Protein AF-0000000082293685 (afdb_homodimer)

Foldseek 3Di:
DPDPPPPDPPPPPPPPPPPPPPPPPPPPPPVLPQLALAAEEEECCLPDLNLLLLQLSVVSHHQYEYEDQDVCCCVDPNNCVRRVNSNVNYHYDHDDLLDLVRLLVVLQVVCVVSVAHLEYEYPWQFPQLDQVRLLSILARSVVSSVVSCLSSQYAEYEYAAAPLLVPPPGNNSVNNVVRLVVLLPDDSYWYAYEHEQAELLVLCVCLVVVLVPDAAEAEDPQAQEWAAADYSNFVSNVRSSCSPDPVRISDYAYAGEDDDTDTRVNSQVLLCVLLVHDHDYDYHYLCVLVVQLVVLVVCCVVVVDPVSVSVSSVSVVVSSNNRYYSYDDDPVRYTDDQGSSNVSNVCSPVNSPDDVVCVVPDDDPPPD/DPDPPPPDPPPPPPPPPPPPPPPPPPPPPPVLPQLALAAEEEECCLPPLNLLLLQLSVVSHHQYEYEDQDPCCCPDPNNCVRRVNSNVNYHYDHDDLLDLVRLLVVLQVVCVVSVAHLEYEYPWQFPQLAQVRLLSILARSVVSSVVSCLSSQYAEYEYAAAPLLVPPPGNNSVNNVVRVVVLLPDDSYWYAYEHEQAELLVLCVCLVVVLVPDAAEAEDPQAQEWAAAAYSNFVSNVRSSCSPDPVRISDYAYAGEDDDTDTRVNSQVLLCVLLVHDHDYDYHYLCVLVVQLVVLVVCCVVVVDPVSVSVSSVSVVVSSNNRYYSYDDDPVRYTDDQGSSNVSNVCSPVNSPDDVVCVVPDDDPDDD

Structure (mmCIF, N/CA/C/O backbone):
data_AF-0000000082293685-model_v1
#
loop_
_entity.id
_entity.type
_entity.pdbx_description
1 polymer 'NmrA family protein'
#
loop_
_atom_site.group_PDB
_atom_site.id
_atom_site.type_symbol
_atom_site.label_atom_id
_atom_site.label_alt_id
_atom_site.label_comp_id
_atom_site.label_asym_id
_atom_site.label_entity_id
_atom_site.label_seq_id
_atom_site.pdbx_PDB_ins_code
_atom_site.Cartn_x
_atom_site.Cartn_y
_atom_site.Cartn_z
_atom_site.occupancy
_atom_site.B_iso_or_equiv
_atom_site.auth_seq_id
_atom_site.auth_comp_id
_atom_site.auth_asym_id
_atom_site.auth_atom_id
_atom_site.pdbx_PDB_model_num
ATOM 1 N N . MET A 1 1 ? 53.031 -22.609 38.688 1 22.14 1 MET A N 1
ATOM 2 C CA . MET A 1 1 ? 53.281 -23.531 37.562 1 22.14 1 MET A CA 1
ATOM 3 C C . MET A 1 1 ? 51.969 -24.203 37.156 1 22.14 1 MET A C 1
ATOM 5 O O . MET A 1 1 ? 52 -25.219 36.469 1 22.14 1 MET A O 1
ATOM 9 N N . THR A 1 2 ? 50.844 -23.75 37.656 1 25.75 2 THR A N 1
ATOM 10 C CA . THR A 1 2 ? 49.625 -24.562 37.656 1 25.75 2 THR A CA 1
ATOM 11 C C . THR A 1 2 ? 49.188 -24.875 36.219 1 25.75 2 THR A C 1
ATOM 13 O O . THR A 1 2 ? 49.094 -23.969 35.406 1 25.75 2 THR A O 1
ATOM 16 N N . ARG A 1 3 ? 49.344 -26.141 35.812 1 22.55 3 ARG A N 1
ATOM 17 C CA . ARG A 1 3 ? 49.188 -26.922 34.562 1 22.55 3 ARG A CA 1
ATOM 18 C C . ARG A 1 3 ? 47.781 -26.734 33.969 1 22.55 3 ARG A C 1
ATOM 20 O O . ARG A 1 3 ? 46.781 -26.969 34.656 1 22.55 3 ARG A O 1
ATOM 27 N N . THR A 1 4 ? 47.594 -25.906 32.938 1 23.92 4 THR A N 1
ATOM 28 C CA . THR A 1 4 ? 46.562 -25.406 32.031 1 23.92 4 THR A CA 1
ATOM 29 C C . THR A 1 4 ? 46 -26.531 31.203 1 23.92 4 THR A C 1
ATOM 31 O O . THR A 1 4 ? 46.625 -27 30.25 1 23.92 4 THR A O 1
ATOM 34 N N . ARG A 1 5 ? 45.406 -27.641 31.953 1 24.16 5 ARG A N 1
ATOM 35 C CA . ARG A 1 5 ? 45 -28.828 31.219 1 24.16 5 ARG A CA 1
ATOM 36 C C . ARG A 1 5 ? 44.156 -28.469 30.016 1 24.16 5 ARG A C 1
ATOM 38 O O . ARG A 1 5 ? 43.219 -27.672 30.125 1 24.16 5 ARG A O 1
ATOM 45 N N . GLN A 1 6 ? 44.594 -28.703 28.75 1 21.8 6 GLN A N 1
ATOM 46 C CA . GLN A 1 6 ? 44.281 -28.594 27.328 1 21.8 6 GLN A CA 1
ATOM 47 C C . GLN A 1 6 ? 43.062 -29.438 26.953 1 21.8 6 GLN A C 1
ATOM 49 O O . GLN A 1 6 ? 43.094 -30.656 27.094 1 21.8 6 GLN A O 1
ATOM 54 N N . PHE A 1 7 ? 41.812 -29.156 27.438 1 23.03 7 PHE A N 1
ATOM 55 C CA . PHE A 1 7 ? 40.75 -30.109 27.172 1 23.03 7 PHE A CA 1
ATOM 56 C C . PHE A 1 7 ? 40.625 -30.406 25.672 1 23.03 7 PHE A C 1
ATOM 58 O O . PHE A 1 7 ? 40.656 -29.484 24.859 1 23.03 7 PHE A O 1
ATOM 65 N N . PRO A 1 8 ? 41.031 -31.594 25.172 1 23.06 8 PRO A N 1
ATOM 66 C CA . PRO A 1 8 ? 41.125 -32.062 23.781 1 23.06 8 PRO A CA 1
ATOM 67 C C . PRO A 1 8 ? 39.781 -31.922 23.031 1 23.06 8 PRO A C 1
ATOM 69 O O . PRO A 1 8 ? 38.719 -31.875 23.656 1 23.06 8 PRO A O 1
ATOM 72 N N . ALA A 1 9 ? 39.812 -31.453 21.703 1 22.97 9 ALA A N 1
ATOM 73 C CA . ALA A 1 9 ? 39 -31.078 20.547 1 22.97 9 ALA A CA 1
ATOM 74 C C . ALA A 1 9 ? 38.25 -32.281 20 1 22.97 9 ALA A C 1
ATOM 76 O O . ALA A 1 9 ? 38.844 -33.156 19.375 1 22.97 9 ALA A O 1
ATOM 77 N N . PHE A 1 10 ? 37.438 -33.125 20.844 1 20.89 10 PHE A N 1
ATOM 78 C CA . PHE A 1 10 ? 36.844 -34.344 20.297 1 20.89 10 PHE A CA 1
ATOM 79 C C . PHE A 1 10 ? 36.125 -34.031 19 1 20.89 10 PHE A C 1
ATOM 81 O O . PHE A 1 10 ? 35.281 -33.125 18.938 1 20.89 10 PHE A O 1
ATOM 88 N N . ILE A 1 11 ? 36.656 -34.344 17.75 1 21.88 11 ILE A N 1
ATOM 89 C CA . ILE A 1 11 ? 36.344 -34.344 16.328 1 21.88 11 ILE A CA 1
ATOM 90 C C . ILE A 1 11 ? 35.125 -35.25 16.078 1 21.88 11 ILE A C 1
ATOM 92 O O . ILE A 1 11 ? 35.219 -36.469 16.172 1 21.88 11 ILE A O 1
ATOM 96 N N . VAL A 1 12 ? 33.969 -35.125 16.766 1 21.97 12 VAL A N 1
ATOM 97 C CA . VAL A 1 12 ? 32.906 -36.062 16.5 1 21.97 12 VAL A CA 1
ATOM 98 C C . VAL A 1 12 ? 32.562 -36.062 15.008 1 21.97 12 VAL A C 1
ATOM 100 O O . VAL A 1 12 ? 32.188 -35.062 14.438 1 21.97 12 VAL A O 1
ATOM 103 N N . ALA A 1 13 ? 33.219 -36.906 14.195 1 21.41 13 ALA A N 1
ATOM 104 C CA . ALA A 1 13 ? 33.031 -37.25 12.789 1 21.41 13 ALA A CA 1
ATOM 105 C C . ALA A 1 13 ? 31.609 -37.719 12.508 1 21.41 13 ALA A C 1
ATOM 107 O O . ALA A 1 13 ? 31.188 -38.781 12.984 1 21.41 13 ALA A O 1
ATOM 108 N N . ALA A 1 14 ? 30.609 -36.875 12.648 1 21.31 14 ALA A N 1
ATOM 109 C CA . ALA A 1 14 ? 29.25 -37.281 12.336 1 21.31 14 ALA A CA 1
ATOM 110 C C . ALA A 1 14 ? 29.172 -37.906 10.953 1 21.31 14 ALA A C 1
ATOM 112 O O . ALA A 1 14 ? 29.516 -37.281 9.953 1 21.31 14 ALA A O 1
ATOM 113 N N . ALA A 1 15 ? 29.375 -39.219 10.828 1 21.89 15 ALA A N 1
ATOM 114 C CA . ALA A 1 15 ? 29.156 -40.062 9.664 1 21.89 15 ALA A CA 1
ATOM 115 C C . ALA A 1 15 ? 27.766 -39.844 9.078 1 21.89 15 ALA A C 1
ATOM 117 O O . ALA A 1 15 ? 26.766 -40.156 9.719 1 21.89 15 ALA A O 1
ATOM 118 N N . VAL A 1 16 ? 27.547 -38.812 8.391 1 22.14 16 VAL A N 1
ATOM 119 C CA . VAL A 1 16 ? 26.359 -38.531 7.59 1 22.14 16 VAL A CA 1
ATOM 120 C C . VAL A 1 16 ? 26.047 -39.719 6.695 1 22.14 16 VAL A C 1
ATOM 122 O O . VAL A 1 16 ? 26.844 -40.062 5.809 1 22.14 16 VAL A O 1
ATOM 125 N N . ALA A 1 17 ? 25.422 -40.844 7.25 1 21.34 17 ALA A N 1
ATOM 126 C CA . ALA A 1 17 ? 24.922 -42 6.504 1 21.34 17 ALA A CA 1
ATOM 127 C C . ALA A 1 17 ? 24.234 -41.562 5.211 1 21.34 17 ALA A C 1
ATOM 129 O O . ALA A 1 17 ? 23.375 -40.688 5.23 1 21.34 17 ALA A O 1
ATOM 130 N N . MET A 1 18 ? 24.844 -41.812 4.133 1 23.11 18 MET A N 1
ATOM 131 C CA . MET A 1 18 ? 24.453 -41.75 2.729 1 23.11 18 MET A CA 1
ATOM 132 C C . MET A 1 18 ? 23.188 -42.562 2.479 1 23.11 18 MET A C 1
ATOM 134 O O . MET A 1 18 ? 23.219 -43.781 2.49 1 23.11 18 MET A O 1
ATOM 138 N N . VAL A 1 19 ? 22.094 -42.344 3.242 1 22.75 19 VAL A N 1
ATOM 139 C CA . VAL A 1 19 ? 20.922 -43.062 2.803 1 22.75 19 VAL A CA 1
ATOM 140 C C . VAL A 1 19 ? 20.781 -42.969 1.286 1 22.75 19 VAL A C 1
ATOM 142 O O . VAL A 1 19 ? 20.688 -41.844 0.744 1 22.75 19 VAL A O 1
ATOM 145 N N . LEU A 1 20 ? 21.219 -43.906 0.606 1 22.69 20 LEU A N 1
ATOM 146 C CA . LEU A 1 20 ? 21 -44.25 -0.796 1 22.69 20 LEU A CA 1
ATOM 147 C C . LEU A 1 20 ? 19.516 -44.25 -1.125 1 22.69 20 LEU A C 1
ATOM 149 O O . LEU A 1 20 ? 18.781 -45.156 -0.754 1 22.69 20 LEU A O 1
ATOM 153 N N . ALA A 1 21 ? 18.812 -43.156 -0.866 1 24.03 21 ALA A N 1
ATOM 154 C CA . ALA A 1 21 ? 17.469 -43.219 -1.447 1 24.03 21 ALA A CA 1
ATOM 155 C C . ALA A 1 21 ? 17.531 -43.594 -2.924 1 24.03 21 ALA A C 1
ATOM 157 O O . ALA A 1 21 ? 18.203 -42.938 -3.715 1 24.03 21 ALA A O 1
ATOM 158 N N . THR A 1 22 ? 17.438 -44.875 -3.096 1 25.45 22 THR A N 1
ATOM 159 C CA . THR A 1 22 ? 17.109 -45.406 -4.422 1 25.45 22 THR A CA 1
ATOM 160 C C . THR A 1 22 ? 15.984 -44.594 -5.051 1 25.45 22 THR A C 1
ATOM 162 O O . THR A 1 22 ? 14.859 -44.594 -4.547 1 25.45 22 THR A O 1
ATOM 165 N N . THR A 1 23 ? 16.312 -43.469 -5.406 1 26.95 23 THR A N 1
ATOM 166 C CA . THR A 1 23 ? 15.383 -42.719 -6.219 1 26.95 23 THR A CA 1
ATOM 167 C C . THR A 1 23 ? 14.883 -43.531 -7.398 1 26.95 23 THR A C 1
ATOM 169 O O . THR A 1 23 ? 15.664 -43.938 -8.266 1 26.95 23 THR A O 1
ATOM 172 N N . THR A 1 24 ? 14.008 -44.562 -7.09 1 26.05 24 THR A N 1
ATOM 173 C CA . THR A 1 24 ? 13.234 -45.062 -8.219 1 26.05 24 THR A CA 1
ATOM 174 C C . THR A 1 24 ? 12.727 -43.906 -9.094 1 26.05 24 THR A C 1
ATOM 176 O O . THR A 1 24 ? 12.039 -43 -8.602 1 26.05 24 THR A O 1
ATOM 179 N N . THR A 1 25 ? 13.508 -43.5 -9.953 1 27.72 25 THR A N 1
ATOM 180 C CA . THR A 1 25 ? 13.047 -42.688 -11.07 1 27.72 25 THR A CA 1
ATOM 181 C C . THR A 1 25 ? 11.688 -43.156 -11.562 1 27.72 25 THR A C 1
ATOM 183 O O . THR A 1 25 ? 11.562 -44.281 -12.062 1 27.72 25 THR A O 1
ATOM 186 N N . VAL A 1 26 ? 10.688 -43 -10.82 1 28.11 26 VAL A N 1
ATOM 187 C CA . VAL A 1 26 ? 9.445 -43.219 -11.547 1 28.11 26 VAL A CA 1
ATOM 188 C C . VAL A 1 26 ? 9.492 -42.469 -12.875 1 28.11 26 VAL A C 1
ATOM 190 O O . VAL A 1 26 ? 9.562 -41.219 -12.898 1 28.11 26 VAL A O 1
ATOM 193 N N . GLU A 1 27 ? 10.227 -43.062 -13.773 1 29.73 27 GLU A N 1
ATOM 194 C CA . GLU A 1 27 ? 10.016 -42.625 -15.156 1 29.73 27 GLU A CA 1
ATOM 195 C C . GLU A 1 27 ? 8.539 -42.406 -15.438 1 29.73 27 GLU A C 1
ATOM 197 O O . GLU A 1 27 ? 7.746 -43.344 -15.469 1 29.73 27 GLU A O 1
ATOM 202 N N . CYS A 1 28 ? 7.945 -41.562 -14.734 1 31.05 28 CYS A N 1
ATOM 203 C CA . CYS A 1 28 ? 6.637 -41.219 -15.281 1 31.05 28 CYS A CA 1
ATOM 204 C C . CYS A 1 28 ? 6.727 -40.938 -16.781 1 31.05 28 CYS A C 1
ATOM 206 O O . CYS A 1 28 ? 7.246 -39.906 -17.188 1 31.05 28 CYS A O 1
ATOM 208 N N . PHE A 1 29 ? 6.992 -41.969 -17.562 1 31.56 29 PHE A N 1
ATOM 209 C CA . PHE A 1 29 ? 6.754 -41.969 -19 1 31.56 29 PHE A CA 1
ATOM 210 C C . PHE A 1 29 ? 5.395 -41.344 -19.328 1 31.56 29 PHE A C 1
ATOM 212 O O . PHE A 1 29 ? 4.375 -42.031 -19.297 1 31.56 29 PHE A O 1
ATOM 219 N N . SER A 1 30 ? 4.957 -40.344 -18.688 1 36.59 30 SER A N 1
ATOM 220 C CA . SER A 1 30 ? 3.822 -39.75 -19.391 1 36.59 30 SER A CA 1
ATOM 221 C C . SER A 1 30 ? 4.102 -39.656 -20.891 1 36.59 30 SER A C 1
ATOM 223 O O . SER A 1 30 ? 5.219 -39.344 -21.297 1 36.59 30 SER A O 1
ATOM 225 N N . MET A 1 31 ? 3.564 -40.438 -21.719 1 36.06 31 MET A N 1
ATOM 226 C CA . MET A 1 31 ? 3.518 -40.344 -23.172 1 36.06 31 MET A CA 1
ATOM 227 C C . MET A 1 31 ? 3.6 -38.875 -23.609 1 36.06 31 MET A C 1
ATOM 229 O O . MET A 1 31 ? 2.578 -38.188 -23.703 1 36.06 31 MET A O 1
ATOM 233 N N . HIS A 1 32 ? 4.555 -38.062 -23.125 1 45.66 32 HIS A N 1
ATOM 234 C CA . HIS A 1 32 ? 4.836 -36.75 -23.641 1 45.66 32 HIS A CA 1
ATOM 235 C C . HIS A 1 32 ? 4.859 -36.719 -25.172 1 45.66 32 HIS A C 1
ATOM 237 O O . HIS A 1 32 ? 5.711 -37.375 -25.781 1 45.66 32 HIS A O 1
ATOM 243 N N . MET A 1 33 ? 3.775 -36.844 -25.859 1 49.09 33 MET A N 1
ATOM 244 C CA . MET A 1 33 ? 3.822 -36.562 -27.297 1 49.09 33 MET A CA 1
ATOM 245 C C . MET A 1 33 ? 4.879 -35.531 -27.609 1 49.09 33 MET A C 1
ATOM 247 O O . MET A 1 33 ? 5.035 -34.562 -26.875 1 49.09 33 MET A O 1
ATOM 251 N N . SER A 1 34 ? 5.879 -35.875 -28.359 1 61.97 34 SER A N 1
ATOM 252 C CA . SER A 1 34 ? 7.07 -35.125 -28.734 1 61.97 34 SER A CA 1
ATOM 253 C C . SER A 1 34 ? 6.715 -33.688 -29.109 1 61.97 34 SER A C 1
ATOM 255 O O . SER A 1 34 ? 5.863 -33.469 -29.969 1 61.97 34 SER A O 1
ATOM 257 N N . ALA A 1 35 ? 6.848 -32.594 -28.234 1 75.81 35 ALA A N 1
ATOM 258 C CA . ALA A 1 35 ? 6.676 -31.172 -28.469 1 75.81 35 ALA A CA 1
ATOM 259 C C . ALA A 1 35 ? 7.57 -30.688 -29.594 1 75.81 35 ALA A C 1
ATOM 261 O O . ALA A 1 35 ? 7.473 -29.531 -30.016 1 75.81 35 ALA A O 1
ATOM 262 N N . ALA A 1 36 ? 8.25 -31.719 -30.156 1 78.31 36 ALA A N 1
ATOM 263 C CA . ALA A 1 36 ? 9.164 -31.281 -31.203 1 78.31 36 ALA A CA 1
ATOM 264 C C . ALA A 1 36 ? 8.391 -30.734 -32.406 1 78.31 36 ALA A C 1
ATOM 266 O O . ALA A 1 36 ? 7.434 -31.359 -32.875 1 78.31 36 ALA A O 1
ATOM 267 N N . GLY A 1 37 ? 8.688 -29.609 -32.781 1 87.25 37 GLY A N 1
ATOM 268 C CA . GLY A 1 37 ? 8.07 -28.969 -33.938 1 87.25 37 GLY A CA 1
ATOM 269 C C . GLY A 1 37 ? 6.875 -28.109 -33.562 1 87.25 37 GLY A C 1
ATOM 270 O O . GLY A 1 37 ? 6.34 -27.391 -34.406 1 87.25 37 GLY A O 1
ATOM 271 N N . LYS A 1 38 ? 6.445 -28.172 -32.312 1 95.56 38 LYS A N 1
ATOM 272 C CA . LYS A 1 38 ? 5.316 -27.359 -31.875 1 95.56 38 LYS A CA 1
ATOM 273 C C . LYS A 1 38 ? 5.793 -26.031 -31.281 1 95.56 38 LYS A C 1
ATOM 275 O O . LYS A 1 38 ? 6.891 -25.953 -30.734 1 95.56 38 LYS A O 1
ATOM 280 N N . THR A 1 39 ? 4.926 -25.031 -31.453 1 98.19 39 THR A N 1
ATOM 281 C CA . THR A 1 39 ? 5.285 -23.688 -30.984 1 98.19 39 THR A CA 1
ATOM 282 C C . THR A 1 39 ? 4.426 -23.297 -29.797 1 98.19 39 THR A C 1
ATOM 284 O O . THR A 1 39 ? 3.201 -23.422 -29.828 1 98.19 39 THR A O 1
ATOM 287 N N . ALA A 1 40 ? 5.074 -22.844 -28.75 1 98.69 40 ALA A N 1
ATOM 288 C CA . ALA A 1 40 ? 4.395 -22.328 -27.562 1 98.69 40 ALA A CA 1
ATOM 289 C C . ALA A 1 40 ? 4.758 -20.859 -27.328 1 98.69 40 ALA A C 1
ATOM 291 O O . ALA A 1 40 ? 5.938 -20.5 -27.312 1 98.69 40 ALA A O 1
ATOM 292 N N . VAL A 1 41 ? 3.729 -20 -27.203 1 98.88 41 VAL A N 1
ATOM 293 C CA . VAL A 1 41 ? 3.93 -18.578 -26.922 1 98.88 41 VAL A CA 1
ATOM 294 C C . VAL A 1 41 ? 3.494 -18.266 -25.484 1 98.88 41 VAL A C 1
ATOM 296 O O . VAL A 1 41 ? 2.367 -18.578 -25.094 1 98.88 41 VAL A O 1
ATOM 299 N N . VAL A 1 42 ? 4.391 -17.625 -24.719 1 98.81 42 VAL A N 1
ATOM 300 C CA . VAL A 1 42 ? 4.137 -17.359 -23.312 1 98.81 42 VAL A CA 1
ATOM 301 C C . VAL A 1 42 ? 4.02 -15.859 -23.078 1 98.81 42 VAL A C 1
ATOM 303 O O . VAL A 1 42 ? 4.961 -15.109 -23.344 1 98.81 42 VAL A O 1
ATOM 306 N N . ALA A 1 43 ? 2.832 -15.406 -22.625 1 98.62 43 ALA A N 1
ATOM 307 C CA . ALA A 1 43 ? 2.648 -14.047 -22.125 1 98.62 43 ALA A CA 1
ATOM 308 C C . ALA A 1 43 ? 2.809 -14 -20.609 1 98.62 43 ALA A C 1
ATOM 310 O O . ALA A 1 43 ? 2.365 -14.906 -19.891 1 98.62 43 ALA A O 1
ATOM 311 N N . GLY A 1 44 ? 3.393 -12.938 -20.125 1 96.5 44 GLY A N 1
ATOM 312 C CA . GLY A 1 44 ? 3.787 -12.906 -18.719 1 96.5 44 GLY A CA 1
ATOM 313 C C . GLY A 1 44 ? 5.039 -13.719 -18.438 1 96.5 44 GLY A C 1
ATOM 314 O O . GLY A 1 44 ? 5.176 -14.305 -17.359 1 96.5 44 GLY A O 1
ATOM 315 N N . ALA A 1 45 ? 5.922 -13.711 -19.359 1 96.88 45 ALA A N 1
ATOM 316 C CA . ALA A 1 45 ? 7.082 -14.602 -19.328 1 96.88 45 ALA A CA 1
ATOM 317 C C . ALA A 1 45 ? 8.055 -14.203 -18.219 1 96.88 45 ALA A C 1
ATOM 319 O O . ALA A 1 45 ? 8.742 -15.055 -17.656 1 96.88 45 ALA A O 1
ATOM 320 N N . THR A 1 46 ? 8.117 -12.961 -17.922 1 92.5 46 THR A N 1
ATOM 321 C CA . THR A 1 46 ? 9.078 -12.492 -16.938 1 92.5 46 THR A CA 1
ATOM 322 C C . THR A 1 46 ? 8.484 -12.555 -15.523 1 92.5 46 THR A C 1
ATOM 324 O O . THR A 1 46 ? 9.141 -12.195 -14.547 1 92.5 46 THR A O 1
ATOM 327 N N . GLY A 1 47 ? 7.258 -13.016 -15.453 1 90.38 47 GLY A N 1
ATOM 328 C CA . GLY A 1 47 ? 6.613 -13.117 -14.156 1 90.38 47 GLY A CA 1
ATOM 329 C C . GLY A 1 47 ? 7.102 -14.297 -13.336 1 90.38 47 GLY A C 1
ATOM 330 O O . GLY A 1 47 ? 7.949 -15.07 -13.797 1 90.38 47 GLY A O 1
ATOM 331 N N . TYR A 1 48 ? 6.5 -14.438 -12.109 1 88.44 48 TYR A N 1
ATOM 332 C CA . TYR A 1 48 ? 6.926 -15.43 -11.133 1 88.44 48 TYR A CA 1
ATOM 333 C C . TYR A 1 48 ? 6.742 -16.844 -11.68 1 88.44 48 TYR A C 1
ATOM 335 O O . TYR A 1 48 ? 7.652 -17.672 -11.602 1 88.44 48 TYR A O 1
ATOM 343 N N . ILE A 1 49 ? 5.594 -17.094 -12.164 1 94 49 ILE A N 1
ATOM 344 C CA . ILE A 1 49 ? 5.34 -18.422 -12.711 1 94 49 ILE A CA 1
ATOM 345 C C . ILE A 1 49 ? 5.773 -18.469 -14.172 1 94 49 ILE A C 1
ATOM 347 O O . ILE A 1 49 ? 6.238 -19.5 -14.656 1 94 49 ILE A O 1
ATOM 351 N N . GLY A 1 50 ? 5.664 -17.328 -14.852 1 96.38 50 GLY A N 1
ATOM 352 C CA . GLY A 1 50 ? 5.941 -17.25 -16.281 1 96.38 50 GLY A CA 1
ATOM 353 C C . GLY A 1 50 ? 7.32 -17.766 -16.641 1 96.38 50 GLY A C 1
ATOM 354 O O . GLY A 1 50 ? 7.473 -18.5 -17.625 1 96.38 50 GLY A O 1
ATOM 355 N N . LYS A 1 51 ? 8.312 -17.406 -15.906 1 94.94 51 LYS A N 1
ATOM 356 C CA . LYS A 1 51 ? 9.68 -17.828 -16.234 1 94.94 51 LYS A CA 1
ATOM 357 C C . LYS A 1 51 ? 9.828 -19.344 -16.141 1 94.94 51 LYS A C 1
ATOM 359 O O . LYS A 1 51 ? 10.539 -19.953 -16.938 1 94.94 51 LYS A O 1
ATOM 364 N N . TRP A 1 52 ? 9.086 -19.969 -15.211 1 95.44 52 TRP A N 1
ATOM 365 C CA . TRP A 1 52 ? 9.109 -21.422 -15.078 1 95.44 52 TRP A CA 1
ATOM 366 C C . TRP A 1 52 ? 8.406 -22.078 -16.266 1 95.44 52 TRP A C 1
ATOM 368 O O . TRP A 1 52 ? 8.797 -23.172 -16.703 1 95.44 52 TRP A O 1
ATOM 378 N N . VAL A 1 53 ? 7.414 -21.438 -16.719 1 98 53 VAL A N 1
ATOM 379 C CA . VAL A 1 53 ? 6.676 -21.953 -17.859 1 98 53 VAL A CA 1
ATOM 380 C C . VAL A 1 53 ? 7.559 -21.922 -19.109 1 98 53 VAL A C 1
ATOM 382 O O . VAL A 1 53 ? 7.598 -22.875 -19.875 1 98 53 VAL A O 1
ATOM 385 N N . VAL A 1 54 ? 8.297 -20.828 -19.281 1 98 54 VAL A N 1
ATOM 386 C CA . VAL A 1 54 ? 9.219 -20.719 -20.422 1 98 54 VAL A CA 1
ATOM 387 C C . VAL A 1 54 ? 10.25 -21.828 -20.359 1 98 54 VAL A C 1
ATOM 389 O O . VAL A 1 54 ? 10.492 -22.531 -21.344 1 98 54 VAL A O 1
ATOM 392 N N . GLN A 1 55 ? 10.766 -22.031 -19.219 1 97 55 GLN A N 1
ATOM 393 C CA . GLN A 1 55 ? 11.781 -23.062 -19.031 1 97 55 GLN A CA 1
ATOM 394 C C . GLN A 1 55 ? 11.219 -24.453 -19.328 1 97 55 GLN A C 1
ATOM 396 O O . GLN A 1 55 ? 11.859 -25.266 -20 1 97 55 GLN A O 1
ATOM 401 N N . GLU A 1 56 ? 10.062 -24.719 -18.781 1 96.75 56 GLU A N 1
ATOM 402 C CA . GLU A 1 56 ? 9.43 -26.031 -18.953 1 96.75 56 GLU A CA 1
ATOM 403 C C . GLU A 1 56 ? 9.07 -26.281 -20.406 1 96.75 56 GLU A C 1
ATOM 405 O O . GLU A 1 56 ? 9.25 -27.406 -20.906 1 96.75 56 GLU A O 1
ATOM 410 N N . ALA A 1 57 ? 8.547 -25.266 -21.078 1 97.81 57 ALA A N 1
ATOM 411 C CA . ALA A 1 57 ? 8.203 -25.422 -22.5 1 97.81 57 ALA A CA 1
ATOM 412 C C . ALA A 1 57 ? 9.445 -25.766 -23.328 1 97.81 57 ALA A C 1
ATOM 414 O O . ALA A 1 57 ? 9.398 -26.656 -24.172 1 97.81 57 ALA A O 1
ATOM 415 N N . ASN A 1 58 ? 10.492 -25.109 -23.031 1 95.94 58 ASN A N 1
ATOM 416 C CA . ASN A 1 58 ? 11.742 -25.391 -23.719 1 95.94 58 ASN A CA 1
ATOM 417 C C . ASN A 1 58 ? 12.227 -26.812 -23.422 1 95.94 58 ASN A C 1
ATOM 419 O O . ASN A 1 58 ? 12.688 -27.516 -24.328 1 95.94 58 ASN A O 1
ATOM 423 N N . ARG A 1 59 ? 12.195 -27.125 -22.219 1 94.62 59 ARG A N 1
ATOM 424 C CA . ARG A 1 59 ? 12.633 -28.453 -21.781 1 94.62 59 ARG A CA 1
ATOM 425 C C . ARG A 1 59 ? 11.875 -29.547 -22.516 1 94.62 59 ARG A C 1
ATOM 427 O O . ARG A 1 59 ? 12.445 -30.594 -22.859 1 94.62 59 ARG A O 1
ATOM 434 N N . GLN A 1 60 ? 10.641 -29.328 -22.766 1 95.56 60 GLN A N 1
ATOM 435 C CA . GLN A 1 60 ? 9.805 -30.328 -23.422 1 95.56 60 GLN A CA 1
ATOM 436 C C . GLN A 1 60 ? 10 -30.312 -24.938 1 95.56 60 GLN A C 1
ATOM 438 O O . GLN A 1 60 ? 9.453 -31.156 -25.641 1 95.56 60 GLN A O 1
ATOM 443 N N . GLY A 1 61 ? 10.688 -29.328 -25.438 1 95.12 61 GLY A N 1
ATOM 444 C CA . GLY A 1 61 ? 11.086 -29.359 -26.844 1 95.12 61 GLY A CA 1
ATOM 445 C C . GLY A 1 61 ? 10.273 -28.406 -27.703 1 95.12 61 GLY A C 1
ATOM 446 O O . GLY A 1 61 ? 10.398 -28.422 -28.938 1 95.12 61 GLY A O 1
ATOM 447 N N . TYR A 1 62 ? 9.477 -27.547 -27.172 1 97.25 62 TYR A N 1
ATOM 448 C CA . TYR A 1 62 ? 8.727 -26.578 -27.953 1 97.25 62 TYR A CA 1
ATOM 449 C C . TYR A 1 62 ? 9.656 -25.5 -28.531 1 97.25 62 TYR A C 1
ATOM 451 O O . TYR A 1 62 ? 10.688 -25.188 -27.938 1 97.25 62 TYR A O 1
ATOM 459 N N . ASN A 1 63 ? 9.258 -25.047 -29.734 1 97.75 63 ASN A N 1
ATOM 460 C CA . ASN A 1 63 ? 9.727 -23.703 -30.062 1 97.75 63 ASN A CA 1
ATOM 461 C C . ASN A 1 63 ? 9.094 -22.641 -29.172 1 97.75 63 ASN A C 1
ATOM 463 O O . ASN A 1 63 ? 7.977 -22.188 -29.438 1 97.75 63 ASN A O 1
ATOM 467 N N . THR A 1 64 ? 9.836 -22.266 -28.156 1 98.25 64 THR A N 1
ATOM 468 C CA . THR A 1 64 ? 9.273 -21.453 -27.109 1 98.25 64 THR A CA 1
ATOM 469 C C . THR A 1 64 ? 9.523 -19.969 -27.375 1 98.25 64 THR A C 1
ATOM 471 O O . THR A 1 64 ? 10.664 -19.547 -27.562 1 98.25 64 THR A O 1
ATOM 474 N N . ILE A 1 65 ? 8.438 -19.188 -27.438 1 98.62 65 ILE A N 1
ATOM 475 C CA . ILE A 1 65 ? 8.516 -17.734 -27.625 1 98.62 65 ILE A CA 1
ATOM 476 C C . ILE A 1 65 ? 8.055 -17.031 -26.359 1 98.62 65 ILE A C 1
ATOM 478 O O . ILE A 1 65 ? 6.918 -17.219 -25.906 1 98.62 65 ILE A O 1
ATOM 482 N N . ALA A 1 66 ? 8.914 -16.266 -25.766 1 98.38 66 ALA A N 1
ATOM 483 C CA . ALA A 1 66 ? 8.602 -15.469 -24.578 1 98.38 66 ALA A CA 1
ATOM 484 C C . ALA A 1 66 ? 8.312 -14.023 -24.953 1 98.38 66 ALA A C 1
ATOM 486 O O . ALA A 1 66 ? 9.203 -13.305 -25.422 1 98.38 66 ALA A O 1
ATOM 487 N N . LEU A 1 67 ? 7.047 -13.602 -24.797 1 98.25 67 LEU A N 1
ATOM 488 C CA . LEU A 1 67 ? 6.711 -12.203 -25.016 1 98.25 67 LEU A CA 1
ATOM 489 C C . LEU A 1 67 ? 7.098 -11.359 -23.812 1 98.25 67 LEU A C 1
ATOM 491 O O . LEU A 1 67 ? 6.719 -11.672 -22.688 1 98.25 67 LEU A O 1
ATOM 495 N N . VAL A 1 68 ? 7.883 -10.305 -24.078 1 96.94 68 VAL A N 1
ATOM 496 C CA . VAL A 1 68 ? 8.305 -9.422 -23 1 96.94 68 VAL A CA 1
ATOM 497 C C . VAL A 1 68 ? 8.039 -7.969 -23.375 1 96.94 68 VAL A C 1
ATOM 499 O O . VAL A 1 68 ? 8.086 -7.621 -24.562 1 96.94 68 VAL A O 1
ATOM 502 N N . ARG A 1 69 ? 7.707 -7.086 -22.406 1 92.56 69 ARG A N 1
ATOM 503 C CA . ARG A 1 69 ? 7.426 -5.676 -22.672 1 92.56 69 ARG A CA 1
ATOM 504 C C . ARG A 1 69 ? 8.695 -4.93 -23.047 1 92.56 69 ARG A C 1
ATOM 506 O O . ARG A 1 69 ? 8.664 -4.047 -23.906 1 92.56 69 ARG A O 1
ATOM 513 N N . ASP A 1 70 ? 9.789 -5.336 -22.328 1 91.44 70 ASP A N 1
ATOM 514 C CA . ASP A 1 70 ? 11.078 -4.688 -22.531 1 91.44 70 ASP A CA 1
ATOM 515 C C . ASP A 1 70 ? 12.195 -5.719 -22.672 1 91.44 70 ASP A C 1
ATOM 517 O O . ASP A 1 70 ? 12.742 -6.195 -21.672 1 91.44 70 ASP A O 1
ATOM 521 N N . LYS A 1 71 ? 12.625 -5.914 -23.859 1 93 71 LYS A N 1
ATOM 522 C CA . LYS A 1 71 ? 13.641 -6.918 -24.172 1 93 71 LYS A CA 1
ATOM 523 C C . LYS A 1 71 ? 14.992 -6.52 -23.578 1 93 71 LYS A C 1
ATOM 525 O O . LYS A 1 71 ? 15.766 -7.379 -23.141 1 93 71 LYS A O 1
ATOM 530 N N . SER A 1 72 ? 15.219 -5.27 -23.5 1 91.19 72 SER A N 1
ATOM 531 C CA . SER A 1 72 ? 16.5 -4.785 -23 1 91.19 72 SER A CA 1
ATOM 532 C C . SER A 1 72 ? 16.672 -5.125 -21.516 1 91.19 72 SER A C 1
ATOM 534 O O . SER A 1 72 ? 17.781 -5.402 -21.078 1 91.19 72 SER A O 1
ATOM 536 N N . LYS A 1 73 ? 15.602 -5.195 -20.828 1 87 73 LYS A N 1
ATOM 537 C CA . LYS A 1 73 ? 15.656 -5.543 -19.406 1 87 73 LYS A CA 1
ATOM 538 C C . LYS A 1 73 ? 16 -7.016 -19.219 1 87 73 LYS A C 1
ATOM 540 O O . LYS A 1 73 ? 16.719 -7.375 -18.281 1 87 73 LYS A O 1
ATOM 545 N N . VAL A 1 74 ? 15.562 -7.848 -20.094 1 89.81 74 VAL A N 1
ATOM 546 C CA . VAL A 1 74 ? 15.805 -9.281 -20.016 1 89.81 74 VAL A CA 1
ATOM 547 C C . VAL A 1 74 ? 17.234 -9.594 -20.469 1 89.81 74 VAL A C 1
ATOM 549 O O . VAL A 1 74 ? 17.875 -10.484 -19.922 1 89.81 74 VAL A O 1
ATOM 552 N N . GLU A 1 75 ? 17.703 -8.75 -21.328 1 90.44 75 GLU A N 1
ATOM 553 C CA . GLU A 1 75 ? 19 -9.023 -21.922 1 90.44 75 GLU A CA 1
ATOM 554 C C . GLU A 1 75 ? 20.109 -8.281 -21.172 1 90.44 75 GLU A C 1
ATOM 556 O O . GLU A 1 75 ? 21.297 -8.523 -21.422 1 90.44 75 GLU A O 1
ATOM 561 N N . SER A 1 76 ? 19.719 -7.414 -20.328 1 88.94 76 SER A N 1
ATOM 562 C CA . SER A 1 76 ? 20.719 -6.738 -19.5 1 88.94 76 SER A CA 1
ATOM 563 C C . SER A 1 76 ? 21.469 -7.723 -18.609 1 88.94 76 SER A C 1
ATOM 565 O O . SER A 1 76 ? 21.078 -8.891 -18.5 1 88.94 76 SER A O 1
ATOM 567 N N . LYS A 1 77 ? 22.562 -7.191 -18.062 1 86.94 77 LYS A N 1
ATOM 568 C CA . LYS A 1 77 ? 23.312 -8.031 -17.156 1 86.94 77 LYS A CA 1
ATOM 569 C C . LYS A 1 77 ? 22.453 -8.5 -15.984 1 86.94 77 LYS A C 1
ATOM 571 O O . LYS A 1 77 ? 22.469 -9.68 -15.625 1 86.94 77 LYS A O 1
ATOM 576 N N . GLN A 1 78 ? 21.641 -7.621 -15.531 1 84.75 78 GLN A N 1
ATOM 577 C CA . GLN A 1 78 ? 20.734 -7.945 -14.43 1 84.75 78 GLN A CA 1
ATOM 578 C C . GLN A 1 78 ? 19.641 -8.906 -14.891 1 84.75 78 GLN A C 1
ATOM 580 O O . GLN A 1 78 ? 19.266 -9.82 -14.148 1 84.75 78 GLN A O 1
ATOM 585 N N . GLY A 1 79 ? 19.188 -8.617 -16.031 1 87.94 79 GLY A N 1
ATOM 586 C CA . GLY A 1 79 ? 18.172 -9.5 -16.578 1 87.94 79 GLY A CA 1
ATOM 587 C C . GLY A 1 79 ? 18.672 -10.914 -16.812 1 87.94 79 GLY A C 1
ATOM 588 O O . GLY A 1 79 ? 17.953 -11.883 -16.547 1 87.94 79 GLY A O 1
ATOM 589 N N . GLN A 1 80 ? 19.891 -10.992 -17.297 1 88.38 80 GLN A N 1
ATOM 590 C CA . GLN A 1 80 ? 20.484 -12.305 -17.531 1 88.38 80 GLN A CA 1
ATOM 591 C C . GLN A 1 80 ? 20.656 -13.086 -16.234 1 88.38 80 GLN A C 1
ATOM 593 O O . GLN A 1 80 ? 20.5 -14.305 -16.203 1 88.38 80 GLN A O 1
ATOM 598 N N . ALA A 1 81 ? 20.969 -12.367 -15.25 1 84.75 81 ALA A N 1
ATOM 599 C CA . ALA A 1 81 ? 21.109 -13 -13.938 1 84.75 81 ALA A CA 1
ATOM 600 C C . ALA A 1 81 ? 19.75 -13.5 -13.438 1 84.75 81 ALA A C 1
ATOM 602 O O . ALA A 1 81 ? 19.672 -14.539 -12.781 1 84.75 81 ALA A O 1
ATOM 603 N N . GLN A 1 82 ? 18.719 -12.844 -13.82 1 84.06 82 GLN A N 1
ATOM 604 C CA . GLN A 1 82 ? 17.391 -13.141 -13.289 1 84.06 82 GLN A CA 1
ATOM 605 C C . GLN A 1 82 ? 16.656 -14.141 -14.18 1 84.06 82 GLN A C 1
ATOM 607 O O . GLN A 1 82 ? 15.922 -15 -13.68 1 84.06 82 GLN A O 1
ATOM 612 N N . PHE A 1 83 ? 16.859 -14 -15.43 1 89.69 83 PHE A N 1
ATOM 613 C CA . PHE A 1 83 ? 16.016 -14.75 -16.344 1 89.69 83 PHE A CA 1
ATOM 614 C C . PHE A 1 83 ? 16.844 -15.695 -17.203 1 89.69 83 PHE A C 1
ATOM 616 O O . PHE A 1 83 ? 16.297 -16.594 -17.859 1 89.69 83 PHE A O 1
ATOM 623 N N . GLY A 1 84 ? 18.172 -15.555 -17.234 1 88 84 GLY A N 1
ATOM 624 C CA . GLY A 1 84 ? 19.031 -16.266 -18.156 1 88 84 GLY A CA 1
ATOM 625 C C . GLY A 1 84 ? 18.812 -17.781 -18.125 1 88 84 GLY A C 1
ATOM 626 O O . GLY A 1 84 ? 18.609 -18.391 -19.172 1 88 84 GLY A O 1
ATOM 627 N N . LYS A 1 85 ? 18.734 -18.359 -17.016 1 89.06 85 LYS A N 1
ATOM 628 C CA . LYS A 1 85 ? 18.562 -19.797 -16.859 1 89.06 85 LYS A CA 1
ATOM 629 C C . LYS A 1 85 ? 17.188 -20.234 -17.344 1 89.06 85 LYS A C 1
ATOM 631 O O . LYS A 1 85 ? 17.031 -21.312 -17.938 1 89.06 85 LYS A O 1
ATOM 636 N N . TYR A 1 86 ? 16.219 -19.406 -17.203 1 92.19 86 TYR A N 1
ATOM 637 C CA . TYR A 1 86 ? 14.844 -19.75 -17.516 1 92.19 86 TYR A CA 1
ATOM 638 C C . TYR A 1 86 ? 14.562 -19.594 -19 1 92.19 86 TYR A C 1
ATOM 640 O O . TYR A 1 86 ? 13.773 -20.359 -19.578 1 92.19 86 TYR A O 1
ATOM 648 N N . PHE A 1 87 ? 15.219 -18.656 -19.562 1 94.88 87 PHE A N 1
ATOM 649 C CA . PHE A 1 87 ? 14.891 -18.297 -20.938 1 94.88 87 PHE A CA 1
ATOM 650 C C . PHE A 1 87 ? 15.852 -18.984 -21.922 1 94.88 87 PHE A C 1
ATOM 652 O O . PHE A 1 87 ? 15.758 -18.781 -23.125 1 94.88 87 PHE A O 1
ATOM 659 N N . GLU A 1 88 ? 16.797 -19.797 -21.359 1 92.94 88 GLU A N 1
ATOM 660 C CA . GLU A 1 88 ? 17.734 -20.5 -22.25 1 92.94 88 GLU A CA 1
ATOM 661 C C . GLU A 1 88 ? 17 -21.344 -23.281 1 92.94 88 GLU A C 1
ATOM 663 O O . GLU A 1 88 ? 16.172 -22.188 -22.922 1 92.94 88 GLU A O 1
ATOM 668 N N . GLY A 1 89 ? 17.281 -21.109 -24.531 1 94.12 89 GLY A N 1
ATOM 669 C CA . GLY A 1 89 ? 16.656 -21.875 -25.609 1 94.12 89 GLY A CA 1
ATOM 670 C C . GLY A 1 89 ? 15.375 -21.25 -26.125 1 94.12 89 GLY A C 1
ATOM 671 O O . GLY A 1 89 ? 14.867 -21.656 -27.172 1 94.12 89 GLY A O 1
ATOM 672 N N . ALA A 1 90 ? 14.875 -20.266 -25.438 1 96.56 90 ALA A N 1
ATOM 673 C CA . ALA A 1 90 ? 13.641 -19.609 -25.844 1 96.56 90 ALA A CA 1
ATOM 674 C C . ALA A 1 90 ? 13.93 -18.375 -26.703 1 96.56 90 ALA A C 1
ATOM 676 O O . ALA A 1 90 ? 15 -17.766 -26.578 1 96.56 90 ALA A O 1
ATOM 677 N N . GLU A 1 91 ? 13.086 -18.094 -27.594 1 97.31 91 GLU A N 1
ATOM 678 C CA . GLU A 1 91 ? 13.156 -16.828 -28.328 1 97.31 91 GLU A CA 1
ATOM 679 C C . GLU A 1 91 ? 12.422 -15.719 -27.562 1 97.31 91 GLU A C 1
ATOM 681 O O . GLU A 1 91 ? 11.258 -15.875 -27.203 1 97.31 91 GLU A O 1
ATOM 686 N N . VAL A 1 92 ? 13.141 -14.617 -27.312 1 97.19 92 VAL A N 1
ATOM 687 C CA . VAL A 1 92 ? 12.547 -13.477 -26.625 1 97.19 92 VAL A CA 1
ATOM 688 C C . VAL A 1 92 ? 12.039 -12.461 -27.641 1 97.19 92 VAL A C 1
ATOM 690 O O . VAL A 1 92 ? 12.797 -11.992 -28.5 1 97.19 92 VAL A O 1
ATOM 693 N N . VAL A 1 93 ? 10.766 -12.109 -27.609 1 97.81 93 VAL A N 1
ATOM 694 C CA . VAL A 1 93 ? 10.156 -11.164 -28.531 1 97.81 93 VAL A CA 1
ATOM 695 C C . VAL A 1 93 ? 9.562 -9.992 -27.766 1 97.81 93 VAL A C 1
ATOM 697 O O . VAL A 1 93 ? 8.789 -10.188 -26.812 1 97.81 93 VAL A O 1
ATOM 700 N N . GLU A 1 94 ? 9.969 -8.844 -28.141 1 97.56 94 GLU A N 1
ATOM 701 C CA . GLU A 1 94 ? 9.438 -7.645 -27.5 1 97.56 94 GLU A CA 1
ATOM 702 C C . GLU A 1 94 ? 8.031 -7.324 -28.016 1 97.56 94 GLU A C 1
ATOM 704 O O . GLU A 1 94 ? 7.832 -7.145 -29.219 1 97.56 94 GLU A O 1
ATOM 709 N N . CYS A 1 95 ? 7.105 -7.281 -27.062 1 97.19 95 CYS A N 1
ATOM 710 C CA . CYS A 1 95 ? 5.719 -6.992 -27.406 1 97.19 95 CYS A CA 1
ATOM 711 C C . CYS A 1 95 ? 4.918 -6.609 -26.156 1 97.19 95 CYS A C 1
ATOM 713 O O . CYS A 1 95 ? 4.918 -7.34 -25.172 1 97.19 95 CYS A O 1
ATOM 715 N N . ASP A 1 96 ? 4.297 -5.496 -26.219 1 95.62 96 ASP A N 1
ATOM 716 C CA . ASP A 1 96 ? 3.381 -5.098 -25.156 1 95.62 96 ASP A CA 1
ATOM 717 C C . ASP A 1 96 ? 2.002 -5.723 -25.359 1 95.62 96 ASP A C 1
ATOM 719 O O . ASP A 1 96 ? 1.253 -5.312 -26.25 1 95.62 96 ASP A O 1
ATOM 723 N N . VAL A 1 97 ? 1.653 -6.602 -24.516 1 96.25 97 VAL A N 1
ATOM 724 C CA . VAL A 1 97 ? 0.415 -7.359 -24.656 1 96.25 97 VAL A CA 1
ATOM 725 C C . VAL A 1 97 ? -0.784 -6.438 -24.438 1 96.25 97 VAL A C 1
ATOM 727 O O . VAL A 1 97 ? -1.915 -6.789 -24.781 1 96.25 97 VAL A O 1
ATOM 730 N N . CYS A 1 98 ? -0.542 -5.273 -23.875 1 95.88 98 CYS A N 1
ATOM 731 C CA . CYS A 1 98 ? -1.618 -4.309 -23.672 1 95.88 98 CYS A CA 1
ATOM 732 C C . CYS A 1 98 ? -1.899 -3.525 -24.953 1 95.88 98 CYS A C 1
ATOM 734 O O . CYS A 1 98 ? -2.895 -2.803 -25.031 1 95.88 98 CYS A O 1
ATOM 736 N N . ASP A 1 99 ? -1.064 -3.615 -25.922 1 96.5 99 ASP A N 1
ATOM 737 C CA . ASP A 1 99 ? -1.266 -3.023 -27.234 1 96.5 99 ASP A CA 1
ATOM 738 C C . ASP A 1 99 ? -1.802 -4.059 -28.219 1 96.5 99 ASP A C 1
ATOM 740 O O . ASP A 1 99 ? -1.027 -4.773 -28.859 1 96.5 99 ASP A O 1
ATOM 744 N N . PRO A 1 100 ? -3.08 -4.012 -28.438 1 97.25 100 PRO A N 1
ATOM 745 C CA . PRO A 1 100 ? -3.682 -5.074 -29.234 1 97.25 100 PRO A CA 1
ATOM 746 C C . PRO A 1 100 ? -3.164 -5.094 -30.672 1 97.25 100 PRO A C 1
ATOM 748 O O . PRO A 1 100 ? -2.992 -6.164 -31.266 1 97.25 100 PRO A O 1
ATOM 751 N N . GLU A 1 101 ? -2.883 -3.949 -31.25 1 97.12 101 GLU A N 1
ATOM 752 C CA . GLU A 1 101 ? -2.406 -3.883 -32.625 1 97.12 101 GLU A CA 1
ATOM 753 C C . GLU A 1 101 ? -1 -4.461 -32.75 1 97.12 101 GLU A C 1
ATOM 755 O O . GLU A 1 101 ? -0.734 -5.273 -33.625 1 97.12 101 GLU A O 1
ATOM 760 N N . GLN A 1 102 ? -0.179 -4.051 -31.828 1 97.56 102 GLN A N 1
ATOM 761 C CA . GLN A 1 102 ? 1.181 -4.578 -31.844 1 97.56 102 GLN A CA 1
ATOM 762 C C . GLN A 1 102 ? 1.187 -6.086 -31.609 1 97.56 102 GLN A C 1
ATOM 764 O O . GLN A 1 102 ? 1.946 -6.816 -32.25 1 97.56 102 GLN A O 1
ATOM 769 N N . LEU A 1 103 ? 0.354 -6.523 -30.734 1 98.19 103 LEU A N 1
ATOM 770 C CA . LEU A 1 103 ? 0.289 -7.938 -30.375 1 98.19 103 LEU A CA 1
ATOM 771 C C . LEU A 1 103 ? -0.165 -8.781 -31.562 1 98.19 103 LEU A C 1
ATOM 773 O O . LEU A 1 103 ? 0.407 -9.836 -31.828 1 98.19 103 LEU A O 1
ATOM 777 N N . THR A 1 104 ? -1.122 -8.297 -32.281 1 97.81 104 THR A N 1
ATOM 778 C CA . THR A 1 104 ? -1.621 -9.023 -33.438 1 97.81 104 THR A CA 1
ATOM 779 C C . THR A 1 104 ? -0.54 -9.133 -34.531 1 97.81 104 THR A C 1
ATOM 781 O O . THR A 1 104 ? -0.336 -10.203 -35.094 1 97.81 104 THR A O 1
ATOM 784 N N . LYS A 1 105 ? 0.105 -8.023 -34.719 1 98.06 105 LYS A N 1
ATOM 785 C CA . LYS A 1 105 ? 1.188 -8.023 -35.719 1 98.06 105 LYS A CA 1
ATOM 786 C C . LYS A 1 105 ? 2.287 -9 -35.312 1 98.06 105 LYS A C 1
ATOM 788 O O . LYS A 1 105 ? 2.754 -9.789 -36.156 1 98.06 105 LYS A O 1
ATOM 793 N N . THR A 1 106 ? 2.648 -8.953 -34.062 1 98.12 106 THR A N 1
ATOM 794 C CA . THR A 1 106 ? 3.701 -9.82 -33.562 1 98.12 106 THR A CA 1
ATOM 795 C C . THR A 1 106 ? 3.303 -11.289 -33.656 1 98.12 106 THR A C 1
ATOM 797 O O . THR A 1 106 ? 4.109 -12.125 -34.062 1 98.12 106 THR A O 1
ATOM 800 N N . MET A 1 107 ? 2.07 -11.617 -33.406 1 98.38 107 MET A N 1
ATOM 801 C CA . MET A 1 107 ? 1.585 -12.992 -33.438 1 98.38 107 MET A CA 1
ATOM 802 C C . MET A 1 107 ? 1.56 -13.508 -34.875 1 98.38 107 MET A C 1
ATOM 804 O O . MET A 1 107 ? 1.845 -14.68 -35.125 1 98.38 107 MET A O 1
ATOM 808 N N . LYS A 1 108 ? 1.253 -12.641 -35.781 1 98.12 108 LYS A N 1
ATOM 809 C CA . LYS A 1 108 ? 1.279 -13.023 -37.188 1 98.12 108 LYS A CA 1
ATOM 810 C C . LYS A 1 108 ? 2.697 -13.352 -37.656 1 98.12 108 LYS A C 1
ATOM 812 O O . LYS A 1 108 ? 2.912 -14.328 -38.375 1 98.12 108 LYS A O 1
ATOM 817 N N . GLU A 1 109 ? 3.594 -12.57 -37.188 1 98.19 109 GLU A N 1
ATOM 818 C CA . GLU A 1 109 ? 4.992 -12.82 -37.531 1 98.19 109 GLU A CA 1
ATOM 819 C C . GLU A 1 109 ? 5.473 -14.148 -36.938 1 98.19 109 GLU A C 1
ATOM 821 O O . GLU A 1 109 ? 6.195 -14.898 -37.594 1 98.19 109 GLU A O 1
ATOM 826 N N . ILE A 1 110 ? 5.043 -14.422 -35.75 1 97.88 110 ILE A N 1
ATOM 827 C CA . ILE A 1 110 ? 5.414 -15.664 -35.094 1 97.88 110 ILE A CA 1
ATOM 828 C C . ILE A 1 110 ? 4.816 -16.844 -35.844 1 97.88 110 ILE A C 1
ATOM 830 O O . ILE A 1 110 ? 5.504 -17.844 -36.094 1 97.88 110 ILE A O 1
ATOM 834 N N . ALA A 1 111 ? 3.607 -16.719 -36.188 1 97.44 111 ALA A N 1
ATOM 835 C CA . ALA A 1 111 ? 2.928 -17.797 -36.875 1 97.44 111 ALA A CA 1
ATOM 836 C C . ALA A 1 111 ? 3.574 -18.047 -38.25 1 97.44 111 ALA A C 1
ATOM 838 O O . ALA A 1 111 ? 3.732 -19.203 -38.656 1 97.44 111 ALA A O 1
ATOM 839 N N . GLU A 1 112 ? 3.924 -16.969 -38.906 1 96.94 112 GLU A N 1
ATOM 840 C CA . GLU A 1 112 ? 4.555 -17.094 -40.219 1 96.94 112 GLU A CA 1
ATOM 841 C C . GLU A 1 112 ? 5.926 -17.766 -40.094 1 96.94 112 GLU A C 1
ATOM 843 O O . GLU A 1 112 ? 6.27 -18.625 -40.906 1 96.94 112 GLU A O 1
ATOM 848 N N . LYS A 1 113 ? 6.621 -17.344 -39.156 1 96.81 113 LYS A N 1
ATOM 849 C CA . LYS A 1 113 ? 7.984 -17.844 -38.969 1 96.81 113 LYS A CA 1
ATOM 850 C C . LYS A 1 113 ? 7.984 -19.312 -38.562 1 96.81 113 LYS A C 1
ATOM 852 O O . LYS A 1 113 ? 8.859 -20.078 -38.969 1 96.81 113 LYS A O 1
ATOM 857 N N . ASN A 1 114 ? 7.047 -19.734 -37.781 1 95.44 114 ASN A N 1
ATOM 858 C CA . ASN A 1 114 ? 7.082 -21.062 -37.156 1 95.44 114 ASN A CA 1
ATOM 859 C C . ASN A 1 114 ? 6.074 -22 -37.812 1 95.44 114 ASN A C 1
ATOM 861 O O . ASN A 1 114 ? 6.086 -23.203 -37.531 1 95.44 114 ASN A O 1
ATOM 865 N N . GLY A 1 115 ? 5.223 -21.5 -38.656 1 93.44 115 GLY A N 1
ATOM 866 C CA . GLY A 1 115 ? 4.23 -22.297 -39.344 1 93.44 115 GLY A CA 1
ATOM 867 C C . GLY A 1 115 ? 2.936 -22.453 -38.562 1 93.44 115 GLY A C 1
ATOM 868 O O . GLY A 1 115 ? 1.858 -22.547 -39.156 1 93.44 115 GLY A O 1
ATOM 869 N N . SER A 1 116 ? 3.055 -22.656 -37.312 1 94 116 SER A N 1
ATOM 870 C CA . SER A 1 116 ? 1.872 -22.797 -36.469 1 94 116 SER A CA 1
ATOM 871 C C . SER A 1 116 ? 2.145 -22.312 -35.031 1 94 116 SER A C 1
ATOM 873 O O . SER A 1 116 ? 3.301 -22.172 -34.656 1 94 116 SER A O 1
ATOM 875 N N . VAL A 1 117 ? 1.039 -22.016 -34.375 1 97.94 117 VAL A N 1
ATOM 876 C CA . VAL A 1 117 ? 1.074 -21.766 -32.938 1 97.94 117 VAL A CA 1
ATOM 877 C C . VAL A 1 117 ? 0.221 -22.797 -32.188 1 97.94 117 VAL A C 1
ATOM 879 O O . VAL A 1 117 ? -1.008 -22.781 -32.281 1 97.94 117 VAL A O 1
ATOM 882 N N . ASP A 1 118 ? 0.905 -23.641 -31.516 1 98 118 ASP A N 1
ATOM 883 C CA . ASP A 1 118 ? 0.225 -24.781 -30.938 1 98 118 ASP A CA 1
ATOM 884 C C . ASP A 1 118 ? -0.317 -24.453 -29.547 1 98 118 ASP A C 1
ATOM 886 O O . ASP A 1 118 ? -1.363 -24.969 -29.156 1 98 118 ASP A O 1
ATOM 890 N N . GLY A 1 119 ? 0.402 -23.703 -28.844 1 98.5 119 GLY A N 1
ATOM 891 C CA . GLY A 1 119 ? -0.021 -23.359 -27.5 1 98.5 119 GLY A CA 1
ATOM 892 C C . GLY A 1 119 ? 0.222 -21.906 -27.141 1 98.5 119 GLY A C 1
ATOM 893 O O . GLY A 1 119 ? 1.283 -21.359 -27.438 1 98.5 119 GLY A O 1
ATOM 894 N N . LEU A 1 120 ? -0.822 -21.266 -26.578 1 98.81 120 LEU A N 1
ATOM 895 C CA . LEU A 1 120 ? -0.738 -19.969 -25.922 1 98.81 120 LEU A CA 1
ATOM 896 C C . LEU A 1 120 ? -0.856 -20.125 -24.406 1 98.81 120 LEU A C 1
ATOM 898 O O . LEU A 1 120 ? -1.831 -20.703 -23.906 1 98.81 120 LEU A O 1
ATOM 902 N N . ILE A 1 121 ? 0.137 -19.672 -23.688 1 98.88 121 ILE A N 1
ATOM 903 C CA . ILE A 1 121 ? 0.076 -19.781 -22.234 1 98.88 121 ILE A CA 1
ATOM 904 C C . ILE A 1 121 ? 0.107 -18.391 -21.609 1 98.88 121 ILE A C 1
ATOM 906 O O . ILE A 1 121 ? 1.091 -17.656 -21.766 1 98.88 121 ILE A O 1
ATOM 910 N N . SER A 1 122 ? -0.971 -18.031 -20.953 1 98.81 122 SER A N 1
ATOM 911 C CA . SER A 1 122 ? -1.041 -16.734 -20.297 1 98.81 122 SER A CA 1
ATOM 912 C C . SER A 1 122 ? -0.72 -16.859 -18.812 1 98.81 122 SER A C 1
ATOM 914 O O . SER A 1 122 ? -1.479 -17.469 -18.047 1 98.81 122 SER A O 1
ATOM 916 N N . CYS A 1 123 ? 0.363 -16.266 -18.438 1 97.62 123 CYS A N 1
ATOM 917 C CA . CYS A 1 123 ? 0.749 -16.125 -17.031 1 97.62 123 CYS A CA 1
ATOM 918 C C . CYS A 1 123 ? 0.648 -14.68 -16.578 1 97.62 123 CYS A C 1
ATOM 920 O O . CYS A 1 123 ? 1.353 -14.266 -15.648 1 97.62 123 CYS A O 1
ATOM 922 N N . LEU A 1 124 ? -0.184 -13.961 -17.266 1 95.31 124 LEU A N 1
ATOM 923 C CA . LEU A 1 124 ? -0.355 -12.547 -16.953 1 95.31 124 LEU A CA 1
ATOM 924 C C . LEU A 1 124 ? -1.128 -12.359 -15.656 1 95.31 124 LEU A C 1
ATOM 926 O O . LEU A 1 124 ? -2.102 -13.07 -15.406 1 95.31 124 LEU A O 1
ATOM 930 N N . ALA A 1 125 ? -0.583 -11.523 -14.852 1 87.94 125 ALA A N 1
ATOM 931 C CA . ALA A 1 125 ? -1.273 -11.141 -13.625 1 87.94 125 ALA A CA 1
ATOM 932 C C . ALA A 1 125 ? -0.931 -9.703 -13.227 1 87.94 125 ALA A C 1
ATOM 934 O O . ALA A 1 125 ? 0.217 -9.273 -13.367 1 87.94 125 ALA A O 1
ATOM 935 N N . SER A 1 126 ? -1.987 -9.047 -12.758 1 81.12 126 SER A N 1
ATOM 936 C CA . SER A 1 126 ? -1.755 -7.68 -12.312 1 81.12 126 SER A CA 1
ATOM 937 C C . SER A 1 126 ? -0.832 -7.645 -11.102 1 81.12 126 SER A C 1
ATOM 939 O O . SER A 1 126 ? -0.886 -8.531 -10.242 1 81.12 126 SER A O 1
ATOM 941 N N . ARG A 1 127 ? -0.062 -6.633 -10.984 1 67 127 ARG A N 1
ATOM 942 C CA . ARG A 1 127 ? 0.896 -6.473 -9.898 1 67 127 ARG A CA 1
ATOM 943 C C . ARG A 1 127 ? 0.22 -5.902 -8.648 1 67 127 ARG A C 1
ATOM 945 O O . ARG A 1 127 ? 0.586 -6.25 -7.527 1 67 127 ARG A O 1
ATOM 952 N N . SER A 1 128 ? -0.751 -5.078 -8.938 1 64.31 128 SER A N 1
ATOM 953 C CA . SER A 1 128 ? -1.377 -4.395 -7.809 1 64.31 128 SER A CA 1
ATOM 954 C C . SER A 1 128 ? -2.66 -5.098 -7.375 1 64.31 128 SER A C 1
ATOM 956 O O . SER A 1 128 ? -2.969 -5.16 -6.184 1 64.31 128 SER A O 1
ATOM 958 N N . GLY A 1 129 ? -3.332 -5.641 -8.312 1 64.62 129 GLY A N 1
ATOM 959 C CA . GLY A 1 129 ? -4.613 -6.27 -8.039 1 64.62 129 GLY A CA 1
ATOM 960 C C . GLY A 1 129 ? -5.73 -5.266 -7.801 1 64.62 129 GLY A C 1
ATOM 961 O O . GLY A 1 129 ? -6.867 -5.652 -7.523 1 64.62 129 GLY A O 1
ATOM 962 N N . ILE A 1 130 ? -5.34 -3.973 -7.824 1 67.19 130 ILE A N 1
ATOM 963 C CA . ILE A 1 130 ? -6.371 -2.951 -7.668 1 67.19 130 ILE A CA 1
ATOM 964 C C . ILE A 1 130 ? -7.203 -2.861 -8.945 1 67.19 130 ILE A C 1
ATOM 966 O O . ILE A 1 130 ? -6.773 -3.316 -10.008 1 67.19 130 ILE A O 1
ATOM 970 N N . LYS A 1 131 ? -8.359 -2.264 -8.742 1 68.75 131 LYS A N 1
ATOM 971 C CA . LYS A 1 131 ? -9.406 -2.391 -9.758 1 68.75 131 LYS A CA 1
ATOM 972 C C . LYS A 1 131 ? -8.867 -2.027 -11.141 1 68.75 131 LYS A C 1
ATOM 974 O O . LYS A 1 131 ? -8.922 -2.842 -12.062 1 68.75 131 LYS A O 1
ATOM 979 N N . LYS A 1 132 ? -8.32 -0.867 -11.312 1 74.19 132 LYS A N 1
ATOM 980 C CA . LYS A 1 132 ? -7.883 -0.409 -12.625 1 74.19 132 LYS A CA 1
ATOM 981 C C . LYS A 1 132 ? -6.797 -1.319 -13.188 1 74.19 132 LYS A C 1
ATOM 983 O O . LYS A 1 132 ? -6.867 -1.734 -14.352 1 74.19 132 LYS A O 1
ATOM 988 N N . ASP A 1 133 ? -5.906 -1.69 -12.414 1 80.44 133 ASP A N 1
ATOM 989 C CA . ASP A 1 133 ? -4.801 -2.553 -12.828 1 80.44 133 ASP A CA 1
ATOM 990 C C . ASP A 1 133 ? -5.281 -3.984 -13.062 1 80.44 133 ASP A C 1
ATOM 992 O O . ASP A 1 133 ? -4.852 -4.641 -14.016 1 80.44 133 ASP A O 1
ATOM 996 N N . ALA A 1 134 ? -6.188 -4.418 -12.219 1 82.69 134 ALA A N 1
ATOM 997 C CA . ALA A 1 134 ? -6.715 -5.781 -12.312 1 82.69 134 ALA A CA 1
ATOM 998 C C . ALA A 1 134 ? -7.441 -6 -13.633 1 82.69 134 ALA A C 1
ATOM 1000 O O . ALA A 1 134 ? -7.168 -6.969 -14.344 1 82.69 134 ALA A O 1
ATOM 1001 N N . PHE A 1 135 ? -8.258 -5.121 -14.07 1 89.69 135 PHE A N 1
ATOM 1002 C CA . PHE A 1 135 ? -9.031 -5.312 -15.289 1 89.69 135 PHE A CA 1
ATOM 1003 C C . PHE A 1 135 ? -8.164 -5.066 -16.516 1 89.69 135 PHE A C 1
ATOM 1005 O O . PHE A 1 135 ? -8.367 -5.688 -17.562 1 89.69 135 PHE A O 1
ATOM 1012 N N . ALA A 1 136 ? -7.238 -4.191 -16.375 1 91 136 ALA A N 1
ATOM 1013 C CA . ALA A 1 136 ? -6.344 -3.902 -17.484 1 91 136 ALA A CA 1
ATOM 1014 C C . ALA A 1 136 ? -5.477 -5.113 -17.828 1 91 136 ALA A C 1
ATOM 1016 O O . ALA A 1 136 ? -5.199 -5.383 -19 1 91 136 ALA A O 1
ATOM 1017 N N . ILE A 1 137 ? -5.082 -5.844 -16.828 1 90.31 137 ILE A N 1
ATOM 1018 C CA . ILE A 1 137 ? -4.098 -6.898 -17.047 1 90.31 137 ILE A CA 1
ATOM 1019 C C . ILE A 1 137 ? -4.777 -8.266 -16.984 1 90.31 137 ILE A C 1
ATOM 1021 O O . ILE A 1 137 ? -4.758 -9.016 -17.969 1 90.31 137 ILE A O 1
ATOM 1025 N N . ASP A 1 138 ? -5.523 -8.508 -15.906 1 91.56 138 ASP A N 1
ATOM 1026 C CA . ASP A 1 138 ? -6.094 -9.828 -15.672 1 91.56 138 ASP A CA 1
ATOM 1027 C C . ASP A 1 138 ? -7.227 -10.125 -16.656 1 91.56 138 ASP A C 1
ATOM 1029 O O . ASP A 1 138 ? -7.547 -11.281 -16.906 1 91.56 138 ASP A O 1
ATOM 1033 N N . TYR A 1 139 ? -7.762 -9.07 -17.188 1 95.56 139 TYR A N 1
ATOM 1034 C CA . TYR A 1 139 ? -8.82 -9.266 -18.156 1 95.56 139 TYR A CA 1
ATOM 1035 C C . TYR A 1 139 ? -8.375 -8.82 -19.547 1 95.56 139 TYR A C 1
ATOM 1037 O O . TYR A 1 139 ? -8.109 -9.648 -20.422 1 95.56 139 TYR A O 1
ATOM 1045 N N . GLN A 1 140 ? -8.133 -7.516 -19.703 1 96.69 140 GLN A N 1
ATOM 1046 C CA . GLN A 1 140 ? -7.992 -6.945 -21.047 1 96.69 140 GLN A CA 1
ATOM 1047 C C . GLN A 1 140 ? -6.727 -7.457 -21.734 1 96.69 140 GLN A C 1
ATOM 1049 O O . GLN A 1 140 ? -6.758 -7.82 -22.906 1 96.69 140 GLN A O 1
ATOM 1054 N N . ALA A 1 141 ? -5.633 -7.41 -21.078 1 97.06 141 ALA A N 1
ATOM 1055 C CA . ALA A 1 141 ? -4.391 -7.891 -21.688 1 97.06 141 ALA A CA 1
ATOM 1056 C C . ALA A 1 141 ? -4.5 -9.359 -22.062 1 97.06 141 ALA A C 1
ATOM 1058 O O . ALA A 1 141 ? -4.023 -9.773 -23.125 1 97.06 141 ALA A O 1
ATOM 1059 N N . THR A 1 142 ? -5.09 -10.148 -21.203 1 97.75 142 THR A N 1
ATOM 1060 C CA . THR A 1 142 ? -5.297 -11.57 -21.484 1 97.75 142 THR A CA 1
ATOM 1061 C C . THR A 1 142 ? -6.246 -11.75 -22.656 1 97.75 142 THR A C 1
ATOM 1063 O O . THR A 1 142 ? -6.043 -12.641 -23.5 1 97.75 142 THR A O 1
ATOM 1066 N N . LYS A 1 143 ? -7.254 -10.922 -22.719 1 98 143 LYS A N 1
ATOM 1067 C CA . LYS A 1 143 ? -8.172 -10.961 -23.859 1 98 143 LYS A CA 1
ATOM 1068 C C . LYS A 1 143 ? -7.457 -10.617 -25.156 1 98 143 LYS A C 1
ATOM 1070 O O . LYS A 1 143 ? -7.715 -11.234 -26.188 1 98 143 LYS A O 1
ATOM 1075 N N . ASN A 1 144 ? -6.637 -9.594 -25.094 1 98.44 144 ASN A N 1
ATOM 1076 C CA . ASN A 1 144 ? -5.836 -9.266 -26.281 1 98.44 144 ASN A CA 1
ATOM 1077 C C . ASN A 1 144 ? -5.031 -10.469 -26.75 1 98.44 144 ASN A C 1
ATOM 1079 O O . ASN A 1 144 ? -4.938 -10.719 -27.969 1 98.44 144 ASN A O 1
ATOM 1083 N N . PHE A 1 145 ? -4.453 -11.125 -25.844 1 98.56 145 PHE A N 1
ATOM 1084 C CA . PHE A 1 145 ? -3.633 -12.289 -26.141 1 98.56 145 PHE A CA 1
ATOM 1085 C C . PHE A 1 145 ? -4.469 -13.391 -26.781 1 98.56 145 PHE A C 1
ATOM 1087 O O . PHE A 1 145 ? -4.062 -13.992 -27.781 1 98.56 145 PHE A O 1
ATOM 1094 N N . LEU A 1 146 ? -5.641 -13.633 -26.234 1 98.56 146 LEU A N 1
ATOM 1095 C CA . LEU A 1 146 ? -6.57 -14.609 -26.812 1 98.56 146 LEU A CA 1
ATOM 1096 C C . LEU A 1 146 ? -6.969 -14.211 -28.219 1 98.56 146 LEU A C 1
ATOM 1098 O O . LEU A 1 146 ? -6.918 -15.039 -29.141 1 98.56 146 LEU A O 1
ATOM 1102 N N . ASP A 1 147 ? -7.352 -12.953 -28.375 1 98.44 147 ASP A N 1
ATOM 1103 C CA . ASP A 1 147 ? -7.812 -12.469 -29.672 1 98.44 147 ASP A CA 1
ATOM 1104 C C . ASP A 1 147 ? -6.715 -12.586 -30.719 1 98.44 147 ASP A C 1
ATOM 1106 O O . ASP A 1 147 ? -6.98 -12.977 -31.859 1 98.44 147 ASP A O 1
ATOM 1110 N N . ALA A 1 148 ? -5.516 -12.227 -30.344 1 98.44 148 ALA A N 1
ATOM 1111 C CA . ALA A 1 148 ? -4.387 -12.352 -31.266 1 98.44 148 ALA A CA 1
ATOM 1112 C C . ALA A 1 148 ? -4.141 -13.812 -31.641 1 98.44 148 ALA A C 1
ATOM 1114 O O . ALA A 1 148 ? -3.766 -14.109 -32.781 1 98.44 148 ALA A O 1
ATOM 1115 N N . GLY A 1 149 ? -4.262 -14.703 -30.672 1 98.31 149 GLY A N 1
ATOM 1116 C CA . GLY A 1 149 ? -4.148 -16.125 -30.938 1 98.31 149 GLY A CA 1
ATOM 1117 C C . GLY A 1 149 ? -5.188 -16.641 -31.922 1 98.31 149 GLY A C 1
ATOM 1118 O O . GLY A 1 149 ? -4.875 -17.422 -32.812 1 98.31 149 GLY A O 1
ATOM 1119 N N . ILE A 1 150 ? -6.391 -16.172 -31.703 1 98.19 150 ILE A N 1
ATOM 1120 C CA . ILE A 1 150 ? -7.484 -16.562 -32.594 1 98.19 150 ILE A CA 1
ATOM 1121 C C . ILE A 1 150 ? -7.184 -16.109 -34.031 1 98.19 150 ILE A C 1
ATOM 1123 O O . ILE A 1 150 ? -7.402 -16.859 -34.969 1 98.19 150 ILE A O 1
ATOM 1127 N N . GLU A 1 151 ? -6.664 -14.922 -34.156 1 97.5 151 GLU A N 1
ATOM 1128 C CA . GLU A 1 151 ? -6.359 -14.344 -35.469 1 97.5 151 GLU A CA 1
ATOM 1129 C C . GLU A 1 151 ? -5.375 -15.219 -36.219 1 97.5 151 GLU A C 1
ATOM 1131 O O . GLU A 1 151 ? -5.438 -15.297 -37.469 1 97.5 151 GLU A O 1
ATOM 1136 N N . VAL A 1 152 ? -4.457 -15.844 -35.562 1 97.88 152 VAL A N 1
ATOM 1137 C CA . VAL A 1 152 ? -3.434 -16.625 -36.25 1 97.88 152 VAL A CA 1
ATOM 1138 C C . VAL A 1 152 ? -3.787 -18.109 -36.188 1 97.88 152 VAL A C 1
ATOM 1140 O O . VAL A 1 152 ? -2.951 -18.969 -36.469 1 97.88 152 VAL A O 1
ATOM 1143 N N . LYS A 1 153 ? -4.945 -18.438 -35.719 1 97.69 153 LYS A N 1
ATOM 1144 C CA . LYS A 1 153 ? -5.488 -19.797 -35.625 1 97.69 153 LYS A CA 1
ATOM 1145 C C . LYS A 1 153 ? -4.637 -20.672 -34.719 1 97.69 153 LYS A C 1
ATOM 1147 O O . LYS A 1 153 ? -4.289 -21.797 -35.094 1 97.69 153 LYS A O 1
ATOM 1152 N N . ALA A 1 154 ? -4.25 -20.156 -33.594 1 98.38 154 ALA A N 1
ATOM 1153 C CA . ALA A 1 154 ? -3.586 -20.969 -32.562 1 98.38 154 ALA A CA 1
ATOM 1154 C C . ALA A 1 154 ? -4.465 -22.141 -32.125 1 98.38 154 ALA A C 1
ATOM 1156 O O . ALA A 1 154 ? -5.691 -22.078 -32.281 1 98.38 154 ALA A O 1
ATOM 1157 N N . LYS A 1 155 ? -3.875 -23.172 -31.594 1 98 155 LYS A N 1
ATOM 1158 C CA . LYS A 1 155 ? -4.625 -24.406 -31.406 1 98 155 LYS A CA 1
ATOM 1159 C C . LYS A 1 155 ? -5.207 -24.484 -30 1 98 155 LYS A C 1
ATOM 1161 O O . LYS A 1 155 ? -6.316 -25 -29.812 1 98 155 LYS A O 1
ATOM 1166 N N . HIS A 1 156 ? -4.426 -24.078 -29 1 98.62 156 HIS A N 1
ATOM 1167 C CA . HIS A 1 156 ? -4.852 -24.266 -27.625 1 98.62 156 HIS A CA 1
ATOM 1168 C C . HIS A 1 156 ? -4.395 -23.109 -26.75 1 98.62 156 HIS A C 1
ATOM 1170 O O . HIS A 1 156 ? -3.266 -22.625 -26.875 1 98.62 156 HIS A O 1
ATOM 1176 N N . PHE A 1 157 ? -5.285 -22.641 -25.844 1 98.81 157 PHE A N 1
ATOM 1177 C CA . PHE A 1 157 ? -5.008 -21.562 -24.891 1 98.81 157 PHE A CA 1
ATOM 1178 C C . PHE A 1 157 ? -4.977 -22.094 -23.469 1 98.81 157 PHE A C 1
ATOM 1180 O O . PHE A 1 157 ? -5.941 -22.719 -23 1 98.81 157 PHE A O 1
ATOM 1187 N N . VAL A 1 158 ? -3.873 -21.891 -22.797 1 98.88 158 VAL A N 1
ATOM 1188 C CA . VAL A 1 158 ? -3.746 -22.266 -21.391 1 98.88 158 VAL A CA 1
ATOM 1189 C C . VAL A 1 158 ? -3.738 -21 -20.516 1 98.88 158 VAL A C 1
ATOM 1191 O O . VAL A 1 158 ? -2.885 -20.125 -20.688 1 98.88 158 VAL A O 1
ATOM 1194 N N . LEU A 1 159 ? -4.695 -20.906 -19.578 1 98.81 159 LEU A N 1
ATOM 1195 C CA . LEU A 1 159 ? -4.812 -19.781 -18.672 1 98.81 159 LEU A CA 1
ATOM 1196 C C . LEU A 1 159 ? -4.352 -20.156 -17.266 1 98.81 159 LEU A C 1
ATOM 1198 O O . LEU A 1 159 ? -4.836 -21.125 -16.688 1 98.81 159 LEU A O 1
ATOM 1202 N N . LEU A 1 160 ? -3.361 -19.438 -16.797 1 98.31 160 LEU A N 1
ATOM 1203 C CA . LEU A 1 160 ? -3.078 -19.469 -15.375 1 98.31 160 LEU A CA 1
ATOM 1204 C C . LEU A 1 160 ? -4.062 -18.594 -14.602 1 98.31 160 LEU A C 1
ATOM 1206 O O . LEU A 1 160 ? -3.869 -17.391 -14.492 1 98.31 160 LEU A O 1
ATOM 1210 N N . SER A 1 161 ? -5.098 -19.203 -14.086 1 97.75 161 SER A N 1
ATOM 1211 C CA . SER A 1 161 ? -6.082 -18.531 -13.25 1 97.75 161 SER A CA 1
ATOM 1212 C C . SER A 1 161 ? -5.73 -18.641 -11.766 1 97.75 161 SER A C 1
ATOM 1214 O O . SER A 1 161 ? -4.562 -18.531 -11.391 1 97.75 161 SER A O 1
ATOM 1216 N N . ALA A 1 162 ? -6.711 -18.625 -10.906 1 95.81 162 ALA A N 1
ATOM 1217 C CA . ALA A 1 162 ? -6.43 -18.703 -9.477 1 95.81 162 ALA A CA 1
ATOM 1218 C C . ALA A 1 162 ? -7.566 -19.391 -8.727 1 95.81 162 ALA A C 1
ATOM 1220 O O . ALA A 1 162 ? -8.742 -19.172 -9.031 1 95.81 162 ALA A O 1
ATOM 1221 N N . PHE A 1 163 ? -7.18 -20.203 -7.766 1 97.06 163 PHE A N 1
ATOM 1222 C CA . PHE A 1 163 ? -8.148 -20.953 -6.977 1 97.06 163 PHE A CA 1
ATOM 1223 C C . PHE A 1 163 ? -9.078 -20 -6.223 1 97.06 163 PHE A C 1
ATOM 1225 O O . PHE A 1 163 ? -10.266 -20.312 -6.043 1 97.06 163 PHE A O 1
ATOM 1232 N N . CYS A 1 164 ? -8.586 -18.859 -5.895 1 93.81 164 CYS A N 1
ATOM 1233 C CA . CYS A 1 164 ? -9.289 -17.953 -4.996 1 93.81 164 CYS A CA 1
ATOM 1234 C C . CYS A 1 164 ? -10.461 -17.281 -5.707 1 93.81 164 CYS A C 1
ATOM 1236 O O . CYS A 1 164 ? -11.289 -16.641 -5.07 1 93.81 164 CYS A O 1
ATOM 1238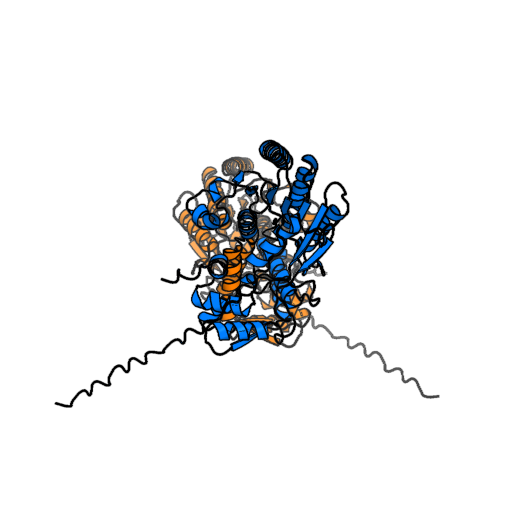 N N . VAL A 1 165 ? -10.641 -17.453 -6.984 1 95.25 165 VAL A N 1
ATOM 1239 C CA . VAL A 1 165 ? -11.773 -16.875 -7.695 1 95.25 165 VAL A CA 1
ATOM 1240 C C . VAL A 1 165 ? -13.062 -17.531 -7.238 1 95.25 165 VAL A C 1
ATOM 1242 O O . VAL A 1 165 ? -14.156 -17.047 -7.531 1 95.25 165 VAL A O 1
ATOM 1245 N N . LYS A 1 166 ? -12.938 -18.594 -6.492 1 93.94 166 LYS A N 1
ATOM 1246 C CA . LYS A 1 166 ? -14.102 -19.328 -5.992 1 93.94 166 LYS A CA 1
ATOM 1247 C C . LYS A 1 166 ? -14.961 -18.438 -5.094 1 93.94 166 LYS A C 1
ATOM 1249 O O . LYS A 1 166 ? -16.188 -18.609 -5.039 1 93.94 166 LYS A O 1
ATOM 1254 N N . ASN A 1 167 ? -14.375 -17.578 -4.297 1 93.44 167 ASN A N 1
ATOM 1255 C CA . ASN A 1 167 ? -15.031 -16.562 -3.482 1 93.44 167 ASN A CA 1
ATOM 1256 C C . ASN A 1 167 ? -14.5 -15.172 -3.793 1 93.44 167 ASN A C 1
ATOM 1258 O O . ASN A 1 167 ? -13.688 -14.625 -3.039 1 93.44 167 ASN A O 1
ATOM 1262 N N . PRO A 1 168 ? -15.109 -14.578 -4.816 1 92.62 168 PRO A N 1
ATOM 1263 C CA . PRO A 1 168 ? -14.477 -13.406 -5.43 1 92.62 168 PRO A CA 1
ATOM 1264 C C . PRO A 1 168 ? -14.828 -12.102 -4.715 1 92.62 168 PRO A C 1
ATOM 1266 O O . PRO A 1 168 ? -15.484 -11.234 -5.297 1 92.62 168 PRO A O 1
ATOM 1269 N N . TRP A 1 169 ? -14.164 -11.883 -3.488 1 87.31 169 TRP A N 1
ATOM 1270 C CA . TRP A 1 169 ? -14.297 -10.641 -2.734 1 87.31 169 TRP A CA 1
ATOM 1271 C C . TRP A 1 169 ? -13.391 -9.555 -3.303 1 87.31 169 TRP A C 1
ATOM 1273 O O . TRP A 1 169 ? -13.609 -8.367 -3.055 1 87.31 169 TRP A O 1
ATOM 1283 N N . LEU A 1 170 ? -12.414 -9.922 -4.086 1 83.81 170 LEU A N 1
ATOM 1284 C CA . LEU A 1 170 ? -11.344 -9.023 -4.516 1 83.81 170 LEU A CA 1
ATOM 1285 C C . LEU A 1 170 ? -11.484 -8.68 -5.992 1 83.81 170 LEU A C 1
ATOM 1287 O O . LEU A 1 170 ? -12.031 -9.461 -6.77 1 83.81 170 LEU A O 1
ATOM 1291 N N . GLN A 1 171 ? -10.945 -7.516 -6.41 1 82.19 171 GLN A N 1
ATOM 1292 C CA . GLN A 1 171 ? -11.125 -6.992 -7.762 1 82.19 171 GLN A CA 1
ATOM 1293 C C . GLN A 1 171 ? -10.406 -7.863 -8.789 1 82.19 171 GLN A C 1
ATOM 1295 O O . GLN A 1 171 ? -10.93 -8.109 -9.875 1 82.19 171 GLN A O 1
ATOM 1300 N N . PHE A 1 172 ? -9.273 -8.336 -8.523 1 86 172 PHE A N 1
ATOM 1301 C CA . PHE A 1 172 ? -8.531 -9.133 -9.492 1 86 172 PHE A CA 1
ATOM 1302 C C . PHE A 1 172 ? -9.234 -10.461 -9.742 1 86 172 PHE A C 1
ATOM 1304 O O . PHE A 1 172 ? -9.148 -11.023 -10.836 1 86 172 PHE A O 1
ATOM 1311 N N . GLN A 1 173 ? -9.922 -11 -8.711 1 92 173 GLN A N 1
ATOM 1312 C CA . GLN A 1 173 ? -10.688 -12.227 -8.859 1 92 173 GLN A CA 1
ATOM 1313 C C . GLN A 1 173 ? -11.828 -12.047 -9.859 1 92 173 GLN A C 1
ATOM 1315 O O . GLN A 1 173 ? -12.047 -12.914 -10.711 1 92 173 GLN A O 1
ATOM 1320 N N . LYS A 1 174 ? -12.453 -10.883 -9.75 1 93.38 174 LYS A N 1
ATOM 1321 C CA . LYS A 1 174 ? -13.547 -10.578 -10.672 1 93.38 174 LYS A CA 1
ATOM 1322 C C . LYS A 1 174 ? -13.031 -10.438 -12.102 1 93.38 174 LYS A C 1
ATOM 1324 O O . LYS A 1 174 ? -13.68 -10.898 -13.047 1 93.38 174 LYS A O 1
ATOM 1329 N N . ALA A 1 175 ? -11.914 -9.82 -12.242 1 92.75 175 ALA A N 1
ATOM 1330 C CA . ALA A 1 175 ? -11.305 -9.664 -13.562 1 92.75 175 ALA A CA 1
ATOM 1331 C C . ALA A 1 175 ? -10.953 -11.016 -14.172 1 92.75 175 ALA A C 1
ATOM 1333 O O . ALA A 1 175 ? -11.211 -11.258 -15.352 1 92.75 175 ALA A O 1
ATOM 1334 N N . LYS A 1 176 ? -10.398 -11.914 -13.383 1 95.69 176 LYS A N 1
ATOM 1335 C CA . LYS A 1 176 ? -10.039 -13.242 -13.859 1 95.69 176 LYS A CA 1
ATOM 1336 C C . LYS A 1 176 ? -11.281 -14.031 -14.266 1 95.69 176 LYS A C 1
ATOM 1338 O O . LYS A 1 176 ? -11.258 -14.766 -15.258 1 95.69 176 LYS A O 1
ATOM 1343 N N . LEU A 1 177 ? -12.328 -13.891 -13.484 1 97.19 177 LEU A N 1
ATOM 1344 C CA . LEU A 1 177 ? -13.57 -14.594 -13.797 1 97.19 177 LEU A CA 1
ATOM 1345 C C . LEU A 1 177 ? -14.18 -14.07 -15.094 1 97.19 177 LEU A C 1
ATOM 1347 O O . LEU A 1 177 ? -14.727 -14.852 -15.883 1 97.19 177 LEU A O 1
ATOM 1351 N N . LYS A 1 178 ? -14.125 -12.766 -15.234 1 96.94 178 LYS A N 1
ATOM 1352 C CA . LYS A 1 178 ? -14.633 -12.18 -16.469 1 96.94 178 LYS A CA 1
ATOM 1353 C C . LYS A 1 178 ? -13.922 -12.766 -17.688 1 96.94 178 LYS A C 1
ATOM 1355 O O . LYS A 1 178 ? -14.562 -13.117 -18.688 1 96.94 178 LYS A O 1
ATOM 1360 N N . PHE A 1 179 ? -12.656 -12.914 -17.641 1 97.69 179 PHE A N 1
ATOM 1361 C CA . PHE A 1 179 ? -11.914 -13.461 -18.766 1 97.69 179 PHE A CA 1
ATOM 1362 C C . PHE A 1 179 ? -12.219 -14.945 -18.953 1 97.69 179 PHE A C 1
ATOM 1364 O O . PHE A 1 179 ? -12.352 -15.422 -20.078 1 97.69 179 PHE A O 1
ATOM 1371 N N . GLU A 1 180 ? -12.258 -15.664 -17.844 1 97.56 180 GLU A N 1
ATOM 1372 C CA . GLU A 1 180 ? -12.594 -17.078 -17.938 1 97.56 180 GLU A CA 1
ATOM 1373 C C . GLU A 1 180 ? -13.914 -17.281 -18.688 1 97.56 180 GLU A C 1
ATOM 1375 O O . GLU A 1 180 ? -14.062 -18.234 -19.453 1 97.56 180 GLU A O 1
ATOM 1380 N N . ALA A 1 181 ? -14.836 -16.375 -18.422 1 97.25 181 ALA A N 1
ATOM 1381 C CA . ALA A 1 181 ? -16.125 -16.438 -19.125 1 97.25 181 ALA A CA 1
ATOM 1382 C C . ALA A 1 181 ? -15.938 -16.219 -20.625 1 97.25 181 ALA A C 1
ATOM 1384 O O . ALA A 1 181 ? -16.578 -16.891 -21.438 1 97.25 181 ALA A O 1
ATOM 1385 N N . GLU A 1 182 ? -15.062 -15.273 -20.953 1 96.19 182 GLU A N 1
ATOM 1386 C CA . GLU A 1 182 ? -14.758 -15.047 -22.359 1 96.19 182 GLU A CA 1
ATOM 1387 C C . GLU A 1 182 ? -14.141 -16.281 -23 1 96.19 182 GLU A C 1
ATOM 1389 O O . GLU A 1 182 ? -14.438 -16.609 -24.141 1 96.19 182 GLU A O 1
ATOM 1394 N N . LEU A 1 183 ? -13.289 -16.859 -22.281 1 96.94 183 LEU A N 1
ATOM 1395 C CA . LEU A 1 183 ? -12.602 -18.047 -22.75 1 96.94 183 LEU A CA 1
ATOM 1396 C C . LEU A 1 183 ? -13.594 -19.188 -23 1 96.94 183 LEU A C 1
ATOM 1398 O O . LEU A 1 183 ? -13.492 -19.891 -24 1 96.94 183 LEU A O 1
ATOM 1402 N N . GLN A 1 184 ? -14.547 -19.328 -22.172 1 97.19 184 GLN A N 1
ATOM 1403 C CA . GLN A 1 184 ? -15.562 -20.359 -22.266 1 97.19 184 GLN A CA 1
ATOM 1404 C C . GLN A 1 184 ? -16.516 -20.094 -23.438 1 97.19 184 GLN A C 1
ATOM 1406 O O . GLN A 1 184 ? -17.078 -21.031 -24.016 1 97.19 184 GLN A O 1
ATOM 1411 N N . ASN A 1 185 ? -16.672 -18.828 -23.797 1 96.69 185 ASN A N 1
ATOM 1412 C CA . ASN A 1 185 ? -17.719 -18.453 -24.734 1 96.69 185 ASN A CA 1
ATOM 1413 C C . ASN A 1 185 ? -17.219 -18.469 -26.172 1 96.69 185 ASN A C 1
ATOM 1415 O O . ASN A 1 185 ? -18 -18.438 -27.125 1 96.69 185 ASN A O 1
ATOM 1419 N N . GLN A 1 186 ? -16 -18.578 -26.328 1 96.44 186 GLN A N 1
ATOM 1420 C CA . GLN A 1 186 ? -15.469 -18.641 -27.688 1 96.44 186 GLN A CA 1
ATOM 1421 C C . GLN A 1 186 ? -15.258 -20.094 -28.125 1 96.44 186 GLN A C 1
ATOM 1423 O O . GLN A 1 186 ? -15.102 -20.984 -27.297 1 96.44 186 GLN A O 1
ATOM 1428 N N . ASN A 1 187 ? -15.273 -20.281 -29.5 1 95.56 187 ASN A N 1
ATOM 1429 C CA . ASN A 1 187 ? -15.156 -21.641 -30.031 1 95.56 187 ASN A CA 1
ATOM 1430 C C . ASN A 1 187 ? -14.094 -21.719 -31.125 1 95.56 187 ASN A C 1
ATOM 1432 O O . ASN A 1 187 ? -14.102 -22.656 -31.938 1 95.56 187 ASN A O 1
ATOM 1436 N N . GLU A 1 188 ? -13.25 -20.797 -31.125 1 97.06 188 GLU A N 1
ATOM 1437 C CA . GLU A 1 188 ? -12.242 -20.734 -32.188 1 97.06 188 GLU A CA 1
ATOM 1438 C C . GLU A 1 188 ? -11.016 -21.562 -31.828 1 97.06 188 GLU A C 1
ATOM 1440 O O . GLU A 1 188 ? -10.344 -22.094 -32.719 1 97.06 188 GLU A O 1
ATOM 1445 N N . LEU A 1 189 ? -10.656 -21.703 -30.578 1 96.12 189 LEU A N 1
ATOM 1446 C CA . LEU A 1 189 ? -9.57 -22.547 -30.125 1 96.12 189 LEU A CA 1
ATOM 1447 C C . LEU A 1 189 ? -9.93 -23.219 -28.797 1 96.12 189 LEU A C 1
ATOM 1449 O O . LEU A 1 189 ? -10.789 -22.734 -28.062 1 96.12 189 LEU A O 1
ATOM 1453 N N . SER A 1 190 ? -9.328 -24.422 -28.594 1 98.38 190 SER A N 1
ATOM 1454 C CA . SER A 1 190 ? -9.539 -25.109 -27.328 1 98.38 190 SER A CA 1
ATOM 1455 C C . SER A 1 190 ? -8.766 -24.438 -26.203 1 98.38 190 SER A C 1
ATOM 1457 O O . SER A 1 190 ? -7.91 -23.578 -26.453 1 98.38 190 SER A O 1
ATOM 1459 N N . TRP A 1 191 ? -9.141 -24.781 -24.938 1 98.75 191 TRP A N 1
ATOM 1460 C CA . TRP A 1 191 ? -8.531 -24.047 -23.828 1 98.75 191 TRP A CA 1
ATOM 1461 C C . TRP A 1 191 ? -8.508 -24.875 -22.562 1 98.75 191 TRP A C 1
ATOM 1463 O O . TRP A 1 191 ? -9.211 -25.891 -22.453 1 98.75 191 TRP A O 1
ATOM 1473 N N . THR A 1 192 ? -7.648 -24.578 -21.688 1 98.69 192 THR A N 1
ATOM 1474 C CA . THR A 1 192 ? -7.574 -25.047 -20.312 1 98.69 192 THR A 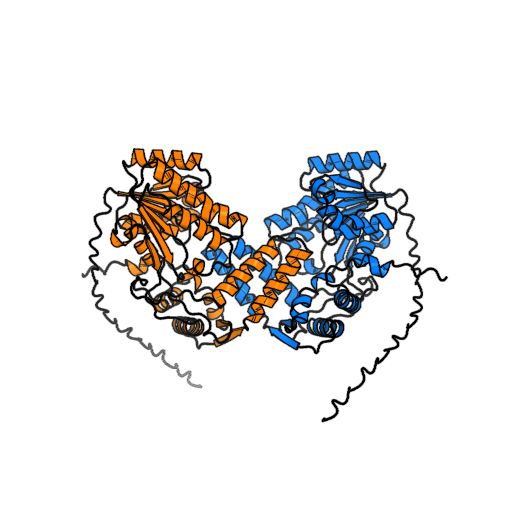CA 1
ATOM 1475 C C . THR A 1 192 ? -7.355 -23.891 -19.359 1 98.69 192 THR A C 1
ATOM 1477 O O . THR A 1 192 ? -6.469 -23.062 -19.562 1 98.69 192 THR A O 1
ATOM 1480 N N . SER A 1 193 ? -8.203 -23.719 -18.375 1 98.75 193 SER A N 1
ATOM 1481 C CA . SER A 1 193 ? -7.984 -22.781 -17.297 1 98.75 193 SER A CA 1
ATOM 1482 C C . SER A 1 193 ? -7.578 -23.484 -16 1 98.75 193 SER A C 1
ATOM 1484 O O . SER A 1 193 ? -8.352 -24.281 -15.461 1 98.75 193 SER A O 1
ATOM 1486 N N . CYS A 1 194 ? -6.367 -23.219 -15.57 1 98.56 194 CYS A N 1
ATOM 1487 C CA . CYS A 1 194 ? -5.84 -23.844 -14.359 1 98.56 194 CYS A CA 1
ATOM 1488 C C . CYS A 1 194 ? -5.918 -22.891 -13.172 1 98.56 194 CYS A C 1
ATOM 1490 O O . CYS A 1 194 ? -5.426 -21.766 -13.25 1 98.56 194 CYS A O 1
ATOM 1492 N N . ARG A 1 195 ? -6.566 -23.344 -12.094 1 98.5 195 ARG A N 1
ATOM 1493 C CA . ARG A 1 195 ? -6.723 -22.562 -10.867 1 98.5 195 ARG A CA 1
ATOM 1494 C C . ARG A 1 195 ? -5.879 -23.156 -9.742 1 98.5 195 ARG A C 1
ATOM 1496 O O . ARG A 1 195 ? -6.375 -23.953 -8.938 1 98.5 195 ARG A O 1
ATOM 1503 N N . PRO A 1 196 ? -4.637 -22.703 -9.695 1 98.06 196 PRO A N 1
ATOM 1504 C CA . PRO A 1 196 ? -3.789 -23.25 -8.625 1 98.06 196 PRO A CA 1
ATOM 1505 C C . PRO A 1 196 ? -4.145 -22.688 -7.254 1 98.06 196 PRO A C 1
ATOM 1507 O O . PRO A 1 196 ? -4.637 -21.562 -7.148 1 98.06 196 PRO A O 1
ATOM 1510 N N . THR A 1 197 ? -3.883 -23.438 -6.191 1 96.81 197 THR A N 1
ATOM 1511 C CA . THR A 1 197 ? -4.211 -23.047 -4.82 1 96.81 197 THR A CA 1
ATOM 1512 C C . THR A 1 197 ? -3.213 -22.016 -4.297 1 96.81 197 THR A C 1
ATOM 1514 O O . THR A 1 197 ? -3.498 -20.828 -4.289 1 96.81 197 THR A O 1
ATOM 1517 N N . ALA A 1 198 ? -2.027 -22.438 -3.9 1 92.19 198 ALA A N 1
ATOM 1518 C CA . ALA A 1 198 ? -0.955 -21.594 -3.393 1 92.19 198 ALA A CA 1
ATOM 1519 C C . ALA A 1 198 ? 0.397 -22 -3.961 1 92.19 198 ALA A C 1
ATOM 1521 O O . ALA A 1 198 ? 0.568 -23.156 -4.391 1 92.19 198 ALA A O 1
ATOM 1522 N N . PHE A 1 199 ? 1.261 -20.984 -3.992 1 90.88 199 PHE A N 1
ATOM 1523 C CA . PHE A 1 199 ? 2.637 -21.266 -4.375 1 90.88 199 PHE A CA 1
ATOM 1524 C C . PHE A 1 199 ? 3.512 -21.469 -3.145 1 90.88 199 PHE A C 1
ATOM 1526 O O . PHE A 1 199 ? 3.264 -20.875 -2.094 1 90.88 199 PHE A O 1
ATOM 1533 N N . MET A 1 200 ? 4.504 -22.234 -3.328 1 91.19 200 MET A N 1
ATOM 1534 C CA . MET A 1 200 ? 5.379 -22.547 -2.201 1 91.19 200 MET A CA 1
ATOM 1535 C C . MET A 1 200 ? 6.023 -21.281 -1.647 1 91.19 200 MET A C 1
ATOM 1537 O O . MET A 1 200 ? 6.062 -21.078 -0.432 1 91.19 200 MET A O 1
ATOM 1541 N N . LYS A 1 201 ? 6.422 -20.422 -2.48 1 84.94 201 LYS A N 1
ATOM 1542 C CA . LYS A 1 201 ? 7.125 -19.203 -2.068 1 84.94 201 LYS A CA 1
ATOM 1543 C C . LYS A 1 201 ? 6.219 -18.297 -1.25 1 84.94 201 LYS A C 1
ATOM 1545 O O . LYS A 1 201 ? 6.68 -17.594 -0.346 1 84.94 201 LYS A O 1
ATOM 1550 N N . SER A 1 202 ? 4.957 -18.281 -1.574 1 84.5 202 SER A N 1
ATOM 1551 C CA . SER A 1 202 ? 4.004 -17.438 -0.872 1 84.5 202 SER A CA 1
ATOM 1552 C C . SER A 1 202 ? 3.885 -17.828 0.597 1 84.5 202 SER A C 1
ATOM 1554 O O . SER A 1 202 ? 3.471 -17.016 1.43 1 84.5 202 SER A O 1
ATOM 1556 N N . LEU A 1 203 ? 4.297 -19.016 0.925 1 88.75 203 LEU A N 1
ATOM 1557 C CA . LEU A 1 203 ? 4.164 -19.531 2.283 1 88.75 203 LEU A CA 1
ATOM 1558 C C . LEU A 1 203 ? 5.484 -19.406 3.041 1 88.75 203 LEU A C 1
ATOM 1560 O O . LEU A 1 203 ? 5.602 -19.906 4.164 1 88.75 203 LEU A O 1
ATOM 1564 N N . SER A 1 204 ? 6.398 -18.766 2.469 1 88.56 204 SER A N 1
ATOM 1565 C CA . SER A 1 204 ? 7.719 -18.672 3.082 1 88.56 204 SER A CA 1
ATOM 1566 C C . SER A 1 204 ? 8.008 -17.25 3.549 1 88.56 204 SER A C 1
ATOM 1568 O O . SER A 1 204 ? 9.156 -16.906 3.85 1 88.56 204 SER A O 1
ATOM 1570 N N . GLY A 1 205 ? 6.988 -16.453 3.539 1 83.62 205 GLY A N 1
ATOM 1571 C CA . GLY A 1 205 ? 7.172 -15.039 3.846 1 83.62 205 GLY A CA 1
ATOM 1572 C C . GLY A 1 205 ? 7.73 -14.797 5.234 1 83.62 205 GLY A C 1
ATOM 1573 O O . GLY A 1 205 ? 8.344 -13.758 5.492 1 83.62 205 GLY A O 1
ATOM 1574 N N . GLN A 1 206 ? 7.625 -15.711 6.172 1 87.12 206 GLN A N 1
ATOM 1575 C CA . GLN A 1 206 ? 8.039 -15.484 7.555 1 87.12 206 GLN A CA 1
ATOM 1576 C C . GLN A 1 206 ? 9.375 -16.172 7.844 1 87.12 206 GLN A C 1
ATOM 1578 O O . GLN A 1 206 ? 9.852 -16.156 8.977 1 87.12 206 GLN A O 1
ATOM 1583 N N . TYR A 1 207 ? 9.953 -16.797 6.848 1 88.88 207 TYR A N 1
ATOM 1584 C CA . TYR A 1 207 ? 11.203 -17.531 7.012 1 88.88 207 TYR A CA 1
ATOM 1585 C C . TYR A 1 207 ? 12.273 -16.641 7.633 1 88.88 207 TYR A C 1
ATOM 1587 O O . TYR A 1 207 ? 12.867 -17 8.656 1 88.88 207 TYR A O 1
ATOM 1595 N N . ASP A 1 208 ? 12.477 -15.445 7.117 1 83.12 208 ASP A N 1
ATOM 1596 C CA . ASP A 1 208 ? 13.578 -14.586 7.539 1 83.12 208 ASP A CA 1
ATOM 1597 C C . ASP A 1 208 ? 13.398 -14.141 8.992 1 83.12 208 ASP A C 1
ATOM 1599 O O . ASP A 1 208 ? 14.367 -14.094 9.75 1 83.12 208 ASP A O 1
ATOM 1603 N N . VAL A 1 209 ? 12.211 -13.852 9.352 1 83.69 209 VAL A N 1
ATOM 1604 C CA . VAL A 1 209 ? 11.992 -13.344 10.703 1 83.69 209 VAL A CA 1
ATOM 1605 C C . VAL A 1 209 ? 12.117 -14.484 11.703 1 83.69 209 VAL A C 1
ATOM 1607 O O . VAL A 1 209 ? 12.547 -14.273 12.844 1 83.69 209 VAL A O 1
ATOM 1610 N N . ILE A 1 210 ? 11.742 -15.578 11.32 1 88.62 210 ILE A N 1
ATOM 1611 C CA . ILE A 1 210 ? 11.828 -16.734 12.195 1 88.62 210 ILE A CA 1
ATOM 1612 C C . ILE A 1 210 ? 13.289 -17.094 12.445 1 88.62 210 ILE A C 1
ATOM 1614 O O . ILE A 1 210 ? 13.68 -17.391 13.578 1 88.62 210 ILE A O 1
ATOM 1618 N N . ILE A 1 211 ? 14.062 -17.047 11.398 1 89.31 211 ILE A N 1
ATOM 1619 C CA . ILE A 1 211 ? 15.477 -17.375 11.555 1 89.31 211 ILE A CA 1
ATOM 1620 C C . ILE A 1 211 ? 16.141 -16.359 12.484 1 89.31 211 ILE A C 1
ATOM 1622 O O . ILE A 1 211 ? 17.109 -16.688 13.18 1 89.31 211 ILE A O 1
ATOM 1626 N N . GLN A 1 212 ? 15.602 -15.195 12.539 1 86.31 212 GLN A N 1
ATOM 1627 C CA . GLN A 1 212 ? 16.141 -14.148 13.406 1 86.31 212 GLN A CA 1
ATOM 1628 C C . GLN A 1 212 ? 15.586 -14.266 14.828 1 86.31 212 GLN A C 1
ATOM 1630 O O . GLN A 1 212 ? 15.977 -13.516 15.719 1 86.31 212 GLN A O 1
ATOM 1635 N N . GLY A 1 213 ? 14.648 -15.148 15.039 1 88.5 213 GLY A N 1
ATOM 1636 C CA . GLY A 1 213 ? 14.219 -15.453 16.391 1 88.5 213 GLY A CA 1
ATOM 1637 C C . GLY A 1 213 ? 12.781 -15.047 16.672 1 88.5 213 GLY A C 1
ATOM 1638 O O . GLY A 1 213 ? 12.273 -15.266 17.766 1 88.5 213 GLY A O 1
ATOM 1639 N N . ALA A 1 214 ? 12.102 -14.57 15.688 1 88 214 ALA A N 1
ATOM 1640 C CA . ALA A 1 214 ? 10.711 -14.156 15.875 1 88 214 ALA A CA 1
ATOM 1641 C C . ALA A 1 214 ? 9.781 -15.359 15.883 1 88 214 ALA A C 1
ATOM 1643 O O . ALA A 1 214 ? 10.109 -16.422 15.336 1 88 214 ALA A O 1
ATOM 1644 N N . PRO A 1 215 ? 8.688 -15.227 16.594 1 93.69 215 PRO A N 1
ATOM 1645 C CA . PRO A 1 215 ? 7.684 -16.297 16.5 1 93.69 215 PRO A CA 1
ATOM 1646 C C . PRO A 1 215 ? 6.977 -16.312 15.141 1 93.69 215 PRO A C 1
ATOM 1648 O O . PRO A 1 215 ? 7.023 -15.312 14.406 1 93.69 215 PRO A O 1
ATOM 1651 N N . PHE A 1 216 ? 6.48 -17.484 14.805 1 94.25 216 PHE A N 1
ATOM 1652 C CA . PHE A 1 216 ? 5.578 -17.594 13.664 1 94.25 216 PHE A CA 1
ATOM 1653 C C . PHE A 1 216 ? 4.227 -16.953 13.977 1 94.25 216 PHE A C 1
ATOM 1655 O O . PHE A 1 216 ? 3.555 -17.359 14.93 1 94.25 216 PHE A O 1
ATOM 1662 N N . VAL A 1 217 ? 3.885 -15.977 13.172 1 91.06 217 VAL A N 1
ATOM 1663 C CA . VAL A 1 217 ? 2.641 -15.25 13.406 1 91.06 217 VAL A CA 1
ATOM 1664 C C . VAL A 1 217 ? 1.502 -15.914 12.633 1 91.06 217 VAL A C 1
ATOM 1666 O O . VAL A 1 217 ? 1.624 -16.172 11.438 1 91.06 217 VAL A O 1
ATOM 1669 N N . MET A 1 218 ? 0.494 -16.25 13.344 1 91.81 218 MET A N 1
ATOM 1670 C CA . MET A 1 218 ? -0.708 -16.797 12.719 1 91.81 218 MET A CA 1
ATOM 1671 C C . MET A 1 218 ? -1.958 -16.109 13.25 1 91.81 218 MET A C 1
ATOM 1673 O O . MET A 1 218 ? -1.888 -15.344 14.211 1 91.81 218 MET A O 1
ATOM 1677 N N . PHE A 1 219 ? -3.01 -16.328 12.555 1 88.38 219 PHE A N 1
ATOM 1678 C CA . PHE A 1 219 ? -4.25 -15.656 12.93 1 88.38 219 PHE A CA 1
ATOM 1679 C C . PHE A 1 219 ? -5.238 -16.641 13.531 1 88.38 219 PHE A C 1
ATOM 1681 O O . PHE A 1 219 ? -5.301 -17.797 13.109 1 88.38 219 PHE A O 1
ATOM 1688 N N . GLY A 1 220 ? -6.008 -16.125 14.461 1 90.5 220 GLY A N 1
ATOM 1689 C CA . GLY A 1 220 ? -6.887 -17.031 15.188 1 90.5 220 GLY A CA 1
ATOM 1690 C C . GLY A 1 220 ? -6.133 -18.078 15.984 1 90.5 220 GLY A C 1
ATOM 1691 O O . GLY A 1 220 ? -5.195 -17.766 16.719 1 90.5 220 GLY A O 1
ATOM 1692 N N . ASP A 1 221 ? -6.605 -19.328 15.898 1 92.88 221 ASP A N 1
ATOM 1693 C CA . ASP A 1 221 ? -5.945 -20.406 16.609 1 92.88 221 ASP A CA 1
ATOM 1694 C C . ASP A 1 221 ? -4.992 -21.172 15.695 1 92.88 221 ASP A C 1
ATOM 1696 O O . ASP A 1 221 ? -4.484 -22.234 16.062 1 92.88 221 ASP A O 1
ATOM 1700 N N . GLY A 1 222 ? -4.824 -20.672 14.469 1 93.5 222 GLY A N 1
ATOM 1701 C CA . GLY A 1 222 ? -3.922 -21.281 13.508 1 93.5 222 GLY A CA 1
ATOM 1702 C C . GLY A 1 222 ? -4.562 -22.422 12.734 1 93.5 222 GLY A C 1
ATOM 1703 O O . GLY A 1 222 ? -3.922 -23.031 11.875 1 93.5 222 GLY A O 1
ATOM 1704 N N . GLU A 1 223 ? -5.801 -22.656 12.977 1 95.06 223 GLU A N 1
ATOM 1705 C CA . GLU A 1 223 ? -6.5 -23.766 12.328 1 95.06 223 GLU A CA 1
ATOM 1706 C C . GLU A 1 223 ? -7.621 -23.25 11.43 1 95.06 223 GLU A C 1
ATOM 1708 O O . GLU A 1 223 ? -8.398 -24.031 10.883 1 95.06 223 GLU A O 1
ATOM 1713 N N . VAL A 1 224 ? -7.672 -22 11.18 1 90.44 224 VAL A N 1
ATOM 1714 C CA . VAL A 1 224 ? -8.789 -21.344 10.508 1 90.44 224 VAL A CA 1
ATOM 1715 C C . VAL A 1 224 ? -8.781 -21.703 9.023 1 90.44 224 VAL A C 1
ATOM 1717 O O . VAL A 1 224 ? -9.836 -21.938 8.43 1 90.44 224 VAL A O 1
ATOM 1720 N N . THR A 1 225 ? -7.641 -21.703 8.461 1 93.31 225 THR A N 1
ATOM 1721 C CA . THR A 1 225 ? -7.523 -21.938 7.023 1 93.31 225 THR A CA 1
ATOM 1722 C C . THR A 1 225 ? -6.547 -23.078 6.746 1 93.31 225 THR A C 1
ATOM 1724 O O . THR A 1 225 ? -5.66 -23.359 7.555 1 93.31 225 THR A O 1
ATOM 1727 N N . ARG A 1 226 ? -6.77 -23.812 5.652 1 96.44 226 ARG A N 1
ATOM 1728 C CA . ARG A 1 226 ? -5.918 -24.906 5.18 1 96.44 226 ARG A CA 1
ATOM 1729 C C . ARG A 1 226 ? -5.52 -24.688 3.723 1 96.44 226 ARG A C 1
ATOM 1731 O O . ARG A 1 226 ? -6.227 -24.016 2.971 1 96.44 226 ARG A O 1
ATOM 1738 N N . CYS A 1 227 ? -4.375 -25.219 3.352 1 97.62 227 CYS A N 1
ATOM 1739 C CA . CYS A 1 227 ? -3.934 -25.109 1.965 1 97.62 227 CYS A CA 1
ATOM 1740 C C . CYS A 1 227 ? -3.121 -26.344 1.563 1 97.62 227 CYS A C 1
ATOM 1742 O O . CYS A 1 227 ? -2.756 -27.156 2.414 1 97.62 227 CYS A O 1
ATOM 1744 N N . ASN A 1 228 ? -2.959 -26.625 0.32 1 98.25 228 ASN A N 1
ATOM 1745 C CA . ASN A 1 228 ? -2.012 -27.562 -0.263 1 98.25 228 ASN A CA 1
ATOM 1746 C C . ASN A 1 228 ? -1.259 -26.953 -1.438 1 98.25 228 ASN A C 1
ATOM 1748 O O . ASN A 1 228 ? -1.624 -27.156 -2.596 1 98.25 228 ASN A O 1
ATOM 1752 N N . PRO A 1 229 ? -0.145 -26.25 -1.155 1 97.19 229 PRO A N 1
ATOM 1753 C CA . PRO A 1 229 ? 0.583 -25.5 -2.176 1 97.19 229 PRO A CA 1
ATOM 1754 C C . PRO A 1 229 ? 1.228 -26.391 -3.23 1 97.19 229 PRO A C 1
ATOM 1756 O O . PRO A 1 229 ? 1.474 -27.578 -2.975 1 97.19 229 PRO A O 1
ATOM 1759 N N . ILE A 1 230 ? 1.447 -25.859 -4.414 1 97.56 230 ILE A N 1
ATOM 1760 C CA . ILE A 1 230 ? 2.076 -26.562 -5.52 1 97.56 230 ILE A CA 1
ATOM 1761 C C . ILE A 1 230 ? 3.4 -25.906 -5.883 1 97.56 230 ILE A C 1
ATOM 1763 O O . ILE A 1 230 ? 3.494 -24.672 -5.91 1 97.56 230 ILE A O 1
ATOM 1767 N N . ALA A 1 231 ? 4.41 -26.688 -6.145 1 96.25 231 ALA A N 1
ATOM 1768 C CA . ALA A 1 231 ? 5.719 -26.188 -6.539 1 96.25 231 ALA A CA 1
ATOM 1769 C C . ALA A 1 231 ? 5.652 -25.5 -7.902 1 96.25 231 ALA A C 1
ATOM 1771 O O . ALA A 1 231 ? 4.965 -25.969 -8.805 1 96.25 231 ALA A O 1
ATOM 1772 N N . GLU A 1 232 ? 6.41 -24.438 -8.047 1 94.06 232 GLU A N 1
ATOM 1773 C CA . GLU A 1 232 ? 6.391 -23.641 -9.266 1 94.06 232 GLU A CA 1
ATOM 1774 C C . GLU A 1 232 ? 6.742 -24.484 -10.492 1 94.06 232 GLU A C 1
ATOM 1776 O O . GLU A 1 232 ? 6.086 -24.375 -11.531 1 94.06 232 GLU A O 1
ATOM 1781 N N . SER A 1 233 ? 7.746 -25.328 -10.367 1 94.62 233 SER A N 1
ATOM 1782 C CA . SER A 1 233 ? 8.188 -26.172 -11.484 1 94.62 233 SER A CA 1
ATOM 1783 C C . SER A 1 233 ? 7.109 -27.172 -11.883 1 94.62 233 SER A C 1
ATOM 1785 O O . SER A 1 233 ? 6.906 -27.438 -13.07 1 94.62 233 SER A O 1
ATOM 1787 N N . GLU A 1 234 ? 6.457 -27.703 -10.875 1 96.81 234 GLU A N 1
ATOM 1788 C CA . GLU A 1 234 ? 5.418 -28.688 -11.141 1 96.81 234 GLU A CA 1
ATOM 1789 C C . GLU A 1 234 ? 4.168 -28.031 -11.719 1 96.81 234 GLU A C 1
ATOM 1791 O O . GLU A 1 234 ? 3.498 -28.609 -12.578 1 96.81 234 GLU A O 1
ATOM 1796 N N . LEU A 1 235 ? 3.871 -26.828 -11.234 1 97.56 235 LEU A N 1
ATOM 1797 C CA . LEU A 1 235 ? 2.787 -26.062 -11.844 1 97.56 235 LEU A CA 1
ATOM 1798 C C . LEU A 1 235 ? 3.098 -25.766 -13.305 1 97.56 235 LEU A C 1
ATOM 1800 O O . LEU A 1 235 ? 2.232 -25.906 -14.172 1 97.56 235 LEU A O 1
ATOM 1804 N N . ALA A 1 236 ? 4.352 -25.344 -13.578 1 97.94 236 ALA A N 1
ATOM 1805 C CA . ALA A 1 236 ? 4.773 -25.078 -14.945 1 97.94 236 ALA A CA 1
ATOM 1806 C C . ALA A 1 236 ? 4.605 -26.312 -15.828 1 97.94 236 ALA A C 1
ATOM 1808 O O . ALA A 1 236 ? 4.117 -26.219 -16.953 1 97.94 236 ALA A O 1
ATOM 1809 N N . GLN A 1 237 ? 4.984 -27.438 -15.336 1 97.56 237 GLN A N 1
ATOM 1810 C CA . GLN A 1 237 ? 4.816 -28.688 -16.062 1 97.56 237 GLN A CA 1
ATOM 1811 C C . GLN A 1 237 ? 3.348 -28.938 -16.406 1 97.56 237 GLN A C 1
ATOM 1813 O O . GLN A 1 237 ? 3.014 -29.312 -17.531 1 97.56 237 GLN A O 1
ATOM 1818 N N . TYR A 1 238 ? 2.57 -28.734 -15.398 1 98 238 TYR A N 1
ATOM 1819 C CA . TYR A 1 238 ? 1.142 -28.953 -15.586 1 98 238 TYR A CA 1
ATOM 1820 C C . TYR A 1 238 ? 0.587 -28.047 -16.672 1 98 238 TYR A C 1
ATOM 1822 O O . TYR A 1 238 ? -0.188 -28.484 -17.531 1 98 238 TYR A O 1
ATOM 1830 N N . LEU A 1 239 ? 0.956 -26.797 -16.641 1 98.5 239 LEU A N 1
ATOM 1831 C CA . LEU A 1 239 ? 0.475 -25.812 -17.609 1 98.5 239 LEU A CA 1
ATOM 1832 C C . LEU A 1 239 ? 0.934 -26.188 -19.016 1 98.5 239 LEU A C 1
ATOM 1834 O O . LEU A 1 239 ? 0.129 -26.203 -19.953 1 98.5 239 LEU A O 1
ATOM 1838 N N . VAL A 1 240 ? 2.166 -26.531 -19.219 1 98.5 240 VAL A N 1
ATOM 1839 C CA . VAL A 1 240 ? 2.705 -26.859 -20.547 1 98.5 240 VAL A CA 1
ATOM 1840 C C . VAL A 1 240 ? 2.092 -28.156 -21.047 1 98.5 240 VAL A C 1
ATOM 1842 O O . VAL A 1 240 ? 1.7 -28.25 -22.219 1 98.5 240 VAL A O 1
ATOM 1845 N N . ASP A 1 241 ? 1.937 -29.156 -20.156 1 97.75 241 ASP A N 1
ATOM 1846 C CA . ASP A 1 241 ? 1.317 -30.422 -20.531 1 97.75 241 ASP A CA 1
ATOM 1847 C C . ASP A 1 241 ? -0.101 -30.203 -21.047 1 97.75 241 ASP A C 1
ATOM 1849 O O . ASP A 1 241 ? -0.587 -30.984 -21.875 1 97.75 241 ASP A O 1
ATOM 1853 N N . SER A 1 242 ? -0.715 -29.188 -20.562 1 98 242 SER A N 1
ATOM 1854 C CA . SER A 1 242 ? -2.113 -28.938 -20.906 1 98 242 SER A CA 1
ATOM 1855 C C . SER A 1 242 ? -2.273 -28.594 -22.375 1 98 242 SER A C 1
ATOM 1857 O O . SER A 1 242 ? -3.371 -28.688 -22.922 1 98 242 SER A O 1
ATOM 1859 N N . ILE A 1 243 ? -1.229 -28.156 -23.047 1 97.81 243 ILE A N 1
ATOM 1860 C CA . ILE A 1 243 ? -1.295 -27.812 -24.453 1 97.81 243 ILE A CA 1
ATOM 1861 C C . ILE A 1 243 ? -1.772 -29.016 -25.266 1 97.81 243 ILE A C 1
ATOM 1863 O O . ILE A 1 243 ? -2.576 -28.859 -26.188 1 97.81 243 ILE A O 1
ATOM 1867 N N . THR A 1 244 ? -1.288 -30.219 -24.891 1 95.75 244 THR A N 1
ATOM 1868 C CA . THR A 1 244 ? -1.548 -31.375 -25.734 1 95.75 244 THR A CA 1
ATOM 1869 C C . THR A 1 244 ? -2.412 -32.406 -25.016 1 95.75 244 THR A C 1
ATOM 1871 O O . THR A 1 244 ? -2.867 -33.375 -25.609 1 95.75 244 THR A O 1
ATOM 1874 N N . ASP A 1 245 ? -2.643 -32.219 -23.75 1 96.38 245 ASP A N 1
ATOM 1875 C CA . ASP A 1 245 ? -3.43 -33.188 -22.984 1 96.38 245 ASP A CA 1
ATOM 1876 C C . ASP A 1 245 ? -4.914 -33.062 -23.312 1 96.38 245 ASP A C 1
ATOM 1878 O O . ASP A 1 245 ? -5.598 -32.188 -22.797 1 96.38 245 ASP A O 1
ATOM 1882 N N . GLU A 1 246 ? -5.461 -34 -24 1 96.38 246 GLU A N 1
ATOM 1883 C CA . GLU A 1 246 ? -6.84 -33.969 -24.469 1 96.38 246 GLU A CA 1
ATOM 1884 C C . GLU A 1 246 ? -7.82 -34.031 -23.297 1 96.38 246 GLU A C 1
ATOM 1886 O O . GLU A 1 246 ? -8.922 -33.469 -23.391 1 96.38 246 GLU A O 1
ATOM 1891 N N . SER A 1 247 ? -7.414 -34.562 -22.25 1 96.69 247 SER A N 1
ATOM 1892 C CA . SER A 1 247 ? -8.305 -34.719 -21.109 1 96.69 247 SER A CA 1
ATOM 1893 C C . SER A 1 247 ? -8.539 -33.375 -20.422 1 96.69 247 SER A C 1
ATOM 1895 O O . SER A 1 247 ? -9.461 -33.25 -19.609 1 96.69 247 SER A O 1
ATOM 1897 N N . ARG A 1 248 ? -7.77 -32.375 -20.734 1 97.31 248 ARG A N 1
ATOM 1898 C CA . ARG A 1 248 ? -7.855 -31.078 -20.062 1 97.31 248 ARG A CA 1
ATOM 1899 C C . ARG A 1 248 ? -8.477 -30.031 -20.969 1 97.31 248 ARG A C 1
ATOM 1901 O O . ARG A 1 248 ? -8.617 -28.875 -20.578 1 97.31 248 ARG A O 1
ATOM 1908 N N . LYS A 1 249 ? -8.914 -30.484 -22.109 1 97.62 249 LYS A N 1
ATOM 1909 C CA . LYS A 1 249 ? -9.445 -29.562 -23.109 1 97.62 249 LYS A CA 1
ATOM 1910 C C . LYS A 1 249 ? -10.789 -29 -22.656 1 97.62 249 LYS A C 1
ATOM 1912 O O . LYS A 1 249 ? -11.672 -29.734 -22.234 1 97.62 249 LYS A O 1
ATOM 1917 N N . ASN A 1 250 ? -10.898 -27.703 -22.734 1 98.31 250 ASN A N 1
ATOM 1918 C CA . ASN A 1 250 ? -12.117 -26.938 -22.469 1 98.31 250 ASN A CA 1
ATOM 1919 C C . ASN A 1 250 ? -12.641 -27.219 -21.062 1 98.31 250 ASN A C 1
ATOM 1921 O O . ASN A 1 250 ? -13.828 -27.484 -20.875 1 98.31 250 ASN A O 1
ATOM 1925 N N . LYS A 1 251 ? -11.648 -27.109 -20.094 1 97.88 251 LYS A N 1
ATOM 1926 C CA . LYS A 1 251 ? -11.992 -27.344 -18.703 1 97.88 251 LYS A CA 1
ATOM 1927 C C . LYS A 1 251 ? -11.359 -26.297 -17.797 1 97.88 251 LYS A C 1
ATOM 1929 O O . LYS A 1 251 ? -10.273 -25.797 -18.078 1 97.88 251 LYS A O 1
ATOM 1934 N N . ILE A 1 252 ? -12.094 -25.969 -16.75 1 98.12 252 ILE A N 1
ATOM 1935 C CA . ILE A 1 252 ? -11.531 -25.281 -15.586 1 98.12 252 ILE A CA 1
ATOM 1936 C C . ILE A 1 252 ? -11.078 -26.297 -14.555 1 98.12 252 ILE A C 1
ATOM 1938 O O . ILE A 1 252 ? -11.852 -27.172 -14.141 1 98.12 252 ILE A O 1
ATOM 1942 N N . ILE A 1 253 ? -9.859 -26.219 -14.195 1 98.19 253 ILE A N 1
ATOM 1943 C CA . ILE A 1 253 ? -9.297 -27.234 -13.312 1 98.19 253 ILE A CA 1
ATOM 1944 C C . ILE A 1 253 ? -8.695 -26.562 -12.078 1 98.19 253 ILE A C 1
ATOM 1946 O O . ILE A 1 253 ? -7.781 -25.734 -12.188 1 98.19 253 ILE A O 1
ATOM 1950 N N . ASN A 1 254 ? -9.25 -26.875 -10.891 1 98.38 254 ASN A N 1
ATOM 1951 C CA . ASN A 1 254 ? -8.562 -26.547 -9.641 1 98.38 254 ASN A CA 1
ATOM 1952 C C . ASN A 1 254 ? -7.34 -27.438 -9.43 1 98.38 254 ASN A C 1
ATOM 1954 O O . ASN A 1 254 ? -7.371 -28.641 -9.727 1 98.38 254 ASN A O 1
ATOM 1958 N N . LEU A 1 255 ? -6.293 -26.844 -8.969 1 98.44 255 LEU A N 1
ATOM 1959 C CA . LEU A 1 255 ? -5.062 -27.625 -8.898 1 98.44 255 LEU A CA 1
ATOM 1960 C C . LEU A 1 255 ? -4.277 -27.281 -7.633 1 98.44 255 LEU A C 1
ATOM 1962 O O . LEU A 1 255 ? -3.898 -26.125 -7.422 1 98.44 255 LEU A O 1
ATOM 1966 N N . GLY A 1 256 ? -4.078 -28.234 -6.758 1 98.31 256 GLY A N 1
ATOM 1967 C CA . GLY A 1 256 ? -3.225 -28.125 -5.586 1 98.31 256 GLY A CA 1
ATOM 1968 C C . GLY A 1 256 ? -2.033 -29.062 -5.621 1 98.31 256 GLY A C 1
ATOM 1969 O O . GLY A 1 256 ? -1.893 -29.859 -6.547 1 98.31 256 GLY A O 1
ATOM 1970 N N . GLY A 1 257 ? -1.085 -28.859 -4.711 1 98.19 257 GLY A N 1
ATOM 1971 C CA . GLY A 1 257 ? 0.063 -29.75 -4.566 1 98.19 257 GLY A CA 1
ATOM 1972 C C . GLY A 1 257 ? -0.264 -31.031 -3.838 1 98.19 257 GLY A C 1
ATOM 1973 O O . GLY A 1 257 ? -1.435 -31.328 -3.596 1 98.19 257 GLY A O 1
ATOM 1974 N N . PRO A 1 258 ? 0.765 -31.75 -3.6 1 97.69 258 PRO A N 1
ATOM 1975 C CA . PRO A 1 258 ? 0.554 -33.125 -3.117 1 97.69 258 PRO A CA 1
ATOM 1976 C C . PRO A 1 258 ? 0.245 -33.188 -1.622 1 97.69 258 PRO A C 1
ATOM 1978 O O . PRO A 1 258 ? -0.18 -34.219 -1.115 1 97.69 258 PRO A O 1
ATOM 1981 N N . ASP A 1 259 ? 0.455 -32.125 -0.881 1 97.88 259 ASP A N 1
ATOM 1982 C CA . ASP A 1 259 ? 0.34 -32.156 0.573 1 97.88 259 ASP A CA 1
ATOM 1983 C C . ASP A 1 259 ? -1.101 -32.438 1.005 1 97.88 259 ASP A C 1
ATOM 1985 O O . ASP A 1 259 ? -2.043 -32.062 0.295 1 97.88 259 ASP A O 1
ATOM 1989 N N . GLU A 1 260 ? -1.218 -33.125 2.154 1 97 260 GLU A N 1
ATOM 1990 C CA . GLU A 1 260 ? -2.49 -33.062 2.869 1 97 260 GLU A CA 1
ATOM 1991 C C . GLU A 1 260 ? -2.816 -31.656 3.326 1 97 260 GLU A C 1
ATOM 1993 O O . GLU A 1 260 ? -1.948 -30.781 3.322 1 97 260 GLU A O 1
ATOM 1998 N N . PRO A 1 261 ? -4.098 -31.453 3.709 1 97.44 261 PRO A N 1
ATOM 1999 C CA . PRO A 1 261 ? -4.438 -30.094 4.148 1 97.44 261 PRO A CA 1
ATOM 2000 C C . PRO A 1 261 ? -3.5 -29.578 5.238 1 97.44 261 PRO A C 1
ATOM 2002 O O . PRO A 1 261 ? -3.279 -30.25 6.242 1 97.44 261 PRO A O 1
ATOM 2005 N N . LEU A 1 262 ? -2.922 -28.453 5.012 1 97.94 262 LEU A N 1
ATOM 2006 C CA . LEU A 1 262 ? -1.989 -27.844 5.953 1 97.94 262 LEU A CA 1
ATOM 2007 C C . LEU A 1 262 ? -2.582 -26.578 6.566 1 97.94 262 LEU A C 1
ATOM 2009 O O . LEU A 1 262 ? -2.881 -25.609 5.855 1 97.94 262 LEU A O 1
ATOM 2013 N N . THR A 1 263 ? -2.721 -26.609 7.875 1 97.12 263 THR A N 1
ATOM 2014 C CA . THR A 1 263 ? -3.102 -25.406 8.602 1 97.12 263 THR A CA 1
ATOM 2015 C C . THR A 1 263 ? -1.904 -24.469 8.766 1 97.12 263 THR A C 1
ATOM 2017 O O . THR A 1 263 ? -0.764 -24.875 8.508 1 97.12 263 THR A O 1
ATOM 2020 N N . MET A 1 264 ? -2.209 -23.25 9.18 1 95.69 264 MET A N 1
ATOM 2021 C CA . MET A 1 264 ? -1.1 -22.328 9.43 1 95.69 264 MET A CA 1
ATOM 2022 C C . MET A 1 264 ? -0.216 -22.844 10.562 1 95.69 264 MET A C 1
ATOM 2024 O O . MET A 1 264 ? 1.006 -22.703 10.523 1 95.69 264 MET A O 1
ATOM 2028 N N . LYS A 1 265 ? -0.833 -23.422 11.547 1 97.06 265 LYS A N 1
ATOM 2029 C CA . LYS A 1 265 ? -0.075 -23.984 12.656 1 97.06 265 LYS A CA 1
ATOM 2030 C C . LYS A 1 265 ? 0.896 -25.062 12.164 1 97.06 265 LYS A C 1
ATOM 2032 O O . LYS A 1 265 ? 2.07 -25.062 12.539 1 97.06 265 LYS A O 1
ATOM 2037 N N . LYS A 1 266 ? 0.375 -25.938 11.336 1 97.44 266 LYS A N 1
ATOM 2038 C CA . LYS A 1 266 ? 1.22 -27 10.789 1 97.44 266 LYS A CA 1
ATOM 2039 C C . LYS A 1 266 ? 2.35 -26.406 9.945 1 97.44 266 LYS A C 1
ATOM 2041 O O . LYS A 1 266 ? 3.48 -26.906 9.984 1 97.44 266 LYS A O 1
ATOM 2046 N N . GLN A 1 267 ? 2.086 -25.391 9.156 1 96.88 267 GLN A N 1
ATOM 2047 C CA . GLN A 1 267 ? 3.107 -24.719 8.359 1 96.88 267 GLN A CA 1
ATOM 2048 C C . GLN A 1 267 ? 4.211 -24.156 9.25 1 96.88 267 GLN A C 1
ATOM 2050 O O . GLN A 1 267 ? 5.398 -24.297 8.945 1 96.88 267 GLN A O 1
ATOM 2055 N N . GLY A 1 268 ? 3.762 -23.5 10.367 1 96.69 268 GLY A N 1
ATOM 2056 C CA . GLY A 1 268 ? 4.742 -23 11.312 1 96.69 268 GLY A CA 1
ATOM 2057 C C . GLY A 1 268 ? 5.629 -24.078 11.898 1 96.69 268 GLY A C 1
ATOM 2058 O O . GLY A 1 268 ? 6.848 -23.922 11.961 1 96.69 268 GLY A O 1
ATOM 2059 N N . GLU A 1 269 ? 5.004 -25.141 12.281 1 97.88 269 GLU A N 1
ATOM 2060 C CA . GLU A 1 269 ? 5.758 -26.266 12.812 1 97.88 269 GLU A CA 1
ATOM 2061 C C . GLU A 1 269 ? 6.762 -26.797 11.789 1 97.88 269 GLU A C 1
ATOM 2063 O O . GLU A 1 269 ? 7.91 -27.078 12.141 1 97.88 269 GLU A O 1
ATOM 2068 N N . MET A 1 270 ? 6.297 -26.922 10.555 1 97.62 270 MET A N 1
ATOM 2069 C CA . MET A 1 270 ? 7.145 -27.422 9.477 1 97.62 270 MET A CA 1
ATOM 2070 C C . MET A 1 270 ? 8.328 -26.484 9.234 1 97.62 270 MET A C 1
ATOM 2072 O O . MET A 1 270 ? 9.445 -26.953 9 1 97.62 270 MET A O 1
ATOM 2076 N N . LEU A 1 271 ? 8.055 -25.203 9.297 1 96.06 271 LEU A N 1
ATOM 2077 C CA . LEU A 1 271 ? 9.117 -24.219 9.07 1 96.06 271 LEU A CA 1
ATOM 2078 C C . LEU A 1 271 ? 10.141 -24.25 10.195 1 96.06 271 LEU A C 1
ATOM 2080 O O . LEU A 1 271 ? 11.352 -24.266 9.945 1 96.06 271 LEU A O 1
ATOM 2084 N N . PHE A 1 272 ? 9.711 -24.297 11.453 1 97.38 272 PHE A N 1
ATOM 2085 C CA . PHE A 1 272 ? 10.625 -24.375 12.586 1 97.38 272 PHE A CA 1
ATOM 2086 C C . PHE A 1 272 ? 11.453 -25.656 12.523 1 97.38 272 PHE A C 1
ATOM 2088 O O . PHE A 1 272 ? 12.648 -25.641 12.828 1 97.38 272 PHE A O 1
ATOM 2095 N N . LYS A 1 273 ? 10.789 -26.734 12.172 1 97.38 273 LYS A N 1
ATOM 2096 C CA . LYS A 1 273 ? 11.5 -28 12.008 1 97.38 273 LYS A CA 1
ATOM 2097 C C . LYS A 1 273 ? 12.617 -27.875 10.977 1 97.38 273 LYS A C 1
ATOM 2099 O O . LYS A 1 273 ? 13.734 -28.344 11.203 1 97.38 273 LYS A O 1
ATOM 2104 N N . ALA A 1 274 ? 12.359 -27.281 9.828 1 96.5 274 ALA A N 1
ATOM 2105 C CA . ALA A 1 274 ? 13.312 -27.125 8.742 1 96.5 274 ALA A CA 1
ATOM 2106 C C . ALA A 1 274 ? 14.523 -26.297 9.188 1 96.5 274 ALA A C 1
ATOM 2108 O O . ALA A 1 274 ? 15.656 -26.578 8.766 1 96.5 274 ALA A O 1
ATOM 2109 N N . VAL A 1 275 ? 14.289 -25.297 10.062 1 95 275 VAL A N 1
ATOM 2110 C CA . VAL A 1 275 ? 15.383 -24.391 10.43 1 95 275 VAL A CA 1
ATOM 2111 C C . VAL A 1 275 ? 16.031 -24.875 11.719 1 95 275 VAL A C 1
ATOM 2113 O O . VAL A 1 275 ? 17 -24.281 12.195 1 95 275 VAL A O 1
ATOM 2116 N N . GLY A 1 276 ? 15.547 -25.859 12.344 1 95.81 276 GLY A N 1
ATOM 2117 C CA . GLY A 1 276 ? 16.125 -26.469 13.531 1 95.81 276 GLY A CA 1
ATOM 2118 C C . GLY A 1 276 ? 15.875 -25.672 14.797 1 95.81 276 GLY A C 1
ATOM 2119 O O . GLY A 1 276 ? 16.75 -25.547 15.648 1 95.81 276 GLY A O 1
ATOM 2120 N N . LYS A 1 277 ? 14.75 -25.062 14.922 1 96.25 277 LYS A N 1
ATOM 2121 C CA . LYS A 1 277 ? 14.398 -24.266 16.094 1 96.25 277 LYS A CA 1
ATOM 2122 C C . LYS A 1 277 ? 13.109 -24.781 16.734 1 96.25 277 LYS A C 1
ATOM 2124 O O . LYS A 1 277 ? 12.297 -25.438 16.078 1 96.25 277 LYS A O 1
ATOM 2129 N N . GLU A 1 278 ? 12.922 -24.531 18 1 97.12 278 GLU A N 1
ATOM 2130 C CA . GLU A 1 278 ? 11.672 -24.844 18.688 1 97.12 278 GLU A CA 1
ATOM 2131 C C . GLU A 1 278 ? 10.547 -23.922 18.25 1 97.12 278 GLU A C 1
ATOM 2133 O O . GLU A 1 278 ? 10.742 -22.703 18.141 1 97.12 278 GLU A O 1
ATOM 2138 N N . PRO A 1 279 ? 9.406 -24.469 18 1 96.88 279 PRO A N 1
ATOM 2139 C CA . PRO A 1 279 ? 8.305 -23.625 17.531 1 96.88 279 PRO A CA 1
ATOM 2140 C C . PRO A 1 279 ? 7.863 -22.578 18.547 1 96.88 279 PRO A C 1
ATOM 2142 O O . PRO A 1 279 ? 7.73 -22.891 19.734 1 96.88 279 PRO A O 1
ATOM 2145 N N . LYS A 1 280 ? 7.777 -21.422 18.156 1 96.06 280 LYS A N 1
ATOM 2146 C CA . LYS A 1 280 ? 7.164 -20.297 18.859 1 96.06 280 LYS A CA 1
ATOM 2147 C C . LYS A 1 280 ? 6.078 -19.656 18 1 96.06 280 LYS A C 1
ATOM 2149 O O . LYS A 1 280 ? 6.297 -19.375 16.828 1 96.06 280 LYS A O 1
ATOM 2154 N N . PHE A 1 281 ? 4.957 -19.484 18.672 1 95.75 281 PHE A N 1
ATOM 2155 C CA . PHE A 1 281 ? 3.832 -18.984 17.891 1 95.75 281 PHE A CA 1
ATOM 2156 C C . PHE A 1 281 ? 3.256 -17.719 18.516 1 95.75 281 PHE A C 1
ATOM 2158 O O . PHE A 1 281 ? 3.305 -17.547 19.734 1 95.75 281 PHE A O 1
ATOM 2165 N N . PHE A 1 282 ? 2.9 -16.828 17.75 1 92.88 282 PHE A N 1
ATOM 2166 C CA . PHE A 1 282 ? 2.068 -15.703 18.141 1 92.88 282 PHE A CA 1
ATOM 2167 C C . PHE A 1 282 ? 0.712 -15.758 17.453 1 92.88 282 PHE A C 1
ATOM 2169 O O . PHE A 1 282 ? 0.64 -15.836 16.219 1 92.88 282 PHE A O 1
ATOM 2176 N N . TYR A 1 283 ? -0.364 -15.742 18.234 1 92.75 283 TYR A N 1
ATOM 2177 C CA . TYR A 1 283 ? -1.727 -15.836 17.719 1 92.75 283 TYR A CA 1
ATOM 2178 C C . TYR A 1 283 ? -2.379 -14.461 17.641 1 92.75 283 TYR A C 1
ATOM 2180 O O . TYR A 1 283 ? -2.844 -13.93 18.656 1 92.75 283 TYR A O 1
ATOM 2188 N N . ALA A 1 284 ? -2.383 -13.906 16.469 1 88.62 284 ALA A N 1
ATOM 2189 C CA . ALA A 1 284 ? -3.061 -12.633 16.281 1 88.62 284 ALA A CA 1
ATOM 2190 C C . ALA A 1 284 ? -4.559 -12.828 16.062 1 88.62 284 ALA A C 1
ATOM 2192 O O . ALA A 1 284 ? -4.973 -13.719 15.312 1 88.62 284 ALA A O 1
ATOM 2193 N N . PRO A 1 285 ? -5.371 -12.031 16.719 1 88.88 285 PRO A N 1
ATOM 2194 C CA . PRO A 1 285 ? -6.809 -12.172 16.469 1 88.88 285 PRO A CA 1
ATOM 2195 C C . PRO A 1 285 ? -7.219 -11.719 15.07 1 88.88 285 PRO A C 1
ATOM 2197 O O . PRO A 1 285 ? -6.629 -10.781 14.523 1 88.88 285 PRO A O 1
ATOM 2200 N N . LEU A 1 28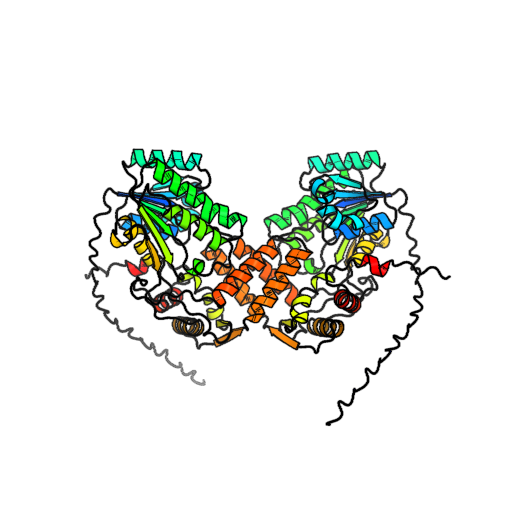6 ? -8.25 -12.289 14.539 1 87.44 286 LEU A N 1
ATOM 2201 C CA . LEU A 1 286 ? -8.695 -12 13.18 1 87.44 286 LEU A CA 1
ATOM 2202 C C . LEU A 1 286 ? -9.242 -10.586 13.078 1 87.44 286 LEU A C 1
ATOM 2204 O O . LEU A 1 286 ? -9.141 -9.945 12.023 1 87.44 286 LEU A O 1
ATOM 2208 N N . TRP A 1 287 ? -9.844 -10.125 14.188 1 87.12 287 TRP A N 1
ATOM 2209 C CA . TRP A 1 287 ? -10.445 -8.797 14.148 1 87.12 287 TRP A CA 1
ATOM 2210 C C . TRP A 1 287 ? -9.391 -7.719 13.938 1 87.12 287 TRP A C 1
ATOM 2212 O O . TRP A 1 287 ? -9.719 -6.57 13.625 1 87.12 287 TRP A O 1
ATOM 2222 N N . LEU A 1 288 ? -8.117 -8.086 14.242 1 86 288 LEU A N 1
ATOM 2223 C CA . LEU A 1 288 ? -7.023 -7.152 14.016 1 86 288 LEU A CA 1
ATOM 2224 C C . LEU A 1 288 ? -6.992 -6.699 12.562 1 86 288 LEU A C 1
ATOM 2226 O O . LEU A 1 288 ? -6.676 -5.543 12.273 1 86 288 LEU A O 1
ATOM 2230 N N . PHE A 1 289 ? -7.305 -7.559 11.586 1 85.38 289 PHE A N 1
ATOM 2231 C CA . PHE A 1 289 ? -7.383 -7.195 10.18 1 85.38 289 PHE A CA 1
ATOM 2232 C C . PHE A 1 289 ? -8.375 -6.062 9.961 1 85.38 289 PHE A C 1
ATOM 2234 O O . PHE A 1 289 ? -8.094 -5.109 9.234 1 85.38 289 PHE A O 1
ATOM 2241 N N . ASP A 1 290 ? -9.477 -6.188 10.688 1 83.56 290 ASP A N 1
ATOM 2242 C CA . ASP A 1 290 ? -10.508 -5.176 10.523 1 83.56 290 ASP A CA 1
ATOM 2243 C C . ASP A 1 290 ? -10.039 -3.816 11.039 1 83.56 290 ASP A C 1
ATOM 2245 O O . ASP A 1 290 ? -10.297 -2.785 10.414 1 83.56 290 ASP A O 1
ATOM 2249 N N . VAL A 1 291 ? -9.367 -3.861 12.109 1 83.31 291 VAL A N 1
ATOM 2250 C CA . VAL A 1 291 ? -8.844 -2.627 12.68 1 83.31 291 VAL A CA 1
ATOM 2251 C C . VAL A 1 291 ? -7.852 -1.988 11.719 1 83.31 291 VAL A C 1
ATOM 2253 O O . VAL A 1 291 ? -7.918 -0.786 11.453 1 83.31 291 VAL A O 1
ATOM 2256 N N . ILE A 1 292 ? -6.941 -2.756 11.203 1 84.56 292 ILE A N 1
ATOM 2257 C CA . ILE A 1 292 ? -5.91 -2.258 10.305 1 84.56 292 ILE A CA 1
ATOM 2258 C C . ILE A 1 292 ? -6.555 -1.725 9.023 1 84.56 292 ILE A C 1
ATOM 2260 O O . ILE A 1 292 ? -6.281 -0.596 8.609 1 84.56 292 ILE A O 1
ATOM 2264 N N . ILE A 1 293 ? -7.43 -2.486 8.445 1 86.06 293 ILE A N 1
ATOM 2265 C CA . ILE A 1 293 ? -8.078 -2.125 7.188 1 86.06 293 ILE A CA 1
ATOM 2266 C C . ILE A 1 293 ? -8.898 -0.852 7.375 1 86.06 293 ILE A C 1
ATOM 2268 O O . ILE A 1 293 ? -8.789 0.086 6.578 1 86.06 293 ILE A O 1
ATOM 2272 N N . ASP A 1 294 ? -9.664 -0.839 8.422 1 82.69 294 ASP A N 1
ATOM 2273 C CA . ASP A 1 294 ? -10.531 0.313 8.664 1 82.69 294 ASP A CA 1
ATOM 2274 C C . ASP A 1 294 ? -9.703 1.57 8.938 1 82.69 294 ASP A C 1
ATOM 2276 O O . ASP A 1 294 ? -10.062 2.66 8.484 1 82.69 294 ASP A O 1
ATOM 2280 N N . SER A 1 295 ? -8.672 1.408 9.664 1 83.38 295 SER A N 1
ATOM 2281 C CA . SER A 1 295 ? -7.812 2.551 9.945 1 83.38 295 SER A CA 1
ATOM 2282 C C . SER A 1 295 ? -7.16 3.08 8.672 1 83.38 295 SER A C 1
ATOM 2284 O O . SER A 1 295 ? -7.145 4.289 8.438 1 83.38 295 SER A O 1
ATOM 2286 N N . LEU A 1 296 ? -6.648 2.152 7.891 1 83.5 296 LEU A N 1
ATOM 2287 C CA . LEU A 1 296 ? -6.016 2.537 6.633 1 83.5 296 LEU A CA 1
ATOM 2288 C C . LEU A 1 296 ? -7.027 3.184 5.691 1 83.5 296 LEU A C 1
ATOM 2290 O O . LEU A 1 296 ? -6.723 4.188 5.047 1 83.5 296 LEU A O 1
ATOM 2294 N N . GLN A 1 297 ? -8.195 2.58 5.645 1 82.38 297 GLN A N 1
ATOM 2295 C CA . GLN A 1 297 ? -9.242 3.131 4.797 1 82.38 297 GLN A CA 1
ATOM 2296 C C . GLN A 1 297 ? -9.656 4.523 5.266 1 82.38 297 GLN A C 1
ATOM 2298 O O . GLN A 1 297 ? -9.922 5.406 4.445 1 82.38 297 GLN A O 1
ATOM 2303 N N . TRP A 1 298 ? -9.75 4.656 6.512 1 81.75 298 TRP A N 1
ATOM 2304 C CA . TRP A 1 298 ? -10.07 5.965 7.074 1 81.75 298 TRP A CA 1
ATOM 2305 C C . TRP A 1 298 ? -9.039 7.004 6.668 1 81.75 298 TRP A C 1
ATOM 2307 O O . TRP A 1 298 ? -9.383 8.109 6.238 1 81.75 298 TRP A O 1
ATOM 2317 N N . VAL A 1 299 ? -7.77 6.695 6.824 1 79.69 299 VAL A N 1
ATOM 2318 C CA . VAL A 1 299 ? -6.703 7.613 6.438 1 79.69 299 VAL A CA 1
ATOM 2319 C C . VAL A 1 299 ? -6.801 7.922 4.945 1 79.69 299 VAL A C 1
ATOM 2321 O O . VAL A 1 299 ? -6.652 9.078 4.535 1 79.69 299 VAL A O 1
ATOM 2324 N N . ALA A 1 300 ? -7.035 6.855 4.195 1 79.44 300 ALA A N 1
ATOM 2325 C CA . ALA A 1 300 ? -7.184 7.027 2.75 1 79.44 300 ALA A CA 1
ATOM 2326 C C . ALA A 1 300 ? -8.305 8.008 2.428 1 79.44 300 ALA A C 1
ATOM 2328 O O . ALA A 1 300 ? -8.125 8.922 1.614 1 79.44 300 ALA A O 1
ATOM 2329 N N . ASP A 1 301 ? -9.383 7.832 3.111 1 76.12 301 ASP A N 1
ATOM 2330 C CA . ASP A 1 301 ? -10.547 8.672 2.852 1 76.12 301 ASP A CA 1
ATOM 2331 C C . ASP A 1 301 ? -10.305 10.102 3.326 1 76.12 301 ASP A C 1
ATOM 2333 O O . ASP A 1 301 ? -10.703 11.062 2.656 1 76.12 301 ASP A O 1
ATOM 2337 N N . THR A 1 302 ? -9.688 10.234 4.414 1 74.81 302 THR A N 1
ATOM 2338 C CA . THR A 1 302 ? -9.469 11.547 5.027 1 74.81 302 THR A CA 1
ATOM 2339 C C . THR A 1 302 ? -8.453 12.352 4.227 1 74.81 302 THR A C 1
ATOM 2341 O O . THR A 1 302 ? -8.633 13.555 4.016 1 74.81 302 THR A O 1
ATOM 2344 N N . PHE A 1 303 ? -7.375 11.648 3.773 1 73 303 PHE A N 1
ATOM 2345 C CA . PHE A 1 303 ? -6.277 12.359 3.135 1 73 303 PHE A CA 1
ATOM 2346 C C . PHE A 1 303 ? -6.273 12.117 1.631 1 73 303 PHE A C 1
ATOM 2348 O O . PHE A 1 303 ? -5.336 12.516 0.935 1 73 303 PHE A O 1
ATOM 2355 N N . GLN A 1 304 ? -7.367 11.438 1.124 1 72.75 304 GLN A N 1
ATOM 2356 C CA . GLN A 1 304 ? -7.504 11.117 -0.293 1 72.75 304 GLN A CA 1
ATOM 2357 C C . GLN A 1 304 ? -6.211 10.531 -0.851 1 72.75 304 GLN A C 1
ATOM 2359 O O . GLN A 1 304 ? -5.715 10.977 -1.886 1 72.75 304 GLN A O 1
ATOM 2364 N N . SER A 1 305 ? -5.785 9.578 -0.087 1 75.44 305 SER A N 1
ATOM 2365 C CA . SER A 1 305 ? -4.492 8.984 -0.428 1 75.44 305 SER A CA 1
ATOM 2366 C C . SER A 1 305 ? -4.672 7.633 -1.118 1 75.44 305 SER A C 1
ATOM 2368 O O . SER A 1 305 ? -5.246 6.707 -0.543 1 75.44 305 SER A O 1
ATOM 2370 N N . GLU A 1 306 ? -4.117 7.527 -2.297 1 72.81 306 GLU A N 1
ATOM 2371 C CA . GLU A 1 306 ? -4.168 6.27 -3.041 1 72.81 306 GLU A CA 1
ATOM 2372 C C . GLU A 1 306 ? -3.301 5.203 -2.381 1 72.81 306 GLU A C 1
ATOM 2374 O O . GLU A 1 306 ? -3.641 4.02 -2.404 1 72.81 306 GLU A O 1
ATOM 2379 N N . LYS A 1 307 ? -2.309 5.605 -1.798 1 74.88 307 LYS A N 1
ATOM 2380 C CA . LYS A 1 307 ? -1.385 4.684 -1.145 1 74.88 307 LYS A CA 1
ATOM 2381 C C . LYS A 1 307 ? -2.066 3.943 0.002 1 74.88 307 LYS A C 1
ATOM 2383 O O . LYS A 1 307 ? -1.929 2.725 0.131 1 74.88 307 LYS A O 1
ATOM 2388 N N . PHE A 1 308 ? -2.771 4.695 0.704 1 78.19 308 PHE A N 1
ATOM 2389 C CA . PHE A 1 308 ? -3.428 4.078 1.853 1 78.19 308 PHE A CA 1
ATOM 2390 C C . PHE A 1 308 ? -4.621 3.242 1.41 1 78.19 308 PHE A C 1
ATOM 2392 O O . PHE A 1 308 ? -4.949 2.238 2.045 1 78.19 308 PHE A O 1
ATOM 2399 N N . GLU A 1 309 ? -5.211 3.697 0.363 1 79.06 309 GLU A N 1
ATOM 2400 C CA . GLU A 1 309 ? -6.273 2.869 -0.204 1 79.06 309 GLU A CA 1
ATOM 2401 C C . GLU A 1 309 ? -5.73 1.524 -0.677 1 79.06 309 GLU A C 1
ATOM 2403 O O . GLU A 1 309 ? -6.355 0.485 -0.458 1 79.06 309 GLU A O 1
ATOM 2408 N N . ASN A 1 310 ? -4.598 1.582 -1.279 1 78.5 310 ASN A N 1
ATOM 2409 C CA . ASN A 1 310 ? -3.957 0.354 -1.736 1 78.5 310 ASN A CA 1
ATOM 2410 C C . ASN A 1 310 ? -3.533 -0.527 -0.565 1 78.5 310 ASN A C 1
ATOM 2412 O O . ASN A 1 310 ? -3.662 -1.752 -0.625 1 78.5 310 ASN A O 1
ATOM 2416 N N . ALA A 1 311 ? -3.057 0.113 0.4 1 80.25 311 ALA A N 1
ATOM 2417 C CA . ALA A 1 311 ? -2.664 -0.634 1.593 1 80.25 311 ALA A CA 1
ATOM 2418 C C . ALA A 1 311 ? -3.871 -1.311 2.238 1 80.25 311 ALA A C 1
ATOM 2420 O O . ALA A 1 311 ? -3.771 -2.439 2.725 1 80.25 311 ALA A O 1
ATOM 2421 N N . ALA A 1 312 ? -4.973 -0.6 2.232 1 82.88 312 ALA A N 1
ATOM 2422 C CA . ALA A 1 312 ? -6.195 -1.198 2.762 1 82.88 312 ALA A CA 1
ATOM 2423 C C . ALA A 1 312 ? -6.605 -2.424 1.948 1 82.88 312 ALA A C 1
ATOM 2425 O O . ALA A 1 312 ? -7.023 -3.438 2.51 1 82.88 312 ALA A O 1
ATOM 2426 N N . GLU A 1 313 ? -6.434 -2.285 0.685 1 78.94 313 GLU A N 1
ATOM 2427 C CA . GLU A 1 313 ? -6.766 -3.416 -0.178 1 78.94 313 GLU A CA 1
ATOM 2428 C C . GLU A 1 313 ? -5.844 -4.602 0.088 1 78.94 313 GLU A C 1
ATOM 2430 O O . GLU A 1 313 ? -6.285 -5.754 0.069 1 78.94 313 GLU A O 1
ATOM 2435 N N . LEU A 1 314 ? -4.613 -4.312 0.241 1 81.75 314 LEU A N 1
ATOM 2436 C CA . LEU A 1 314 ? -3.682 -5.371 0.601 1 81.75 314 LEU A CA 1
ATOM 2437 C C . LEU A 1 314 ? -4.086 -6.031 1.915 1 81.75 314 LEU A C 1
ATOM 2439 O O . LEU A 1 314 ? -3.928 -7.242 2.082 1 81.75 314 LEU A O 1
ATOM 2443 N N . GLY A 1 315 ? -4.535 -5.16 2.84 1 84.12 315 GLY A N 1
ATOM 2444 C CA . GLY A 1 315 ? -5.074 -5.715 4.07 1 84.12 315 GLY A CA 1
ATOM 2445 C C . GLY A 1 315 ? -6.242 -6.656 3.842 1 84.12 315 GLY A C 1
ATOM 2446 O O . GLY A 1 315 ? -6.348 -7.695 4.496 1 84.12 315 GLY A O 1
ATOM 2447 N N . ARG A 1 316 ? -7.082 -6.285 2.912 1 84.81 316 ARG A N 1
ATOM 2448 C CA . ARG A 1 316 ? -8.219 -7.133 2.58 1 84.81 316 ARG A CA 1
ATOM 2449 C C . ARG A 1 316 ? -7.758 -8.445 1.955 1 84.81 316 ARG A C 1
ATOM 2451 O O . ARG A 1 316 ? -8.312 -9.508 2.246 1 84.81 316 ARG A O 1
ATOM 2458 N N . ILE A 1 317 ? -6.793 -8.328 1.12 1 83.5 317 ILE A N 1
ATOM 2459 C CA . ILE A 1 317 ? -6.215 -9.523 0.524 1 83.5 317 ILE A CA 1
ATOM 2460 C C . ILE A 1 317 ? -5.637 -10.414 1.619 1 83.5 317 ILE A C 1
ATOM 2462 O O . ILE A 1 317 ? -5.891 -11.625 1.643 1 83.5 317 ILE A O 1
ATOM 2466 N N . GLY A 1 318 ? -4.902 -9.797 2.496 1 85.75 318 GLY A N 1
ATOM 2467 C CA . GLY A 1 318 ? -4.367 -10.539 3.623 1 85.75 318 GLY A CA 1
ATOM 2468 C C . GLY A 1 318 ? -5.441 -11.234 4.441 1 85.75 318 GLY A C 1
ATOM 2469 O O . GLY A 1 318 ? -5.297 -12.406 4.805 1 85.75 318 GLY A O 1
ATOM 2470 N N . LYS A 1 319 ? -6.473 -10.453 4.719 1 87.38 319 LYS A N 1
ATOM 2471 C CA . LYS A 1 319 ? -7.578 -11.031 5.477 1 87.38 319 LYS A CA 1
ATOM 2472 C C . LYS A 1 319 ? -8.203 -12.203 4.727 1 87.38 319 LYS A C 1
ATOM 2474 O O . LYS A 1 319 ? -8.477 -13.25 5.316 1 87.38 319 LYS A O 1
ATOM 2479 N N . TYR A 1 320 ? -8.445 -12.023 3.436 1 88.12 320 TYR A N 1
ATOM 2480 C CA . TYR A 1 320 ? -9.031 -13.078 2.615 1 88.12 320 TYR A CA 1
ATOM 2481 C C . TYR A 1 320 ? -8.25 -14.383 2.77 1 88.12 320 TYR A C 1
ATOM 2483 O O . TYR A 1 320 ? -8.836 -15.43 3.043 1 88.12 320 TYR A O 1
ATOM 2491 N N . TYR A 1 321 ? -6.969 -14.266 2.668 1 87.38 321 TYR A N 1
ATOM 2492 C CA . TYR A 1 321 ? -6.145 -15.469 2.67 1 87.38 321 TYR A CA 1
ATOM 2493 C C . TYR A 1 321 ? -5.941 -15.984 4.086 1 87.38 321 TYR A C 1
ATOM 2495 O O . TYR A 1 321 ? -5.5 -17.125 4.281 1 87.38 321 TYR A O 1
ATOM 2503 N N . ALA A 1 322 ? -6.293 -15.188 5.074 1 87.5 322 ALA A N 1
ATOM 2504 C CA . ALA A 1 322 ? -6.242 -15.641 6.465 1 87.5 322 ALA A CA 1
ATOM 2505 C C . ALA A 1 322 ? -7.504 -16.406 6.84 1 87.5 322 ALA A C 1
ATOM 2507 O O . ALA A 1 322 ? -7.527 -17.125 7.844 1 87.5 322 ALA A O 1
ATOM 2508 N N . VAL A 1 323 ? -8.555 -16.266 5.98 1 90.25 323 VAL A N 1
ATOM 2509 C CA . VAL A 1 323 ? -9.805 -16.859 6.438 1 90.25 323 VAL A CA 1
ATOM 2510 C C . VAL A 1 323 ? -10.328 -17.828 5.383 1 90.25 323 VAL A C 1
ATOM 2512 O O . VAL A 1 323 ? -11.234 -18.625 5.66 1 90.25 323 VAL A O 1
ATOM 2515 N N . GLU A 1 324 ? -9.797 -17.75 4.137 1 92.69 324 GLU A N 1
ATOM 2516 C CA . GLU A 1 324 ? -10.281 -18.609 3.061 1 92.69 324 GLU A CA 1
ATOM 2517 C C . GLU A 1 324 ? -9.297 -19.734 2.764 1 92.69 324 GLU A C 1
ATOM 2519 O O . GLU A 1 324 ? -8.102 -19.5 2.586 1 92.69 324 GLU A O 1
ATOM 2524 N N . ASP A 1 325 ? -9.797 -20.922 2.633 1 95 325 ASP A N 1
ATOM 2525 C CA . ASP A 1 325 ? -8.977 -22.062 2.277 1 95 325 ASP A CA 1
ATOM 2526 C C . ASP A 1 325 ? -8.438 -21.938 0.854 1 95 325 ASP A C 1
ATOM 2528 O O . ASP A 1 325 ? -9.141 -21.469 -0.042 1 95 325 ASP A O 1
ATOM 2532 N N . MET A 1 326 ? -7.246 -22.312 0.676 1 96.5 326 MET A N 1
ATOM 2533 C CA . MET A 1 326 ? -6.641 -22.562 -0.629 1 96.5 326 MET A CA 1
ATOM 2534 C C . MET A 1 326 ? -6.312 -24.031 -0.804 1 96.5 326 MET A C 1
ATOM 2536 O O . MET A 1 326 ? -5.145 -24.406 -0.968 1 96.5 326 MET A O 1
ATOM 2540 N N . LEU A 1 327 ? -7.406 -24.781 -0.868 1 97.44 327 LEU A N 1
ATOM 2541 C CA . LEU A 1 327 ? -7.25 -26.219 -0.69 1 97.44 327 LEU A CA 1
ATOM 2542 C C . LEU A 1 327 ? -8.109 -27 -1.69 1 97.44 327 LEU A C 1
ATOM 2544 O O . LEU A 1 327 ? -9.312 -26.75 -1.792 1 97.44 327 LEU A O 1
ATOM 2548 N N . THR A 1 328 ? -7.406 -27.797 -2.434 1 97.12 328 THR A N 1
ATOM 2549 C CA . THR A 1 328 ? -8.141 -28.828 -3.152 1 97.12 328 THR A CA 1
ATOM 2550 C C . THR A 1 328 ? -8.172 -30.125 -2.348 1 97.12 328 THR A C 1
ATOM 2552 O O . THR A 1 328 ? -7.188 -30.484 -1.704 1 97.12 328 THR A O 1
ATOM 2555 N N . THR A 1 329 ? -9.336 -30.812 -2.377 1 93.31 329 THR A N 1
ATOM 2556 C CA . THR A 1 329 ? -9.453 -32.062 -1.614 1 93.31 329 THR A CA 1
ATOM 2557 C C . THR A 1 329 ? -9.664 -33.25 -2.545 1 93.31 329 THR A C 1
ATOM 2559 O O . THR A 1 329 ? -9.438 -34.375 -2.152 1 93.31 329 THR A O 1
ATOM 2562 N N . ASP A 1 330 ? -10.07 -32.969 -3.752 1 95.44 330 ASP A N 1
ATOM 2563 C CA . ASP A 1 330 ? -10.227 -34.031 -4.738 1 95.44 330 ASP A CA 1
ATOM 2564 C C . ASP A 1 330 ? -8.875 -34.531 -5.234 1 95.44 330 ASP A C 1
ATOM 2566 O O . ASP A 1 330 ? -8.07 -33.75 -5.738 1 95.44 330 ASP A O 1
ATOM 2570 N N . PRO A 1 331 ? -8.602 -35.812 -5.203 1 94.5 331 PRO A N 1
ATOM 2571 C CA . PRO A 1 331 ? -7.316 -36.344 -5.652 1 94.5 331 PRO A CA 1
ATOM 2572 C C . PRO A 1 331 ? -7.016 -36 -7.113 1 94.5 331 PRO A C 1
ATOM 2574 O O . PRO A 1 331 ? -5.848 -35.844 -7.484 1 94.5 331 PRO A O 1
ATOM 2577 N N . SER A 1 332 ? -7.988 -35.844 -7.926 1 94.44 332 SER A N 1
ATOM 2578 C CA . SER A 1 332 ? -7.789 -35.531 -9.336 1 94.44 332 SER A CA 1
ATOM 2579 C C . SER A 1 332 ? -7.332 -34.094 -9.508 1 94.44 332 SER A C 1
ATOM 2581 O O . SER A 1 332 ? -6.871 -33.688 -10.586 1 94.44 332 SER A O 1
ATOM 2583 N N . GLU A 1 333 ? -7.41 -33.312 -8.367 1 97.31 333 GLU A N 1
ATOM 2584 C CA . GLU A 1 333 ? -7.023 -31.906 -8.414 1 97.31 333 GLU A CA 1
ATOM 2585 C C . GLU A 1 333 ? -5.68 -31.688 -7.723 1 97.31 333 GLU A C 1
ATOM 2587 O O . GLU A 1 333 ? -5.367 -30.562 -7.309 1 97.31 333 GLU A O 1
ATOM 2592 N N . LYS A 1 334 ? -4.992 -32.75 -7.574 1 97.5 334 LYS A N 1
ATOM 2593 C CA . LYS A 1 334 ? -3.646 -32.688 -7.012 1 97.5 334 LYS A CA 1
ATOM 2594 C C . LYS A 1 334 ? -2.598 -33.062 -8.047 1 97.5 334 LYS A C 1
ATOM 2596 O O . LYS A 1 334 ? -2.844 -33.906 -8.898 1 97.5 334 LYS A O 1
ATOM 2601 N N . PHE A 1 335 ? -1.505 -32.438 -8.008 1 97.5 335 PHE A N 1
ATOM 2602 C CA . PHE A 1 335 ? -0.425 -32.719 -8.945 1 97.5 335 PHE A CA 1
ATOM 2603 C C . PHE A 1 335 ? 0.931 -32.438 -8.305 1 97.5 335 PHE A C 1
ATOM 2605 O O . PHE A 1 335 ? 1.063 -31.531 -7.48 1 97.5 335 PHE A O 1
ATOM 2612 N N . GLY A 1 336 ? 1.883 -33.25 -8.672 1 96.62 336 GLY A N 1
ATOM 2613 C CA . GLY A 1 336 ? 3.254 -33.031 -8.234 1 96.62 336 GLY A CA 1
ATOM 2614 C C . GLY A 1 336 ? 3.654 -33.906 -7.062 1 96.62 336 GLY A C 1
ATOM 2615 O O . GLY A 1 336 ? 2.85 -34.688 -6.57 1 96.62 336 GLY A O 1
ATOM 2616 N N . LYS A 1 337 ? 4.973 -33.844 -6.703 1 96.81 337 LYS A N 1
ATOM 2617 C CA . LYS A 1 337 ? 5.531 -34.656 -5.648 1 96.81 337 LYS A CA 1
ATOM 2618 C C . LYS A 1 337 ? 6.254 -33.812 -4.602 1 96.81 337 LYS A C 1
ATOM 2620 O O . LYS A 1 337 ? 6.574 -34.312 -3.516 1 96.81 337 LYS A O 1
ATOM 2625 N N . ILE A 1 338 ? 6.516 -32.594 -4.906 1 96.06 338 ILE A N 1
ATOM 2626 C CA . ILE A 1 338 ? 7.266 -31.734 -3.998 1 96.06 338 ILE A CA 1
ATOM 2627 C C . ILE A 1 338 ? 6.344 -31.219 -2.893 1 96.06 338 ILE A C 1
ATOM 2629 O O . ILE A 1 338 ? 5.348 -30.547 -3.168 1 96.06 338 ILE A O 1
ATOM 2633 N N . THR A 1 339 ? 6.668 -31.531 -1.667 1 97.25 339 THR A N 1
ATOM 2634 C CA . THR A 1 339 ? 5.863 -31.109 -0.525 1 97.25 339 THR A CA 1
ATOM 2635 C C . THR A 1 339 ? 6.348 -29.781 0.017 1 97.25 339 THR A C 1
ATOM 2637 O O . THR A 1 339 ? 7.438 -29.312 -0.332 1 97.25 339 THR A O 1
ATOM 2640 N N . LEU A 1 340 ? 5.469 -29.172 0.882 1 97.31 340 LEU A N 1
ATOM 2641 C CA . LEU A 1 340 ? 5.871 -27.922 1.521 1 97.31 340 LEU A CA 1
ATOM 2642 C C . LEU A 1 340 ? 7.09 -28.125 2.408 1 97.31 340 LEU A C 1
ATOM 2644 O O . LEU A 1 340 ? 7.977 -27.281 2.473 1 97.31 340 LEU A O 1
ATOM 2648 N N . GLN A 1 341 ? 7.164 -29.344 3.07 1 97.69 341 GLN A N 1
ATOM 2649 C CA . GLN A 1 341 ? 8.328 -29.625 3.906 1 97.69 341 GLN A CA 1
ATOM 2650 C C . GLN A 1 341 ? 9.602 -29.688 3.07 1 97.69 341 GLN A C 1
ATOM 2652 O O . GLN A 1 341 ? 10.656 -29.219 3.504 1 97.69 341 GLN A O 1
ATOM 2657 N N . ASP A 1 342 ? 9.492 -30.359 1.9 1 95.88 342 ASP A N 1
ATOM 2658 C CA . ASP A 1 342 ? 10.633 -30.375 0.988 1 95.88 342 ASP A CA 1
ATOM 2659 C C . ASP A 1 342 ? 11.102 -28.953 0.667 1 95.88 342 ASP A C 1
ATOM 2661 O O . ASP A 1 342 ? 12.305 -28.688 0.663 1 95.88 342 ASP A O 1
ATOM 2665 N N . HIS A 1 343 ? 10.156 -28.078 0.385 1 94.81 343 HIS A N 1
ATOM 2666 C CA . HIS A 1 343 ? 10.469 -26.688 0.062 1 94.81 343 HIS A CA 1
ATOM 2667 C C . HIS A 1 343 ? 11.141 -25.984 1.237 1 94.81 343 HIS A C 1
ATOM 2669 O O . HIS A 1 343 ? 12.172 -25.328 1.067 1 94.81 343 HIS A O 1
ATOM 2675 N N . TYR A 1 344 ? 10.562 -26.094 2.463 1 95.38 344 TYR A N 1
ATOM 2676 C CA . TYR A 1 344 ? 11.133 -25.453 3.643 1 95.38 344 TYR A CA 1
ATOM 2677 C C . TYR A 1 344 ? 12.531 -25.969 3.922 1 95.38 344 TYR A C 1
ATOM 2679 O O . TYR A 1 344 ? 13.43 -25.203 4.273 1 95.38 344 TYR A O 1
ATOM 2687 N N . ASN A 1 345 ? 12.742 -27.344 3.752 1 95.44 345 ASN A N 1
ATOM 2688 C CA . ASN A 1 345 ? 14.07 -27.922 3.926 1 95.44 345 ASN A CA 1
ATOM 2689 C C . ASN A 1 345 ? 15.086 -27.297 2.963 1 95.44 345 ASN A C 1
ATOM 2691 O O . ASN A 1 345 ? 16.219 -27.016 3.342 1 95.44 345 ASN A O 1
ATOM 2695 N N . ARG A 1 346 ? 14.625 -27.078 1.813 1 91.88 346 ARG A N 1
ATOM 2696 C CA . ARG A 1 346 ? 15.508 -26.516 0.792 1 91.88 346 ARG A CA 1
ATOM 2697 C C . ARG A 1 346 ? 15.891 -25.078 1.12 1 91.88 346 ARG A C 1
ATOM 2699 O O . ARG A 1 346 ? 17.062 -24.703 1.035 1 91.88 346 ARG A O 1
ATOM 2706 N N . ILE A 1 347 ? 14.898 -24.281 1.52 1 89.25 347 ILE A N 1
ATOM 2707 C CA . ILE A 1 347 ? 15.211 -22.875 1.733 1 89.25 347 ILE A CA 1
ATOM 2708 C C . ILE A 1 347 ? 16.016 -22.719 3.021 1 89.25 347 ILE A C 1
ATOM 2710 O O . ILE A 1 347 ? 16.766 -21.75 3.176 1 89.25 347 ILE A O 1
ATOM 2714 N N . ALA A 1 348 ? 15.891 -23.578 3.91 1 90.94 348 ALA A N 1
ATOM 2715 C CA . ALA A 1 348 ? 16.672 -23.562 5.141 1 90.94 348 ALA A CA 1
ATOM 2716 C C . ALA A 1 348 ? 18.156 -23.734 4.848 1 90.94 348 ALA A C 1
ATOM 2718 O O . ALA A 1 348 ? 19.016 -23.219 5.574 1 90.94 348 ALA A O 1
ATOM 2719 N N . VAL A 1 349 ? 18.453 -24.469 3.742 1 88 349 VAL A N 1
ATOM 2720 C CA . VAL A 1 349 ? 19.844 -24.781 3.396 1 88 349 VAL A CA 1
ATOM 2721 C C . VAL A 1 349 ? 20.359 -23.766 2.377 1 88 349 VAL A C 1
ATOM 2723 O O . VAL A 1 349 ? 21.453 -23.234 2.521 1 88 349 VAL A O 1
ATOM 2726 N N . GLU A 1 350 ? 19.516 -23.422 1.41 1 82.5 350 GLU A N 1
ATOM 2727 C CA . GLU A 1 350 ? 19.969 -22.625 0.268 1 82.5 350 GLU A CA 1
ATOM 2728 C C . GLU A 1 350 ? 19.516 -21.172 0.379 1 82.5 350 GLU A C 1
ATOM 2730 O O . GLU A 1 350 ? 19.969 -20.312 -0.383 1 82.5 350 GLU A O 1
ATOM 2735 N N . GLY A 1 351 ? 18.703 -20.891 1.28 1 77 351 GLY A N 1
ATOM 2736 C CA . GLY A 1 351 ? 18.078 -19.578 1.316 1 77 351 GLY A CA 1
ATOM 2737 C C . GLY A 1 351 ? 16.875 -19.469 0.407 1 77 351 GLY A C 1
ATOM 2738 O O . GLY A 1 351 ? 16.547 -20.406 -0.315 1 77 351 GLY A O 1
ATOM 2739 N N . GLN A 1 352 ? 16.156 -18.438 0.528 1 66.12 352 GLN A N 1
ATOM 2740 C CA . GLN A 1 352 ? 14.883 -18.281 -0.179 1 66.12 352 GLN A CA 1
ATOM 2741 C C . GLN A 1 352 ? 15.109 -18.016 -1.665 1 66.12 352 GLN A C 1
ATOM 2743 O O . GLN A 1 352 ? 14.188 -18.172 -2.473 1 66.12 352 GLN A O 1
ATOM 2748 N N . GLU A 1 353 ? 16.25 -17.609 -2.033 1 56.28 353 GLU A N 1
ATOM 2749 C CA . GLU A 1 353 ? 16.5 -17.344 -3.443 1 56.28 353 GLU A CA 1
ATOM 2750 C C . GLU A 1 353 ? 16.844 -18.609 -4.203 1 56.28 353 GLU A C 1
ATOM 2752 O O . GLU A 1 353 ? 17.344 -18.562 -5.328 1 56.28 353 GLU A O 1
ATOM 2757 N N . TYR A 1 354 ? 16.516 -19.781 -3.699 1 38.31 354 TYR A N 1
ATOM 2758 C CA . TYR A 1 354 ? 16.953 -21.016 -4.355 1 38.31 354 TYR A CA 1
ATOM 2759 C C . TYR A 1 354 ? 16.125 -21.297 -5.602 1 38.31 354 TYR A C 1
ATOM 2761 O O . TYR A 1 354 ? 14.969 -20.875 -5.684 1 38.31 354 TYR A O 1
ATOM 2769 N N . ASP A 1 355 ? 16.75 -21.734 -6.762 1 40.75 355 ASP A N 1
ATOM 2770 C CA . ASP A 1 355 ? 16.156 -22.188 -8.016 1 40.75 355 ASP A CA 1
ATOM 2771 C C . ASP A 1 355 ? 15.633 -23.625 -7.879 1 40.75 355 ASP A C 1
ATOM 2773 O O . ASP A 1 355 ? 16.406 -24.547 -7.648 1 40.75 355 ASP A O 1
ATOM 2777 N N . PRO A 1 356 ? 14.43 -23.891 -7.703 1 36 356 PRO A N 1
ATOM 2778 C CA . PRO A 1 356 ? 13.961 -25.266 -7.516 1 36 356 PRO A CA 1
ATOM 2779 C C . PRO A 1 356 ? 14.383 -26.203 -8.648 1 36 356 PRO A C 1
ATOM 2781 O O . PRO A 1 356 ? 14.414 -27.422 -8.477 1 36 356 PRO A O 1
ATOM 2784 N N . TYR A 1 357 ? 14.57 -25.734 -9.859 1 34 357 TYR A N 1
ATOM 2785 C CA . TYR A 1 357 ? 14.977 -26.625 -10.938 1 34 357 TYR A CA 1
ATOM 2786 C C . TYR A 1 357 ? 16.344 -27.234 -10.656 1 34 357 TYR A C 1
ATOM 2788 O O . TYR A 1 357 ? 16.672 -28.312 -11.164 1 34 357 TYR A O 1
ATOM 2796 N N . THR A 1 358 ? 17.188 -26.672 -10.016 1 32.84 358 THR A N 1
ATOM 2797 C CA . THR A 1 358 ? 18.484 -27.312 -9.789 1 32.84 358 THR A CA 1
ATOM 2798 C C . THR A 1 358 ? 18.328 -28.578 -8.961 1 32.84 358 THR A C 1
ATOM 2800 O O . THR A 1 358 ? 19.109 -29.516 -9.117 1 32.84 358 THR A O 1
ATOM 2803 N N . THR A 1 359 ? 17.594 -28.609 -8.055 1 32.69 359 THR A N 1
ATOM 2804 C CA . THR A 1 359 ? 17.5 -29.812 -7.223 1 32.69 359 THR A CA 1
ATOM 2805 C C . THR A 1 359 ? 16.688 -30.891 -7.914 1 32.69 359 THR A C 1
ATOM 2807 O O . THR A 1 359 ? 16.891 -32.094 -7.684 1 32.69 359 THR A O 1
ATOM 2810 N N . MET A 1 360 ? 15.789 -30.562 -8.586 1 31.72 360 MET A N 1
ATOM 2811 C CA . MET A 1 360 ? 14.953 -31.609 -9.172 1 31.72 360 MET A CA 1
ATOM 2812 C C . MET A 1 360 ? 15.695 -32.344 -10.281 1 31.72 360 MET A C 1
ATOM 2814 O O . MET A 1 360 ? 15.531 -33.562 -10.461 1 31.72 360 MET A O 1
ATOM 2818 N N . PHE A 1 361 ? 16.531 -31.609 -11.227 1 34.38 361 PHE A N 1
ATOM 2819 C CA . PHE A 1 361 ? 17.141 -32.281 -12.367 1 34.38 361 PHE A CA 1
ATOM 2820 C C . PHE A 1 361 ? 18.641 -32.438 -12.148 1 34.38 361 PHE A C 1
ATOM 2822 O O . PHE A 1 361 ? 19.406 -32.625 -13.102 1 34.38 361 PHE A O 1
ATOM 2829 N N . ALA A 1 362 ? 19.312 -32.5 -11.07 1 29.72 362 ALA A N 1
ATOM 2830 C CA . ALA A 1 362 ? 20.703 -32.875 -10.836 1 29.72 362 ALA A CA 1
ATOM 2831 C C . ALA A 1 362 ? 20.922 -34.344 -11.195 1 29.72 362 ALA A C 1
ATOM 2833 O O . ALA A 1 362 ? 20.188 -35.219 -10.734 1 29.72 362 ALA A O 1
ATOM 2834 N N . LYS A 1 363 ? 21.844 -34.562 -12.172 1 30.09 363 LYS A N 1
ATOM 2835 C CA . LYS A 1 363 ? 22.453 -35.812 -12.586 1 30.09 363 LYS A CA 1
ATOM 2836 C C . LYS A 1 363 ? 23.156 -36.5 -11.422 1 30.09 363 LYS A C 1
ATOM 2838 O O . LYS A 1 363 ? 23.797 -35.844 -10.602 1 30.09 363 LYS A O 1
ATOM 2843 N N . ALA A 1 364 ? 22.922 -37.688 -11.148 1 29.94 364 ALA A N 1
ATOM 2844 C CA . ALA A 1 364 ? 23.781 -38.531 -10.336 1 29.94 364 ALA A CA 1
ATOM 2845 C C . ALA A 1 364 ? 25.25 -38.406 -10.773 1 29.94 364 ALA A C 1
ATOM 2847 O O . ALA A 1 364 ? 25.531 -38.312 -11.969 1 29.94 364 ALA A O 1
ATOM 2848 N N . PRO A 1 365 ? 26.172 -38.031 -9.93 1 26.12 365 PRO A N 1
ATOM 2849 C CA . PRO A 1 365 ? 27.531 -38.188 -10.43 1 26.12 365 PRO A CA 1
ATOM 2850 C C . PRO A 1 365 ? 2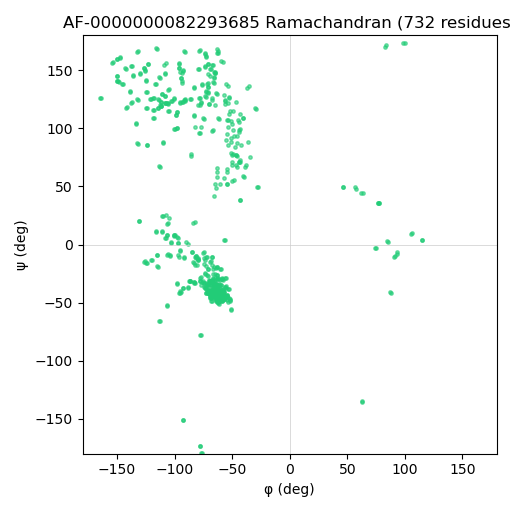7.703 -39.438 -11.273 1 26.12 365 PRO A C 1
ATOM 2852 O O . PRO A 1 365 ? 26.984 -40.438 -11.062 1 26.12 365 PRO A O 1
ATOM 2855 N N . ALA A 1 366 ? 28.344 -39.25 -12.359 1 24.73 366 ALA A N 1
ATOM 2856 C CA . ALA A 1 366 ? 28.875 -40.406 -13.102 1 24.73 366 ALA A CA 1
ATOM 2857 C C . ALA A 1 366 ? 29.641 -41.344 -12.18 1 24.73 366 ALA A C 1
ATOM 2859 O O . ALA A 1 366 ? 30.453 -40.906 -11.367 1 24.73 366 ALA A O 1
ATOM 2860 N N . SER A 1 367 ? 28.906 -42.406 -11.773 1 25.42 367 SER A N 1
ATOM 2861 C CA . SER A 1 367 ? 29.656 -43.562 -11.258 1 25.42 367 SER A CA 1
ATOM 2862 C C . SER A 1 367 ? 30.969 -43.719 -11.992 1 25.42 367 SER A C 1
ATOM 2864 O O . SER A 1 367 ? 31 -44 -13.195 1 25.42 367 SER A O 1
ATOM 2866 N N . GLU A 1 368 ? 32.031 -42.781 -11.648 1 21.77 368 GLU A N 1
ATOM 2867 C CA . GLU A 1 368 ? 33.281 -43.531 -11.789 1 21.77 368 GLU A CA 1
ATOM 2868 C C . GLU A 1 368 ? 33.469 -44.5 -10.633 1 21.77 368 GLU A C 1
ATOM 2870 O O . GLU A 1 368 ? 33.125 -44.188 -9.484 1 21.77 368 GLU A O 1
ATOM 2875 N N . MET B 1 1 ? -58.781 -12.523 35.594 1 22.3 1 MET B N 1
ATOM 2876 C CA . MET B 1 1 ? -58.969 -11.078 35.719 1 22.3 1 MET B CA 1
ATOM 2877 C C . MET B 1 1 ? -57.625 -10.375 35.906 1 22.3 1 MET B C 1
ATOM 2879 O O . MET B 1 1 ? -57.562 -9.227 36.344 1 22.3 1 MET B O 1
ATOM 2883 N N . THR B 1 2 ? -56.531 -11.094 35.719 1 26 2 THR B N 1
ATOM 2884 C CA . THR B 1 2 ? -55.25 -10.688 36.281 1 26 2 THR B CA 1
ATOM 2885 C C . THR B 1 2 ? -54.812 -9.336 35.719 1 26 2 THR B C 1
ATOM 2887 O O . THR B 1 2 ? -54.781 -9.156 34.5 1 26 2 THR B O 1
ATOM 2890 N N . ARG B 1 3 ? -54.875 -8.273 36.562 1 22.75 3 ARG B N 1
ATOM 2891 C CA . ARG B 1 3 ? -54.656 -6.828 36.5 1 22.75 3 ARG B CA 1
ATOM 2892 C C . ARG B 1 3 ? -53.281 -6.5 35.906 1 22.75 3 ARG B C 1
ATOM 2894 O O . ARG B 1 3 ? -52.281 -7.055 36.344 1 22.75 3 ARG B O 1
ATOM 2901 N N . THR B 1 4 ? -53.188 -5.902 34.688 1 23.92 4 THR B N 1
ATOM 2902 C CA . THR B 1 4 ? -52.312 -5.383 33.656 1 23.92 4 THR B CA 1
ATOM 2903 C C . THR B 1 4 ? -51.531 -4.176 34.156 1 23.92 4 THR B C 1
ATOM 2905 O O . THR B 1 4 ? -52 -3.039 34.062 1 23.92 4 THR B O 1
ATOM 2908 N N . ARG B 1 5 ? -51 -4.293 35.531 1 24.44 5 ARG B N 1
ATOM 2909 C CA . ARG B 1 5 ? -50.531 -3.027 36.062 1 24.44 5 ARG B CA 1
ATOM 2910 C C . ARG B 1 5 ? -49.562 -2.33 35.125 1 24.44 5 ARG B C 1
ATOM 2912 O O . ARG B 1 5 ? -48.625 -2.953 34.625 1 24.44 5 ARG B O 1
ATOM 2919 N N . GLN B 1 6 ? -49.906 -1.166 34.562 1 22.16 6 GLN B N 1
ATOM 2920 C CA . GLN B 1 6 ? -49.469 -0.134 33.625 1 22.16 6 GLN B CA 1
ATOM 2921 C C . GLN B 1 6 ? -48.188 0.571 34.125 1 22.16 6 GLN B C 1
ATOM 2923 O O . GLN B 1 6 ? -48.219 1.201 35.188 1 22.16 6 GLN B O 1
ATOM 2928 N N . PHE B 1 7 ? -47.031 -0.061 34.312 1 22.92 7 PHE B N 1
ATOM 2929 C CA . PHE B 1 7 ? -45.938 0.615 35 1 22.92 7 PHE B CA 1
ATOM 2930 C C . PHE B 1 7 ? -45.625 1.956 34.312 1 22.92 7 PHE B C 1
ATOM 2932 O O . PHE B 1 7 ? -45.5 2.041 33.094 1 22.92 7 PHE B O 1
ATOM 2939 N N . PRO B 1 8 ? -45.969 3.115 34.906 1 22.75 8 PRO B N 1
ATOM 2940 C CA . PRO B 1 8 ? -45.875 4.496 34.438 1 22.75 8 PRO B CA 1
ATOM 2941 C C . PRO B 1 8 ? -44.469 4.859 33.969 1 22.75 8 PRO B C 1
ATOM 2943 O O . PRO B 1 8 ? -43.5 4.246 34.406 1 22.75 8 PRO B O 1
ATOM 2946 N N . ALA B 1 9 ? -44.281 5.594 32.781 1 23.3 9 ALA B N 1
ATOM 2947 C CA . ALA B 1 9 ? -43.312 6.172 31.875 1 23.3 9 ALA B CA 1
ATOM 2948 C C . ALA B 1 9 ? -42.5 7.281 32.562 1 23.3 9 ALA B C 1
ATOM 2950 O O . ALA B 1 9 ? -43.031 8.391 32.75 1 23.3 9 ALA B O 1
ATOM 2951 N N . PHE B 1 10 ? -41.906 7.082 33.844 1 20.78 10 PHE B N 1
ATOM 2952 C CA . PHE B 1 10 ? -41.312 8.219 34.5 1 20.78 10 PHE B CA 1
ATOM 2953 C C . PHE B 1 10 ? -40.344 8.945 33.562 1 20.78 10 PHE B C 1
ATOM 2955 O O . PHE B 1 10 ? -39.469 8.32 32.938 1 20.78 10 PHE B O 1
ATOM 2962 N N . ILE B 1 11 ? -40.688 10.164 33 1 21.84 11 ILE B N 1
ATOM 2963 C CA . ILE B 1 11 ? -40.125 11.227 32.188 1 21.84 11 ILE B CA 1
ATOM 2964 C C . ILE B 1 11 ? -38.875 11.797 32.844 1 21.84 11 ILE B C 1
ATOM 2966 O O . ILE B 1 11 ? -38.969 12.43 33.906 1 21.84 11 ILE B O 1
ATOM 2970 N N . VAL B 1 12 ? -37.812 11.039 33.156 1 21.8 12 VAL B N 1
ATOM 2971 C CA . VAL B 1 12 ? -36.656 11.617 33.812 1 21.8 12 VAL B CA 1
ATOM 2972 C C . VAL B 1 12 ? -36.156 12.812 33.031 1 21.8 12 VAL B C 1
ATOM 2974 O O . VAL B 1 12 ? -35.719 12.656 31.875 1 21.8 12 VAL B O 1
ATOM 2977 N N . ALA B 1 13 ? -36.656 14.047 33.188 1 21.64 13 ALA B N 1
ATOM 2978 C CA . ALA B 1 13 ? -36.312 15.375 32.688 1 21.64 13 ALA B CA 1
ATOM 2979 C C . ALA B 1 13 ? -34.844 15.703 33 1 21.64 13 ALA B C 1
ATOM 2981 O O . ALA B 1 13 ? -34.5 15.875 34.188 1 21.64 13 ALA B O 1
ATOM 2982 N N . ALA B 1 14 ? -33.906 14.992 32.5 1 21.5 14 ALA B N 1
ATOM 2983 C CA . ALA B 1 14 ? -32.531 15.336 32.719 1 21.5 14 ALA B CA 1
ATOM 2984 C C . ALA B 1 14 ? -32.25 16.812 32.469 1 21.5 14 ALA B C 1
ATOM 2986 O O . ALA B 1 14 ? -32.469 17.281 31.344 1 21.5 14 ALA B O 1
ATOM 2987 N N . ALA B 1 15 ? -32.469 17.719 33.406 1 21.64 15 ALA B N 1
ATOM 2988 C CA . ALA B 1 15 ? -32.094 19.125 33.438 1 21.64 15 ALA B CA 1
ATOM 2989 C C . ALA B 1 15 ? -30.641 19.328 33.031 1 21.64 15 ALA B C 1
ATOM 2991 O O . ALA B 1 15 ? -29.734 18.891 33.719 1 21.64 15 ALA B O 1
ATOM 2992 N N . VAL B 1 16 ? -30.344 19.266 31.797 1 22.44 16 VAL B N 1
ATOM 2993 C CA . VAL B 1 16 ? -29.047 19.625 31.203 1 22.44 16 VAL B CA 1
ATOM 2994 C C . VAL B 1 16 ? -28.641 21.016 31.672 1 22.44 16 VAL B C 1
ATOM 2996 O O . VAL B 1 16 ? -29.312 22 31.359 1 22.44 16 VAL B O 1
ATOM 2999 N N . ALA B 1 17 ? -28.109 21.172 32.938 1 21.3 17 ALA B N 1
ATOM 3000 C CA . ALA B 1 17 ? -27.547 22.406 33.469 1 21.3 17 ALA B CA 1
ATOM 3001 C C . ALA B 1 17 ? -26.703 23.125 32.406 1 21.3 17 ALA B C 1
ATOM 3003 O O . ALA B 1 17 ? -25.844 22.516 31.781 1 21.3 17 ALA B O 1
ATOM 3004 N N . MET B 1 18 ? -27.203 24.188 31.938 1 23.3 18 MET B N 1
ATOM 3005 C CA . MET B 1 18 ? -26.641 25.25 31.094 1 23.3 18 MET B CA 1
ATOM 3006 C C . MET B 1 18 ? -25.375 25.828 31.703 1 23.3 18 MET B C 1
ATOM 3008 O O . MET B 1 18 ? -25.438 26.562 32.688 1 23.3 18 MET B O 1
ATOM 3012 N N . VAL B 1 19 ? -24.391 25 32.062 1 22.92 19 VAL B N 1
ATOM 3013 C CA . VAL B 1 19 ? -23.188 25.703 32.5 1 22.92 19 VAL B CA 1
ATOM 3014 C C . VAL B 1 19 ? -22.859 26.828 31.516 1 22.92 19 VAL B C 1
ATOM 3016 O O . VAL B 1 19 ? -22.672 26.578 30.312 1 22.92 19 VAL B O 1
ATOM 3019 N N . LEU B 1 20 ? -23.312 27.953 31.797 1 22.86 20 LEU B N 1
ATOM 3020 C CA . LEU B 1 20 ? -22.938 29.25 31.234 1 22.86 20 LEU B CA 1
ATOM 3021 C C . LEU B 1 20 ? -21.422 29.422 31.219 1 22.86 20 LEU B C 1
ATOM 3023 O O . LEU B 1 20 ? -20.812 29.641 32.281 1 22.86 20 LEU B O 1
ATOM 3027 N N . ALA B 1 21 ? -20.719 28.516 30.609 1 24.56 21 ALA B N 1
ATOM 3028 C CA . ALA B 1 21 ? -19.312 28.906 30.469 1 24.56 21 ALA B CA 1
ATOM 3029 C C . ALA B 1 21 ? -19.203 30.328 29.922 1 24.56 21 ALA B C 1
ATOM 3031 O O . ALA B 1 21 ? -19.766 30.656 28.875 1 24.56 21 ALA B O 1
ATOM 3032 N N . THR B 1 22 ? -19.109 31.203 30.891 1 25.81 22 THR B N 1
ATOM 3033 C CA . THR B 1 22 ? -18.625 32.531 30.578 1 25.81 22 THR B CA 1
ATOM 3034 C C . THR B 1 22 ? -17.422 32.469 29.641 1 25.81 22 THR B C 1
ATOM 3036 O O . THR B 1 22 ? -16.375 31.938 30 1 25.81 22 THR B O 1
ATOM 3039 N N . THR B 1 23 ? -17.734 32.156 28.5 1 26.98 23 THR B N 1
ATOM 3040 C CA . THR B 1 23 ? -16.719 32.281 27.453 1 26.98 23 THR B CA 1
ATOM 3041 C C . THR B 1 23 ? -16.078 33.656 27.5 1 26.98 23 THR B C 1
ATOM 3043 O O . THR B 1 23 ? -16.734 34.688 27.234 1 26.98 23 THR B O 1
ATOM 3046 N N . THR B 1 24 ? -15.297 33.906 28.594 1 25.69 24 THR B N 1
ATOM 3047 C CA . THR B 1 24 ? -14.398 35.062 28.391 1 25.69 24 THR B CA 1
ATOM 3048 C C . THR B 1 24 ? -13.727 34.969 27.031 1 25.69 24 THR B C 1
ATOM 3050 O O . THR B 1 24 ? -13.094 33.969 26.703 1 25.69 24 THR B O 1
ATOM 3053 N N . THR B 1 25 ? -14.367 35.469 26.094 1 27.75 25 THR B N 1
ATOM 3054 C CA . THR B 1 25 ? -13.727 35.781 24.828 1 27.75 25 THR B CA 1
ATOM 3055 C C . THR B 1 25 ? -12.328 36.344 25.047 1 27.75 25 THR B C 1
ATOM 3057 O O . THR B 1 25 ? -12.164 37.406 25.641 1 27.75 25 THR B O 1
ATOM 3060 N N . VAL B 1 26 ? -11.461 35.562 25.531 1 28.5 26 VAL B N 1
ATOM 3061 C CA . VAL B 1 26 ? -10.133 36.156 25.406 1 28.5 26 VAL B CA 1
ATOM 3062 C C . VAL B 1 26 ? -9.945 36.719 24 1 28.5 26 VAL B C 1
ATOM 3064 O O . VAL B 1 26 ? -9.938 35.969 23.031 1 28.5 26 VAL B O 1
ATOM 3067 N N . GLU B 1 27 ? -10.57 37.844 23.812 1 29.92 27 GLU B N 1
ATOM 3068 C CA . GLU B 1 27 ? -10.141 38.625 22.656 1 29.92 27 GLU B CA 1
ATOM 3069 C C . GLU B 1 27 ? -8.625 38.594 22.484 1 29.92 27 GLU B C 1
ATOM 3071 O O . GLU B 1 27 ? -7.887 39.125 23.312 1 29.92 27 GLU B O 1
ATOM 3076 N N . CYS B 1 28 ? -8.117 37.469 22.344 1 31.27 28 CYS B N 1
ATOM 3077 C CA . CYS B 1 28 ? -6.719 37.562 21.922 1 31.27 28 CYS B CA 1
ATOM 3078 C C . CYS B 1 28 ? -6.559 38.562 20.797 1 31.27 28 CYS B C 1
ATOM 3080 O O . CYS B 1 28 ? -6.953 38.312 19.656 1 31.27 28 CYS B O 1
ATOM 3082 N N . PHE B 1 29 ? -6.781 39.844 21.078 1 31.72 29 PHE B N 1
ATOM 3083 C CA . PHE B 1 29 ? -6.336 40.969 20.25 1 31.72 29 PHE B CA 1
ATOM 3084 C C . PHE B 1 29 ? -4.906 40.75 19.781 1 31.72 29 PHE B C 1
ATOM 3086 O O . PHE B 1 29 ? -3.953 41.094 20.484 1 31.72 29 PHE B O 1
ATOM 3093 N N . SER B 1 30 ? -4.504 39.594 19.438 1 36.53 30 SER B N 1
ATOM 3094 C CA . SER B 1 30 ? -3.248 39.719 18.703 1 36.53 30 SER B CA 1
ATOM 3095 C C . SER B 1 30 ? -3.328 40.844 17.688 1 36.53 30 SER B C 1
ATOM 3097 O O . SER B 1 30 ? -4.363 41.062 17.047 1 36.53 30 SER B O 1
ATOM 3099 N N . MET B 1 31 ? -2.734 41.938 17.828 1 36.19 31 MET B N 1
ATOM 3100 C CA . MET B 1 31 ? -2.514 43.031 16.875 1 36.19 31 MET B CA 1
ATOM 3101 C C . MET B 1 31 ? -2.471 42.5 15.445 1 36.19 31 MET B C 1
ATOM 3103 O O . MET B 1 31 ? -1.416 42.062 14.969 1 36.19 31 MET B O 1
ATOM 3107 N N . HIS B 1 32 ? -3.438 41.688 15 1 45.94 32 HIS B N 1
ATOM 3108 C CA . HIS B 1 32 ? -3.594 41.281 13.602 1 45.94 32 HIS B CA 1
ATOM 3109 C C . HIS B 1 32 ? -3.416 42.469 12.672 1 45.94 32 HIS B C 1
ATOM 3111 O O . HIS B 1 32 ? -4.211 43.406 12.703 1 45.94 32 HIS B O 1
ATOM 3117 N N . MET B 1 33 ? -2.258 43.031 12.469 1 49.34 33 MET B N 1
ATOM 3118 C CA . MET B 1 33 ? -2.107 43.969 11.383 1 49.34 33 MET B CA 1
ATOM 3119 C C . MET B 1 33 ? -3.041 43.625 10.227 1 49.34 33 MET B C 1
ATOM 3121 O O . MET B 1 33 ? -3.229 42.469 9.898 1 49.34 33 MET B O 1
ATOM 3125 N N . SER B 1 34 ? -3.955 44.5 9.914 1 62.16 34 SER B N 1
ATOM 3126 C CA . SER B 1 34 ? -5.027 44.406 8.93 1 62.16 34 SER B CA 1
ATOM 3127 C C . SER B 1 34 ? -4.531 43.781 7.629 1 62.16 34 SER B C 1
ATOM 3129 O O . SER B 1 34 ? -3.543 44.25 7.051 1 62.16 34 SER B O 1
ATOM 3131 N N . ALA B 1 35 ? -4.727 42.438 7.305 1 75.69 35 ALA B N 1
ATOM 3132 C CA . ALA B 1 35 ? -4.438 41.719 6.066 1 75.69 35 ALA B CA 1
ATOM 3133 C C . ALA B 1 35 ? -5.141 42.344 4.875 1 75.69 35 ALA B C 1
ATOM 3135 O O . ALA B 1 35 ? -4.91 41.969 3.729 1 75.69 35 ALA B O 1
ATOM 3136 N N . ALA B 1 36 ? -5.793 43.469 5.266 1 78.12 36 ALA B N 1
ATOM 3137 C CA . ALA B 1 36 ? -6.523 44.094 4.164 1 78.12 36 ALA B CA 1
ATOM 3138 C C . ALA B 1 36 ? -5.566 44.656 3.107 1 78.12 36 ALA B C 1
ATOM 3140 O O . ALA B 1 36 ? -4.598 45.344 3.434 1 78.12 36 ALA B O 1
ATOM 3141 N N . GLY B 1 37 ? -5.73 44.25 1.952 1 87.19 37 GLY B N 1
ATOM 3142 C CA . GLY B 1 37 ? -4.934 44.688 0.828 1 87.19 37 GLY B CA 1
ATOM 3143 C C . GLY B 1 37 ? -3.74 43.812 0.54 1 87.19 37 GLY B C 1
ATOM 3144 O O . GLY B 1 37 ? -3.053 44 -0.468 1 87.19 37 GLY B O 1
ATOM 3145 N N . LYS B 1 38 ? -3.482 42.844 1.415 1 95.56 38 LYS B N 1
ATOM 3146 C CA . LYS B 1 38 ? -2.367 41.938 1.191 1 95.56 38 LYS B CA 1
ATOM 3147 C C . LYS B 1 38 ? -2.826 40.688 0.45 1 95.56 38 LYS B C 1
ATOM 3149 O O . LYS B 1 38 ? -3.979 40.25 0.577 1 95.56 38 LYS B O 1
ATOM 3154 N N . THR B 1 39 ? -1.884 40.125 -0.325 1 98.25 39 THR B N 1
ATOM 3155 C CA . THR B 1 39 ? -2.209 38.969 -1.13 1 98.25 39 THR B CA 1
ATOM 3156 C C . THR B 1 39 ? -1.494 37.719 -0.597 1 98.25 39 THR B C 1
ATOM 3158 O O . THR B 1 39 ? -0.287 37.75 -0.348 1 98.25 39 THR B O 1
ATOM 3161 N N . ALA B 1 40 ? -2.24 36.688 -0.407 1 98.69 40 ALA B N 1
ATOM 3162 C CA . ALA B 1 40 ? -1.692 35.375 -0.008 1 98.69 40 ALA B CA 1
ATOM 3163 C C . ALA B 1 40 ? -1.98 34.312 -1.06 1 98.69 40 ALA B C 1
ATOM 3165 O O . ALA B 1 40 ? -3.125 34.156 -1.489 1 98.69 40 ALA B O 1
ATOM 3166 N N . VAL B 1 41 ? -0.921 33.625 -1.514 1 98.88 41 VAL B N 1
ATOM 3167 C CA . VAL B 1 41 ? -1.058 32.531 -2.48 1 98.88 41 VAL B CA 1
ATOM 3168 C C . VAL B 1 41 ? -0.801 31.203 -1.795 1 98.88 41 VAL B C 1
ATOM 3170 O O . VAL B 1 41 ? 0.236 31.016 -1.153 1 98.88 41 VAL B O 1
ATOM 3173 N N . VAL B 1 42 ? -1.748 30.266 -1.952 1 98.81 42 VAL B N 1
ATOM 3174 C CA . VAL B 1 42 ? -1.669 28.984 -1.261 1 98.81 42 VAL B CA 1
ATOM 3175 C C . VAL B 1 42 ? -1.481 27.859 -2.277 1 98.81 42 VAL B C 1
ATOM 3177 O O . VAL B 1 42 ? -2.322 27.656 -3.16 1 98.81 42 VAL B O 1
ATOM 3180 N N . ALA B 1 43 ? -0.342 27.141 -2.195 1 98.62 43 ALA B N 1
ATOM 3181 C CA . ALA B 1 43 ? -0.134 25.891 -2.926 1 98.62 43 ALA B CA 1
ATOM 3182 C C . ALA B 1 43 ? -0.493 24.688 -2.066 1 98.62 43 ALA B C 1
ATOM 3184 O O . ALA B 1 43 ? -0.212 24.672 -0.865 1 98.62 43 ALA B O 1
ATOM 3185 N N . GLY B 1 44 ? -1.067 23.688 -2.693 1 96.56 44 GLY B N 1
ATOM 3186 C CA . GLY B 1 44 ? -1.642 22.609 -1.917 1 96.56 44 GLY B CA 1
ATOM 3187 C C . GLY B 1 44 ? -2.971 22.969 -1.28 1 96.56 44 GLY B C 1
ATOM 3188 O O . GLY B 1 44 ? -3.289 22.5 -0.186 1 96.56 44 GLY B O 1
ATOM 3189 N N . ALA B 1 45 ? -3.727 23.734 -1.964 1 96.88 45 ALA B N 1
ATOM 3190 C CA . ALA B 1 45 ? -4.938 24.328 -1.413 1 96.88 45 ALA B CA 1
ATOM 3191 C C . ALA B 1 45 ? -6.02 23.281 -1.187 1 96.88 45 ALA B C 1
ATOM 3193 O O . ALA B 1 45 ? -6.832 23.406 -0.267 1 96.88 45 ALA B O 1
ATOM 3194 N N . THR B 1 46 ? -6.02 22.281 -1.976 1 92.69 46 THR B N 1
ATOM 3195 C CA . THR B 1 46 ? -7.074 21.281 -1.877 1 92.69 46 THR B CA 1
ATOM 3196 C C . THR B 1 46 ? -6.676 20.172 -0.899 1 92.69 46 THR B C 1
ATOM 3198 O O . THR B 1 46 ? -7.434 19.234 -0.686 1 92.69 46 THR B O 1
ATOM 3201 N N . GLY B 1 47 ? -5.512 20.344 -0.319 1 90.5 47 GLY B N 1
ATOM 3202 C CA . GLY B 1 47 ? -5.059 19.344 0.634 1 90.5 47 GLY B CA 1
ATOM 3203 C C . GLY B 1 47 ? -5.734 19.453 1.986 1 90.5 47 GLY B C 1
ATOM 3204 O O . GLY B 1 47 ? -6.566 20.344 2.197 1 90.5 47 GLY B O 1
ATOM 3205 N N . TYR B 1 48 ? -5.316 18.531 2.92 1 88.56 48 TYR B N 1
ATOM 3206 C CA . TYR B 1 48 ? -5.938 18.406 4.234 1 88.56 48 TYR B CA 1
ATOM 3207 C C . TYR B 1 48 ? -5.781 19.703 5.035 1 88.56 48 TYR B C 1
ATOM 3209 O O . TYR B 1 48 ? -6.75 20.203 5.609 1 88.56 48 TYR B O 1
ATOM 3217 N N . ILE B 1 49 ? -4.594 20.156 5.094 1 94.19 49 ILE B N 1
ATOM 3218 C CA . ILE B 1 49 ? -4.359 21.391 5.836 1 94.19 49 ILE B CA 1
ATOM 3219 C C . ILE B 1 49 ? -4.598 22.594 4.93 1 94.19 49 ILE B C 1
ATOM 3221 O O . ILE B 1 49 ? -5.062 23.641 5.387 1 94.19 49 ILE B O 1
ATOM 3225 N N . GLY B 1 50 ? -4.328 22.422 3.629 1 96.38 50 GLY B N 1
ATOM 3226 C CA . GLY B 1 50 ? -4.402 23.5 2.668 1 96.38 50 GLY B CA 1
ATOM 3227 C C . GLY B 1 50 ? -5.754 24.203 2.66 1 96.38 50 GLY B C 1
ATOM 3228 O O . GLY B 1 50 ? -5.824 25.438 2.619 1 96.38 50 GLY B O 1
ATOM 3229 N N . LYS B 1 51 ? -6.812 23.469 2.713 1 94.94 51 LYS B N 1
ATOM 3230 C CA . LYS B 1 51 ? -8.141 24.062 2.654 1 94.94 51 LYS B CA 1
ATOM 3231 C C . LYS B 1 51 ? -8.406 24.938 3.871 1 94.94 51 LYS B C 1
ATOM 3233 O O . LYS B 1 51 ? -9.047 25.984 3.76 1 94.94 51 LYS B O 1
ATOM 3238 N N . TRP B 1 52 ? -7.828 24.547 5.023 1 95.44 52 TRP B N 1
ATOM 3239 C CA . TRP B 1 52 ? -7.965 25.344 6.234 1 95.44 52 TRP B CA 1
ATOM 3240 C C . TRP B 1 52 ? -7.16 26.641 6.129 1 95.44 52 TRP B C 1
ATOM 3242 O O . TRP B 1 52 ? -7.57 27.672 6.656 1 95.44 52 TRP B O 1
ATOM 3252 N N . VAL B 1 53 ? -6.078 26.531 5.473 1 98 53 VAL B N 1
ATOM 3253 C CA . VAL B 1 53 ? -5.227 27.703 5.285 1 98 53 VAL B CA 1
ATOM 3254 C C . VAL B 1 53 ? -5.926 28.719 4.383 1 98 53 VAL B C 1
ATOM 3256 O O . VAL B 1 53 ? -5.926 29.906 4.664 1 98 53 VAL B O 1
ATOM 3259 N N . VAL B 1 54 ? -6.566 28.234 3.318 1 98 54 VAL B N 1
ATOM 3260 C CA . VAL B 1 54 ? -7.316 29.094 2.42 1 98 54 VAL B CA 1
ATOM 3261 C C . VAL B 1 54 ? -8.422 29.812 3.191 1 98 54 VAL B C 1
ATOM 3263 O O . VAL B 1 54 ? -8.57 31.031 3.096 1 98 54 VAL B O 1
ATOM 3266 N N . GLN B 1 55 ? -9.086 29.078 3.961 1 96.88 55 GLN B N 1
ATOM 3267 C CA . GLN B 1 55 ? -10.188 29.641 4.742 1 96.88 55 GLN B CA 1
ATOM 3268 C C . GLN B 1 55 ? -9.688 30.688 5.734 1 96.88 55 GLN B C 1
ATOM 3270 O O . GLN B 1 55 ? -10.289 31.75 5.867 1 96.88 55 GLN B O 1
ATOM 3275 N N . GLU B 1 56 ? -8.633 30.359 6.422 1 96.75 56 GLU B N 1
ATOM 3276 C CA . GLU B 1 56 ? -8.078 31.25 7.434 1 96.75 56 GLU B CA 1
ATOM 3277 C C . GLU B 1 56 ? -7.547 32.531 6.801 1 96.75 56 GLU B C 1
ATOM 3279 O O . GLU B 1 56 ? -7.738 33.625 7.344 1 96.75 56 GLU B O 1
ATOM 3284 N N . ALA B 1 57 ? -6.867 32.406 5.664 1 97.75 57 ALA B N 1
ATOM 3285 C CA . ALA B 1 57 ? -6.355 33.594 4.973 1 97.75 57 ALA B CA 1
ATOM 3286 C C . ALA B 1 57 ? -7.488 34.531 4.566 1 97.75 57 ALA B C 1
ATOM 3288 O O . ALA B 1 57 ? -7.395 35.75 4.746 1 97.75 57 ALA B O 1
ATOM 3289 N N . ASN B 1 58 ? -8.523 33.969 4.086 1 95.81 58 ASN B N 1
ATOM 3290 C CA . ASN B 1 58 ? -9.688 34.75 3.727 1 95.81 58 ASN B CA 1
ATOM 3291 C C . ASN B 1 58 ? -10.305 35.438 4.949 1 95.81 58 ASN B C 1
ATOM 3293 O O . ASN B 1 58 ? -10.695 36.594 4.887 1 95.81 58 ASN B O 1
ATOM 3297 N N . ARG B 1 59 ? -10.453 34.656 5.93 1 94.62 59 ARG B N 1
ATOM 3298 C CA . ARG B 1 59 ? -11.031 35.188 7.168 1 94.62 59 ARG B CA 1
ATOM 3299 C C . ARG B 1 59 ? -10.258 36.375 7.684 1 94.62 59 ARG B C 1
ATOM 3301 O O . ARG B 1 59 ? -10.844 37.312 8.219 1 94.62 59 ARG B O 1
ATOM 3308 N N . GLN B 1 60 ? -8.984 36.375 7.531 1 95.5 60 GLN B N 1
ATOM 3309 C CA . GLN B 1 60 ? -8.133 37.438 8.039 1 95.5 60 GLN B CA 1
ATOM 3310 C C . GLN B 1 60 ? -8.133 38.625 7.078 1 95.5 60 GLN B C 1
ATOM 3312 O O . GLN B 1 60 ? -7.555 39.688 7.387 1 95.5 60 GLN B O 1
ATOM 3317 N N . GLY B 1 61 ? -8.688 38.469 5.898 1 95.06 61 GLY B N 1
ATOM 3318 C CA . GLY B 1 61 ? -8.891 39.594 5.012 1 95.06 61 GLY B CA 1
ATOM 3319 C C . GLY B 1 61 ? -7.906 39.625 3.859 1 95.06 61 GLY B C 1
ATOM 3320 O O . GLY B 1 61 ? -7.859 40.625 3.109 1 95.06 61 GLY B O 1
ATOM 3321 N N . TYR B 1 62 ? -7.125 38.656 3.625 1 97.25 62 TYR B N 1
ATOM 3322 C CA . TYR B 1 62 ? -6.211 38.594 2.488 1 97.25 62 TYR B CA 1
ATOM 3323 C C . TYR B 1 62 ? -6.977 38.438 1.179 1 97.25 62 TYR B C 1
ATOM 3325 O O . TYR B 1 62 ? -8.062 37.875 1.15 1 97.25 62 TYR B O 1
ATOM 3333 N N . ASN B 1 63 ? -6.398 39.094 0.14 1 97.75 63 ASN B N 1
ATOM 3334 C CA . ASN B 1 63 ? -6.723 38.531 -1.178 1 97.75 63 ASN B CA 1
ATOM 3335 C C . ASN B 1 63 ? -6.145 37.156 -1.372 1 97.75 63 ASN B C 1
ATOM 3337 O O . ASN B 1 63 ? -4.98 37 -1.737 1 97.75 63 ASN B O 1
ATOM 3341 N N . THR B 1 64 ? -6.984 36.188 -1.151 1 98.25 64 THR B N 1
ATOM 3342 C CA . THR B 1 64 ? -6.516 34.781 -1.076 1 98.25 64 THR B CA 1
ATOM 3343 C C . THR B 1 64 ? -6.625 34.125 -2.436 1 98.25 64 THR B C 1
ATOM 3345 O O . THR B 1 64 ? -7.703 34.062 -3.029 1 98.25 64 THR B O 1
ATOM 3348 N N . ILE B 1 65 ? -5.492 33.625 -2.936 1 98.62 65 ILE B N 1
ATOM 3349 C CA . ILE B 1 65 ? -5.441 32.875 -4.188 1 98.62 65 ILE B CA 1
ATOM 3350 C C . ILE B 1 65 ? -5.109 31.406 -3.906 1 98.62 65 ILE B C 1
ATOM 3352 O O . ILE B 1 65 ? -4.062 31.094 -3.336 1 98.62 65 ILE B O 1
ATOM 3356 N N . ALA B 1 66 ? -5.988 30.516 -4.262 1 98.38 66 ALA B N 1
ATOM 3357 C CA . ALA B 1 66 ? -5.785 29.078 -4.125 1 98.38 66 ALA B CA 1
ATOM 3358 C C . ALA B 1 66 ? -5.344 28.469 -5.449 1 98.38 66 ALA B C 1
ATOM 3360 O O . ALA B 1 66 ? -6.117 28.422 -6.414 1 98.38 66 ALA B O 1
ATOM 3361 N N . LEU B 1 67 ? -4.094 28.016 -5.508 1 98.25 67 LEU B N 1
ATOM 3362 C CA . LEU B 1 67 ? -3.635 27.281 -6.691 1 98.25 67 LEU B CA 1
ATOM 3363 C C . LEU B 1 67 ? -4.125 25.844 -6.672 1 98.25 67 LEU B C 1
ATOM 3365 O O . LEU B 1 67 ? -3.924 25.125 -5.688 1 98.25 67 LEU B O 1
ATOM 3369 N N . VAL B 1 68 ? -4.789 25.453 -7.766 1 96.88 68 VAL B N 1
ATOM 3370 C CA . VAL B 1 68 ? -5.293 24.094 -7.855 1 96.88 68 VAL B CA 1
ATOM 3371 C C . VAL B 1 68 ? -4.875 23.484 -9.195 1 96.88 68 VAL B C 1
ATOM 3373 O O . VAL B 1 68 ? -4.73 24.188 -10.188 1 96.88 68 VAL B O 1
ATOM 3376 N N . ARG B 1 69 ? -4.621 22.141 -9.242 1 92.5 69 ARG B N 1
ATOM 3377 C CA . ARG B 1 69 ? -4.211 21.453 -10.461 1 92.5 69 ARG B CA 1
ATOM 3378 C C . ARG B 1 69 ? -5.359 21.375 -11.461 1 92.5 69 ARG B C 1
ATOM 3380 O O . ARG B 1 69 ? -5.148 21.5 -12.672 1 92.5 69 ARG B O 1
ATOM 3387 N N . ASP B 1 70 ? -6.562 21.125 -10.852 1 91.44 70 ASP B N 1
ATOM 3388 C CA . ASP B 1 70 ? -7.762 20.984 -11.672 1 91.44 70 ASP B CA 1
ATOM 3389 C C . ASP B 1 70 ? -8.922 21.797 -11.102 1 91.44 70 ASP B C 1
ATOM 3391 O O . ASP B 1 70 ? -9.625 21.344 -10.195 1 91.44 70 ASP B O 1
ATOM 3395 N N . LYS B 1 71 ? -9.195 22.875 -11.727 1 92.94 71 LYS B N 1
ATOM 3396 C CA . LYS B 1 71 ? -10.227 23.797 -11.266 1 92.94 71 LYS B CA 1
ATOM 3397 C C . LYS B 1 71 ? -11.617 23.172 -11.406 1 92.94 71 LYS B C 1
ATOM 3399 O O . LYS B 1 71 ? -12.492 23.406 -10.578 1 92.94 71 LYS B O 1
ATOM 3404 N N . SER B 1 72 ? -11.75 22.359 -12.367 1 91.19 72 SER B N 1
ATOM 3405 C CA . SER B 1 72 ? -13.055 21.75 -12.617 1 91.19 72 SER B CA 1
ATOM 3406 C C . SER B 1 72 ? -13.453 20.812 -11.484 1 91.19 72 SER B C 1
ATOM 3408 O O . SER B 1 72 ? -14.633 20.703 -11.148 1 91.19 72 SER B O 1
ATOM 3410 N N . LYS B 1 73 ? -12.484 20.25 -10.836 1 87.06 73 LYS B N 1
ATOM 3411 C CA . LYS B 1 73 ? -12.766 19.359 -9.711 1 87.06 73 LYS B CA 1
ATOM 3412 C C . LYS B 1 73 ? -13.234 20.141 -8.492 1 87.06 73 LYS B C 1
ATOM 3414 O O . LYS B 1 73 ? -14.102 19.672 -7.746 1 87.06 73 LYS B O 1
ATOM 3419 N N . VAL B 1 74 ? -12.734 21.297 -8.328 1 89.56 74 VAL B N 1
ATOM 3420 C CA . VAL B 1 74 ? -13.086 22.141 -7.191 1 89.56 74 VAL B CA 1
ATOM 3421 C C . VAL B 1 74 ? -14.453 22.781 -7.414 1 89.56 74 VAL B C 1
ATOM 3423 O O . VAL B 1 74 ? -15.234 22.938 -6.469 1 89.56 74 VAL B O 1
ATOM 3426 N N . GLU B 1 75 ? -14.742 22.953 -8.664 1 90.31 75 GLU B N 1
ATOM 3427 C CA . GLU B 1 75 ? -15.977 23.672 -8.984 1 90.31 75 GLU B CA 1
ATOM 3428 C C . GLU B 1 75 ? -17.125 22.703 -9.273 1 90.31 75 GLU B C 1
ATOM 3430 O O . GLU B 1 75 ? -18.281 23.109 -9.391 1 90.31 75 GLU B O 1
ATOM 3435 N N . SER B 1 76 ? -16.781 21.469 -9.375 1 89 76 SER B N 1
ATOM 3436 C CA . SER B 1 76 ? -17.844 20.469 -9.547 1 89 76 SER B CA 1
ATOM 3437 C C . SER B 1 76 ? -18.766 20.438 -8.336 1 89 76 SER B C 1
ATOM 3439 O O . SER B 1 76 ? -18.484 21.047 -7.305 1 89 76 SER B O 1
ATOM 3441 N N . LYS B 1 77 ? -19.859 19.734 -8.57 1 87.12 77 LYS B N 1
ATOM 3442 C CA . LYS B 1 77 ? -20.797 19.578 -7.457 1 87.12 77 LYS B CA 1
ATOM 3443 C C . LYS B 1 77 ? -20.125 18.906 -6.266 1 87.12 77 LYS B C 1
ATOM 3445 O O . LYS B 1 77 ? -20.281 19.344 -5.125 1 87.12 77 LYS B O 1
ATOM 3450 N N . GLN B 1 78 ? -19.344 17.953 -6.555 1 84.81 78 GLN B N 1
ATOM 3451 C CA . GLN B 1 78 ? -18.609 17.25 -5.512 1 84.81 78 GLN B CA 1
ATOM 3452 C C . GLN B 1 78 ? -17.531 18.125 -4.887 1 84.81 78 GLN B C 1
ATOM 3454 O O . GLN B 1 78 ? -17.312 18.078 -3.674 1 84.81 78 GLN B O 1
ATOM 3459 N N . GLY B 1 79 ? -16.922 18.812 -5.746 1 87.94 79 GLY B N 1
ATOM 3460 C CA . GLY B 1 79 ? -15.898 19.719 -5.258 1 87.94 79 GLY B CA 1
ATOM 3461 C C . GLY B 1 79 ? -16.453 20.812 -4.363 1 87.94 79 GLY B C 1
ATOM 3462 O O . GLY B 1 79 ? -15.844 21.156 -3.342 1 87.94 79 GLY B O 1
ATOM 3463 N N . GLN B 1 80 ? -17.594 21.312 -4.754 1 88.19 80 GLN B N 1
ATOM 3464 C CA . GLN B 1 80 ? -18.25 22.359 -3.953 1 88.19 80 GLN B CA 1
ATOM 3465 C C . GLN B 1 80 ? -18.641 21.828 -2.578 1 88.19 80 GLN B C 1
ATOM 3467 O O . GLN B 1 80 ? -18.578 22.547 -1.584 1 88.19 80 GLN B O 1
ATOM 3472 N N . ALA B 1 81 ? -19.031 20.641 -2.582 1 84.69 81 ALA B N 1
ATOM 3473 C CA . ALA B 1 81 ? -19.375 20 -1.309 1 84.69 81 ALA B CA 1
ATOM 3474 C C . ALA B 1 81 ? -18.141 19.844 -0.428 1 84.69 81 ALA B C 1
ATOM 3476 O O . ALA B 1 81 ? -18.234 19.969 0.796 1 84.69 81 ALA B O 1
ATOM 3477 N N . GLN B 1 82 ? -17.031 19.672 -1.033 1 84.31 82 GLN B N 1
ATOM 3478 C CA . GLN B 1 82 ? -15.805 19.344 -0.303 1 84.31 82 GLN B CA 1
ATOM 3479 C C . GLN B 1 82 ? -15.031 20.625 0.047 1 84.31 82 GLN B C 1
ATOM 3481 O O . GLN B 1 82 ? -14.438 20.719 1.122 1 84.31 82 GLN B O 1
ATOM 3486 N N . PHE B 1 83 ? -15.07 21.531 -0.849 1 89.69 83 PHE B N 1
ATOM 3487 C CA . PHE B 1 83 ? -14.156 22.656 -0.701 1 89.69 83 PHE B CA 1
ATOM 3488 C C . PHE B 1 83 ? -14.93 23.969 -0.602 1 89.69 83 PHE B C 1
ATOM 3490 O O . PHE B 1 83 ? -14.375 25 -0.224 1 89.69 83 PHE B O 1
ATOM 3497 N N . GLY B 1 84 ? -16.219 23.984 -0.915 1 87.94 84 GLY B N 1
ATOM 3498 C CA . GLY B 1 84 ? -17.016 25.203 -1.026 1 87.94 84 GLY B CA 1
ATOM 3499 C C . GLY B 1 84 ? -16.906 26.094 0.193 1 87.94 84 GLY B C 1
ATOM 3500 O O . GLY B 1 84 ? -16.609 27.281 0.071 1 87.94 84 GLY B O 1
ATOM 3501 N N . LYS B 1 85 ? -17.016 25.562 1.337 1 89 85 LYS B N 1
ATOM 3502 C CA . LYS B 1 85 ? -16.953 26.328 2.58 1 89 85 LYS B CA 1
ATOM 3503 C C . LYS B 1 85 ? -15.562 26.906 2.818 1 89 85 LYS B C 1
ATOM 3505 O O . LYS B 1 85 ? -15.414 28.016 3.311 1 89 85 LYS B O 1
ATOM 3510 N N . TYR B 1 86 ? -14.578 26.219 2.398 1 92.25 86 TYR B N 1
ATOM 3511 C CA . TYR B 1 86 ? -13.195 26.594 2.668 1 92.25 86 TYR B CA 1
ATOM 3512 C C . TYR B 1 86 ? -12.711 27.656 1.679 1 92.25 86 TYR B C 1
ATOM 3514 O O . TYR B 1 86 ? -11.914 28.516 2.029 1 92.25 86 TYR B O 1
ATOM 3522 N N . PHE B 1 87 ? -13.219 27.547 0.507 1 94.94 87 PHE B N 1
ATOM 3523 C CA . PHE B 1 87 ? -12.688 28.375 -0.562 1 94.94 87 PHE B CA 1
ATOM 3524 C C . PHE B 1 87 ? -13.555 29.625 -0.753 1 94.94 87 PHE B C 1
ATOM 3526 O O . PHE B 1 87 ? -13.281 30.438 -1.631 1 94.94 87 PHE B O 1
ATOM 3533 N N . GLU B 1 88 ? -14.617 29.75 0.091 1 92.94 88 GLU B N 1
ATOM 3534 C CA . GLU B 1 88 ? -15.469 30.922 -0.032 1 92.94 88 GLU B CA 1
ATOM 3535 C C . GLU B 1 88 ? -14.664 32.219 0.104 1 92.94 88 GLU B C 1
ATOM 3537 O O . GLU B 1 88 ? -13.953 32.406 1.096 1 92.94 88 GLU B O 1
ATOM 3542 N N . GLY B 1 89 ? -14.75 33.062 -0.879 1 94.06 89 GLY B N 1
ATOM 3543 C CA . GLY B 1 89 ? -14.055 34.344 -0.849 1 94.06 89 GLY B CA 1
ATOM 3544 C C . GLY B 1 89 ? -12.672 34.281 -1.467 1 94.06 89 GLY B C 1
ATOM 3545 O O . GLY B 1 89 ? -12.055 35.344 -1.715 1 94.06 89 GLY B O 1
ATOM 3546 N N . ALA B 1 90 ? -12.195 33.125 -1.76 1 96.56 90 ALA B N 1
ATOM 3547 C CA . ALA B 1 90 ? -10.867 32.969 -2.357 1 96.56 90 ALA B CA 1
ATOM 3548 C C . ALA B 1 90 ? -10.961 32.875 -3.879 1 96.56 90 ALA B C 1
ATOM 3550 O O . ALA B 1 90 ? -11.992 32.469 -4.422 1 96.56 90 ALA B O 1
ATOM 3551 N N . GLU B 1 91 ? -9.992 33.344 -4.523 1 97.31 91 GLU B N 1
ATOM 3552 C CA . GLU B 1 91 ? -9.867 33.156 -5.965 1 97.31 91 GLU B CA 1
ATOM 3553 C C . GLU B 1 91 ? -9.18 31.812 -6.273 1 97.31 91 GLU B C 1
ATOM 3555 O O . GLU B 1 91 ? -8.086 31.547 -5.77 1 97.31 91 GLU B O 1
ATOM 3560 N N . VAL B 1 92 ? -9.836 30.984 -7.086 1 97.19 92 VAL B N 1
ATOM 3561 C CA . VAL B 1 92 ? -9.273 29.703 -7.477 1 97.19 92 VAL B CA 1
ATOM 3562 C C . VAL B 1 92 ? -8.562 29.828 -8.82 1 97.19 92 VAL B C 1
ATOM 3564 O O . VAL B 1 92 ? -9.164 30.25 -9.812 1 97.19 92 VAL B O 1
ATOM 3567 N N . VAL B 1 93 ? -7.277 29.516 -8.891 1 97.81 93 VAL B N 1
ATOM 3568 C CA . VAL B 1 93 ? -6.488 29.609 -10.109 1 97.81 93 VAL B CA 1
ATOM 3569 C C . VAL B 1 93 ? -5.922 28.25 -10.477 1 97.81 93 VAL B C 1
ATOM 3571 O O . VAL B 1 93 ? -5.301 27.578 -9.648 1 97.81 93 VAL B O 1
ATOM 3574 N N . GLU B 1 94 ? -6.199 27.859 -11.664 1 97.5 94 GLU B N 1
ATOM 3575 C CA . GLU B 1 94 ? -5.672 26.578 -12.148 1 97.5 94 GLU B CA 1
ATOM 3576 C C . GLU B 1 94 ? -4.195 26.703 -12.516 1 97.5 94 GLU B C 1
ATOM 3578 O O . GLU B 1 94 ? -3.824 27.516 -13.352 1 97.5 94 GLU B O 1
ATOM 3583 N N . CYS B 1 95 ? -3.4 25.859 -11.852 1 97.12 95 CYS B N 1
ATOM 3584 C CA . CYS B 1 95 ? -1.963 25.859 -12.094 1 97.12 95 CYS B CA 1
ATOM 3585 C C . CYS B 1 95 ? -1.314 24.609 -11.539 1 97.12 95 CYS B C 1
ATOM 3587 O O . CYS B 1 95 ? -1.505 24.266 -10.367 1 97.12 95 CYS B O 1
ATOM 3589 N N . ASP B 1 96 ? -0.61 23.922 -12.352 1 95.5 96 ASP B N 1
ATOM 3590 C CA . ASP B 1 96 ? 0.177 22.781 -11.891 1 95.5 96 ASP B CA 1
ATOM 3591 C C . ASP B 1 96 ? 1.523 23.234 -11.328 1 95.5 96 ASP B C 1
ATOM 3593 O O . ASP B 1 96 ? 2.412 23.641 -12.086 1 95.5 96 ASP B O 1
ATOM 3597 N N . VAL B 1 97 ? 1.687 23.109 -10.078 1 96.19 97 VAL B N 1
ATOM 3598 C CA . VAL B 1 97 ? 2.877 23.609 -9.398 1 96.19 97 VAL B CA 1
ATOM 3599 C C . VAL B 1 97 ? 4.094 22.781 -9.82 1 96.19 97 VAL B C 1
ATOM 3601 O O . VAL B 1 97 ? 5.234 23.203 -9.594 1 96.19 97 VAL B O 1
ATOM 3604 N N . CYS B 1 98 ? 3.869 21.641 -10.438 1 95.81 98 CYS B N 1
ATOM 3605 C CA . CYS B 1 98 ? 4.973 20.828 -10.922 1 95.81 98 CYS B CA 1
ATOM 3606 C C . CYS B 1 98 ? 5.48 21.312 -12.266 1 95.81 98 CYS B C 1
ATOM 3608 O O . CYS B 1 98 ? 6.531 20.875 -12.742 1 95.81 98 CYS B O 1
ATOM 3610 N N . ASP B 1 99 ? 4.777 22.188 -12.891 1 96.5 99 ASP B N 1
ATOM 3611 C CA . ASP B 1 99 ? 5.199 22.844 -14.125 1 96.5 99 ASP B CA 1
ATOM 3612 C C . ASP B 1 99 ? 5.789 24.219 -13.844 1 96.5 99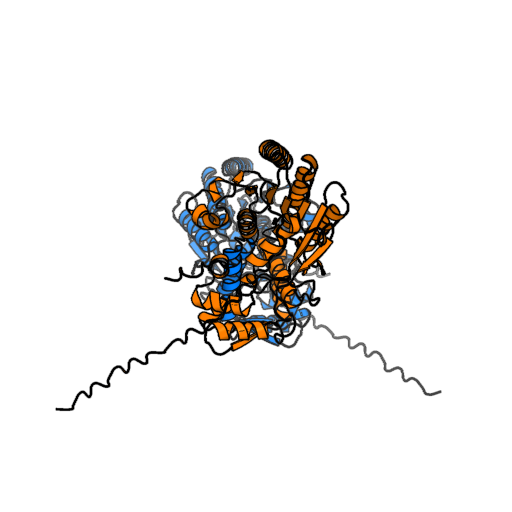 ASP B C 1
ATOM 3614 O O . ASP B 1 99 ? 5.059 25.219 -13.789 1 96.5 99 ASP B O 1
ATOM 3618 N N . PRO B 1 100 ? 7.086 24.281 -13.844 1 97.25 100 PRO B N 1
ATOM 3619 C CA . PRO B 1 100 ? 7.715 25.531 -13.414 1 97.25 100 PRO B CA 1
ATOM 3620 C C . PRO B 1 100 ? 7.395 26.703 -14.344 1 97.25 100 PRO B C 1
ATOM 3622 O O . PRO B 1 100 ? 7.23 27.828 -13.883 1 97.25 100 PRO B O 1
ATOM 3625 N N . GLU B 1 101 ? 7.27 26.453 -15.625 1 97.12 101 GLU B N 1
ATOM 3626 C CA . GLU B 1 101 ? 6.992 27.516 -16.578 1 97.12 101 GLU B CA 1
ATOM 3627 C C . GLU B 1 101 ? 5.578 28.062 -16.391 1 97.12 101 GLU B C 1
ATOM 3629 O O . GLU B 1 101 ? 5.379 29.281 -16.328 1 97.12 101 GLU B O 1
ATOM 3634 N N . GLN B 1 102 ? 4.672 27.156 -16.266 1 97.56 102 GLN B N 1
ATOM 3635 C CA . GLN B 1 102 ? 3.293 27.562 -16.047 1 97.56 102 GLN B CA 1
ATOM 3636 C C . GLN B 1 102 ? 3.15 28.312 -14.727 1 97.56 102 GLN B C 1
ATOM 3638 O O . GLN B 1 102 ? 2.434 29.312 -14.641 1 97.56 102 GLN B O 1
ATOM 3643 N N . LEU B 1 103 ? 3.824 27.859 -13.742 1 98.19 103 LEU B N 1
ATOM 3644 C CA . LEU B 1 103 ? 3.738 28.438 -12.406 1 98.19 103 LEU B CA 1
ATOM 3645 C C . LEU B 1 103 ? 4.289 29.859 -12.398 1 98.19 103 LEU B C 1
ATOM 3647 O O . LEU B 1 103 ? 3.682 30.766 -11.812 1 98.19 103 LEU B O 1
ATOM 3651 N N . THR B 1 104 ? 5.367 30.078 -13.078 1 97.81 104 THR B N 1
ATOM 3652 C CA . THR B 1 104 ? 5.965 31.406 -13.148 1 97.81 104 THR B CA 1
ATOM 3653 C C . THR B 1 104 ? 5.035 32.375 -13.867 1 97.81 104 THR B C 1
ATOM 3655 O O . THR B 1 104 ? 4.836 33.5 -13.398 1 97.81 104 THR B O 1
ATOM 3658 N N . LYS B 1 105 ? 4.496 31.875 -14.953 1 98.06 105 LYS B N 1
ATOM 3659 C CA . LYS B 1 105 ? 3.559 32.719 -15.695 1 98.06 105 LYS B CA 1
ATOM 3660 C C . LYS B 1 105 ? 2.35 33.094 -14.836 1 98.06 105 LYS B C 1
ATOM 3662 O O . LYS B 1 105 ? 1.943 34.25 -14.789 1 98.06 105 LYS B O 1
ATOM 3667 N N . THR B 1 106 ? 1.835 32.094 -14.164 1 98.12 106 THR B N 1
ATOM 3668 C CA . THR B 1 106 ? 0.665 32.312 -13.312 1 98.12 106 THR B CA 1
ATOM 3669 C C . THR B 1 106 ? 0.973 33.281 -12.18 1 98.12 106 THR B C 1
ATOM 3671 O O . THR B 1 106 ? 0.169 34.156 -11.883 1 98.12 106 THR B O 1
ATOM 3674 N N . MET B 1 107 ? 2.131 33.188 -11.586 1 98.38 107 MET B N 1
ATOM 3675 C CA . MET B 1 107 ? 2.521 34.031 -10.469 1 98.38 107 MET B CA 1
ATOM 3676 C C . MET B 1 107 ? 2.705 35.469 -10.938 1 98.38 107 MET B C 1
ATOM 3678 O O . MET B 1 107 ? 2.377 36.406 -10.203 1 98.38 107 MET B O 1
ATOM 3682 N N . LYS B 1 108 ? 3.189 35.625 -12.133 1 98.12 108 LYS B N 1
ATOM 3683 C CA . LYS B 1 108 ? 3.328 36.969 -12.695 1 98.12 108 LYS B CA 1
ATOM 3684 C C . LYS B 1 108 ? 1.964 37.625 -12.906 1 98.12 108 LYS B C 1
ATOM 3686 O O . LYS B 1 108 ? 1.783 38.812 -12.609 1 98.12 108 LYS B O 1
ATOM 3691 N N . GLU B 1 109 ? 1.069 36.844 -13.359 1 98.19 109 GLU B N 1
ATOM 3692 C CA . GLU B 1 109 ? -0.287 37.344 -13.555 1 98.19 109 GLU B CA 1
ATOM 3693 C C . GLU B 1 109 ? -0.929 37.75 -12.234 1 98.19 109 GLU B C 1
ATOM 3695 O O . GLU B 1 109 ? -1.604 38.781 -12.148 1 98.19 109 GLU B O 1
ATOM 3700 N N . ILE B 1 110 ? -0.679 36.969 -11.234 1 97.88 110 ILE B N 1
ATOM 3701 C CA . ILE B 1 110 ? -1.22 37.219 -9.906 1 97.88 110 ILE B CA 1
ATOM 3702 C C . ILE B 1 110 ? -0.61 38.5 -9.352 1 97.88 110 ILE B C 1
ATOM 3704 O O . ILE B 1 110 ? -1.323 39.344 -8.812 1 97.88 110 ILE B O 1
ATOM 3708 N N . ALA B 1 111 ? 0.64 38.625 -9.5 1 97.5 111 ALA B N 1
ATOM 3709 C CA . ALA B 1 111 ? 1.336 39.781 -8.992 1 97.5 111 ALA B CA 1
ATOM 3710 C C . ALA B 1 111 ? 0.863 41.062 -9.711 1 97.5 111 ALA B C 1
ATOM 3712 O O . ALA B 1 111 ? 0.685 42.094 -9.078 1 97.5 111 ALA B O 1
ATOM 3713 N N . GLU B 1 112 ? 0.681 40.938 -11 1 97 112 GLU B N 1
ATOM 3714 C CA . GLU B 1 112 ? 0.228 42.062 -11.789 1 97 112 GLU B CA 1
ATOM 3715 C C . GLU B 1 112 ? -1.187 42.469 -11.391 1 97 112 GLU B C 1
ATOM 3717 O O . GLU B 1 112 ? -1.474 43.688 -11.25 1 97 112 GLU B O 1
ATOM 3722 N N . LYS B 1 113 ? -1.979 41.562 -11.242 1 96.81 113 LYS B N 1
ATOM 3723 C CA . LYS B 1 113 ? -3.383 41.781 -10.93 1 96.81 113 LYS B CA 1
ATOM 3724 C C . LYS B 1 113 ? -3.541 42.375 -9.523 1 96.81 113 LYS B C 1
ATOM 3726 O O . LYS B 1 113 ? -4.402 43.219 -9.297 1 96.81 113 LYS B O 1
ATOM 3731 N N . ASN B 1 114 ? -2.746 41.938 -8.578 1 95.38 114 ASN B N 1
ATOM 3732 C CA . ASN B 1 114 ? -2.955 42.281 -7.18 1 95.38 114 ASN B CA 1
ATOM 3733 C C . ASN B 1 114 ? -1.935 43.312 -6.695 1 95.38 114 ASN B C 1
ATOM 3735 O O . ASN B 1 114 ? -2.062 43.844 -5.59 1 95.38 114 ASN B O 1
ATOM 3739 N N . GLY B 1 115 ? -0.946 43.625 -7.48 1 93.44 115 GLY B N 1
ATOM 3740 C CA . GLY B 1 115 ? 0.076 44.594 -7.145 1 93.44 115 GLY B CA 1
ATOM 3741 C C . GLY B 1 115 ? 1.238 44 -6.371 1 93.44 115 GLY B C 1
ATOM 3742 O O . GLY B 1 115 ? 2.371 44.469 -6.484 1 93.44 115 GLY B O 1
ATOM 3743 N N . SER B 1 116 ? 0.939 43.156 -5.473 1 94.06 116 SER B N 1
ATOM 3744 C CA . SER B 1 116 ? 1.981 42.5 -4.688 1 94.06 116 SER B CA 1
ATOM 3745 C C . SER B 1 116 ? 1.551 41.094 -4.246 1 94.06 116 SER B C 1
ATOM 3747 O O . SER B 1 116 ? 0.362 40.781 -4.27 1 94.06 116 SER B O 1
ATOM 3749 N N . VAL B 1 117 ? 2.572 40.312 -3.914 1 97.94 117 VAL B N 1
ATOM 3750 C CA . VAL B 1 117 ? 2.359 39.031 -3.246 1 97.94 117 VAL B CA 1
ATOM 3751 C C . VAL B 1 117 ? 3.027 39.031 -1.874 1 97.94 117 VAL B C 1
ATOM 3753 O O . VAL B 1 117 ? 4.258 39.031 -1.774 1 97.94 117 VAL B O 1
ATOM 3756 N N . ASP B 1 118 ? 2.199 39.062 -0.899 1 98 118 ASP B N 1
ATOM 3757 C CA . ASP B 1 118 ? 2.707 39.281 0.452 1 98 118 ASP B CA 1
ATOM 3758 C C . ASP B 1 118 ? 3.082 37.969 1.116 1 98 118 ASP B C 1
ATOM 3760 O O . ASP B 1 118 ? 4.023 37.906 1.909 1 98 118 ASP B O 1
ATOM 3764 N N . GLY B 1 119 ? 2.326 37 0.851 1 98.44 119 GLY B N 1
ATOM 3765 C CA . GLY B 1 119 ? 2.586 35.688 1.466 1 98.44 119 GLY B CA 1
ATOM 3766 C C . GLY B 1 119 ? 2.398 34.531 0.511 1 98.44 119 GLY B C 1
ATOM 3767 O O . GLY B 1 119 ? 1.426 34.5 -0.247 1 98.44 119 GLY B O 1
ATOM 3768 N N . LEU B 1 120 ? 3.396 33.625 0.482 1 98.81 120 LEU B N 1
ATOM 3769 C CA . LEU B 1 120 ? 3.314 32.312 -0.141 1 98.81 120 LEU B CA 1
ATOM 3770 C C . LEU B 1 120 ? 3.217 31.219 0.915 1 98.81 120 LEU B C 1
ATOM 3772 O O . LEU B 1 120 ? 4.074 31.109 1.795 1 98.81 120 LEU B O 1
ATOM 3776 N N . ILE B 1 121 ? 2.172 30.453 0.863 1 98.88 121 ILE B N 1
ATOM 3777 C CA . ILE B 1 121 ? 2.029 29.375 1.838 1 98.88 121 ILE B CA 1
ATOM 3778 C C . ILE B 1 121 ? 2.01 28.016 1.119 1 98.88 121 ILE B C 1
ATOM 3780 O O . ILE B 1 121 ? 1.106 27.75 0.326 1 98.88 121 ILE B O 1
ATOM 3784 N N . SER B 1 122 ? 3.01 27.219 1.396 1 98.81 122 SER B N 1
ATOM 3785 C CA . SER B 1 122 ? 3.08 25.891 0.791 1 98.81 122 SER B CA 1
ATOM 3786 C C . SER B 1 122 ? 2.555 24.828 1.741 1 98.81 122 SER B C 1
ATOM 3788 O O . SER B 1 122 ? 3.158 24.562 2.783 1 98.81 122 SER B O 1
ATOM 3790 N N . CYS B 1 123 ? 1.477 24.234 1.36 1 97.69 123 CYS B N 1
ATOM 3791 C CA . CYS B 1 123 ? 0.916 23.078 2.055 1 97.69 123 CYS B CA 1
ATOM 3792 C C . CYS B 1 123 ? 1.052 21.812 1.211 1 97.69 123 CYS B C 1
ATOM 3794 O O . CYS B 1 123 ? 0.262 20.875 1.354 1 97.69 123 CYS B O 1
ATOM 3796 N N . LEU B 1 124 ? 2.021 21.859 0.336 1 95.44 124 LEU B N 1
ATOM 3797 C CA . LEU B 1 124 ? 2.248 20.734 -0.562 1 95.44 124 LEU B CA 1
ATOM 3798 C C . LEU B 1 124 ? 2.85 19.547 0.192 1 95.44 124 LEU B C 1
ATOM 3800 O O . LEU B 1 124 ? 3.732 19.734 1.034 1 95.44 124 LEU B O 1
ATOM 3804 N N . ALA B 1 125 ? 2.254 18.438 -0.04 1 88.19 125 ALA B N 1
ATOM 3805 C CA . ALA B 1 125 ? 2.799 17.188 0.5 1 88.19 125 ALA B CA 1
ATOM 3806 C C . ALA B 1 125 ? 2.504 16.016 -0.427 1 88.19 125 ALA B C 1
ATOM 3808 O O . ALA B 1 125 ? 1.415 15.922 -1 1 88.19 125 ALA B O 1
ATOM 3809 N N . SER B 1 126 ? 3.543 15.18 -0.521 1 81.38 126 SER B N 1
ATOM 3810 C CA . SER B 1 126 ? 3.348 14 -1.35 1 81.38 126 SER B CA 1
ATOM 3811 C C . SER B 1 126 ? 2.277 13.086 -0.766 1 81.38 126 SER B C 1
ATOM 3813 O O . SER B 1 126 ? 2.156 12.961 0.455 1 81.38 126 SER B O 1
ATOM 3815 N N . ARG B 1 127 ? 1.56 12.414 -1.589 1 67.38 127 ARG B N 1
ATOM 3816 C CA . ARG B 1 127 ? 0.477 11.523 -1.182 1 67.38 127 ARG B CA 1
ATOM 3817 C C . ARG B 1 127 ? 1.015 10.148 -0.781 1 67.38 127 ARG B C 1
ATOM 3819 O O . ARG B 1 127 ? 0.474 9.508 0.12 1 67.38 127 ARG B O 1
ATOM 3826 N N . SER B 1 128 ? 2.078 9.805 -1.464 1 64.69 128 SER B N 1
ATOM 3827 C CA . SER B 1 128 ? 2.592 8.461 -1.231 1 64.69 128 SER B CA 1
ATOM 3828 C C . SER B 1 128 ? 3.752 8.477 -0.241 1 64.69 128 SER B C 1
ATOM 3830 O O . SER B 1 128 ? 3.889 7.562 0.577 1 64.69 128 SER B O 1
ATOM 3832 N N . GLY B 1 129 ? 4.496 9.508 -0.287 1 65.12 129 GLY B N 1
ATOM 3833 C CA . GLY B 1 129 ? 5.684 9.602 0.549 1 65.12 129 GLY B CA 1
ATOM 3834 C C . GLY B 1 129 ? 6.824 8.719 0.063 1 65.12 129 GLY B C 1
ATOM 3835 O O . GLY B 1 129 ? 7.887 8.672 0.687 1 65.12 129 GLY B O 1
ATOM 3836 N N . ILE B 1 130 ? 6.523 7.961 -1.021 1 67.5 130 ILE B N 1
ATOM 3837 C CA . ILE B 1 130 ? 7.594 7.141 -1.581 1 67.5 130 ILE B CA 1
ATOM 3838 C C . ILE B 1 130 ? 8.594 8.031 -2.311 1 67.5 130 ILE B C 1
ATOM 3840 O O . ILE B 1 130 ? 8.289 9.172 -2.656 1 67.5 130 ILE B O 1
ATOM 3844 N N . LYS B 1 131 ? 9.75 7.414 -2.498 1 69.31 131 LYS B N 1
ATOM 3845 C CA . LYS B 1 131 ? 10.906 8.219 -2.877 1 69.31 131 LYS B CA 1
ATOM 3846 C C . LYS B 1 131 ? 10.586 9.109 -4.074 1 69.31 131 LYS B C 1
ATOM 3848 O O . LYS B 1 131 ? 10.703 10.336 -3.99 1 69.31 131 LYS B O 1
ATOM 3853 N N . LYS B 1 132 ? 10.148 8.562 -5.16 1 74.56 132 LYS B N 1
ATOM 3854 C CA . LYS B 1 132 ? 9.922 9.336 -6.379 1 74.56 132 LYS B CA 1
ATOM 3855 C C . LYS B 1 132 ? 8.867 10.414 -6.16 1 74.56 132 LYS B C 1
ATOM 3857 O O . LYS B 1 132 ? 9.062 11.57 -6.531 1 74.56 132 LYS B O 1
ATOM 3862 N N . ASP B 1 133 ? 7.855 10.102 -5.527 1 80.69 133 ASP B N 1
ATOM 3863 C CA . ASP B 1 133 ? 6.762 11.031 -5.258 1 80.69 133 ASP B CA 1
ATOM 3864 C C . ASP B 1 133 ? 7.168 12.062 -4.211 1 80.69 133 ASP B C 1
ATOM 3866 O O . ASP B 1 133 ? 6.832 13.242 -4.336 1 80.69 133 ASP B O 1
ATOM 3870 N N . ALA B 1 134 ? 7.926 11.625 -3.232 1 82.94 134 ALA B N 1
ATOM 3871 C CA . ALA B 1 134 ? 8.367 12.508 -2.152 1 82.94 134 ALA B CA 1
ATOM 3872 C C . ALA B 1 134 ? 9.25 13.625 -2.686 1 82.94 134 ALA B C 1
ATOM 3874 O O . ALA B 1 134 ? 9.008 14.805 -2.4 1 82.94 134 ALA B O 1
ATOM 3875 N N . PHE B 1 135 ? 10.18 13.375 -3.531 1 89.81 135 PHE B N 1
ATOM 3876 C CA . PHE B 1 135 ? 11.094 14.398 -4.02 1 89.81 135 PHE B CA 1
ATOM 3877 C C . PHE B 1 135 ? 10.43 15.266 -5.078 1 89.81 135 PHE B C 1
ATOM 3879 O O . PHE B 1 135 ? 10.727 16.453 -5.203 1 89.81 135 PHE B O 1
ATOM 3886 N N . ALA B 1 136 ? 9.539 14.656 -5.793 1 91.12 136 ALA B N 1
ATOM 3887 C CA . ALA B 1 136 ? 8.828 15.414 -6.824 1 91.12 136 ALA B CA 1
ATOM 3888 C C . ALA B 1 136 ? 7.93 16.484 -6.199 1 91.12 136 ALA B C 1
ATOM 3890 O O . ALA B 1 136 ? 7.797 17.578 -6.738 1 91.12 136 ALA B O 1
ATOM 3891 N N . ILE B 1 137 ? 7.371 16.188 -5.078 1 90.62 137 ILE B N 1
ATOM 3892 C CA . ILE B 1 137 ? 6.352 17.062 -4.523 1 90.62 137 ILE B CA 1
ATOM 3893 C C . ILE B 1 137 ? 6.922 17.828 -3.322 1 90.62 137 ILE B C 1
ATOM 3895 O O . ILE B 1 137 ? 6.992 19.047 -3.33 1 90.62 137 ILE B O 1
ATOM 3899 N N . ASP B 1 138 ? 7.492 17.078 -2.369 1 91.69 138 ASP B N 1
ATOM 3900 C CA . ASP B 1 138 ? 7.941 17.672 -1.112 1 91.69 138 ASP B CA 1
ATOM 3901 C C . ASP B 1 138 ? 9.172 18.547 -1.328 1 91.69 138 ASP B C 1
ATOM 3903 O O . ASP B 1 138 ? 9.438 19.453 -0.537 1 91.69 138 ASP B O 1
ATOM 3907 N N . TYR B 1 139 ? 9.836 18.281 -2.404 1 95.62 139 TYR B N 1
ATOM 3908 C CA . TYR B 1 139 ? 11 19.094 -2.699 1 95.62 139 TYR B CA 1
ATOM 3909 C C . TYR B 1 139 ? 10.773 19.938 -3.955 1 95.62 139 TYR B C 1
ATOM 3911 O O . TYR B 1 139 ? 10.57 21.141 -3.873 1 95.62 139 TYR B O 1
ATOM 3919 N N . GLN B 1 140 ? 10.648 19.281 -5.105 1 96.75 140 GLN B N 1
ATOM 3920 C CA . GLN B 1 140 ? 10.734 19.984 -6.383 1 96.75 140 GLN B CA 1
ATOM 3921 C C . GLN B 1 140 ? 9.539 20.906 -6.574 1 96.75 140 GLN B C 1
ATOM 3923 O O . GLN B 1 140 ? 9.703 22.062 -6.996 1 96.75 140 GLN B O 1
ATOM 3928 N N . ALA B 1 141 ? 8.367 20.453 -6.371 1 97.12 141 ALA B N 1
ATOM 3929 C CA . ALA B 1 141 ? 7.191 21.297 -6.527 1 97.12 141 ALA B CA 1
ATOM 3930 C C . ALA B 1 141 ? 7.25 22.5 -5.59 1 97.12 141 ALA B C 1
ATOM 3932 O O . ALA B 1 141 ? 6.891 23.609 -5.973 1 97.12 141 ALA B O 1
ATOM 3933 N N . THR B 1 142 ? 7.668 22.266 -4.359 1 97.75 142 THR B N 1
ATOM 3934 C CA . THR B 1 142 ? 7.812 23.344 -3.391 1 97.75 142 THR B CA 1
ATOM 3935 C C . THR B 1 142 ? 8.898 24.328 -3.832 1 97.75 142 THR B C 1
ATOM 3937 O O . THR B 1 142 ? 8.75 25.547 -3.67 1 97.75 142 THR B O 1
ATOM 3940 N N . LYS B 1 143 ? 9.953 23.797 -4.387 1 98.06 143 LYS B N 1
ATOM 3941 C CA . LYS B 1 143 ? 11.016 24.641 -4.918 1 98.06 143 LYS B CA 1
ATOM 3942 C C . LYS B 1 143 ? 10.508 25.5 -6.074 1 98.06 143 LYS B C 1
ATOM 3944 O O . LYS B 1 143 ? 10.859 26.672 -6.184 1 98.06 143 LYS B O 1
ATOM 3949 N N . ASN B 1 144 ? 9.758 24.875 -6.957 1 98.44 144 ASN B N 1
ATOM 3950 C CA . ASN B 1 144 ? 9.148 25.641 -8.039 1 98.44 144 ASN B CA 1
ATOM 3951 C C . ASN B 1 144 ? 8.336 26.812 -7.5 1 98.44 144 ASN B C 1
ATOM 3953 O O . ASN B 1 144 ? 8.391 27.922 -8.047 1 98.44 144 ASN B O 1
ATOM 3957 N N . PHE B 1 145 ? 7.602 26.547 -6.5 1 98.56 145 PHE B N 1
ATOM 3958 C CA . PHE B 1 145 ? 6.75 27.547 -5.883 1 98.56 145 PHE B CA 1
ATOM 3959 C C . PHE B 1 145 ? 7.59 28.672 -5.293 1 98.56 145 PHE B C 1
ATOM 3961 O O . PHE B 1 145 ? 7.281 29.859 -5.488 1 98.56 145 PHE B O 1
ATOM 3968 N N . LEU B 1 146 ? 8.656 28.328 -4.617 1 98.56 146 LEU B N 1
ATOM 3969 C CA . LEU B 1 146 ? 9.586 29.312 -4.07 1 98.56 146 LEU B CA 1
ATOM 3970 C C . LEU B 1 146 ? 10.203 30.156 -5.184 1 98.56 146 LEU B C 1
ATOM 3972 O O . LEU B 1 146 ? 10.211 31.391 -5.102 1 98.56 146 LEU B O 1
ATOM 3976 N N . ASP B 1 147 ? 10.672 29.469 -6.207 1 98.44 147 ASP B N 1
ATOM 3977 C CA . ASP B 1 147 ? 11.344 30.156 -7.309 1 98.44 147 ASP B CA 1
ATOM 3978 C C . ASP B 1 147 ? 10.391 31.125 -8.008 1 98.44 147 ASP B C 1
ATOM 3980 O O . ASP B 1 147 ? 10.773 32.25 -8.352 1 98.44 147 ASP B O 1
ATOM 3984 N N . ALA B 1 148 ? 9.18 30.688 -8.234 1 98.44 148 ALA B N 1
ATOM 3985 C CA . ALA B 1 148 ? 8.18 31.547 -8.852 1 98.44 148 ALA B CA 1
ATOM 3986 C C . ALA B 1 148 ? 7.883 32.75 -7.969 1 98.44 148 ALA B C 1
ATOM 3988 O O . ALA B 1 148 ? 7.645 33.875 -8.477 1 98.44 148 ALA B O 1
ATOM 3989 N N . GLY B 1 149 ? 7.82 32.562 -6.656 1 98.31 149 GLY B N 1
ATOM 3990 C CA . GLY B 1 149 ? 7.645 33.656 -5.719 1 98.31 149 GLY B CA 1
ATOM 3991 C C . GLY B 1 149 ? 8.766 34.656 -5.77 1 98.31 149 GLY B C 1
ATOM 3992 O O . GLY B 1 149 ? 8.523 35.875 -5.742 1 98.31 149 GLY B O 1
ATOM 3993 N N . ILE B 1 150 ? 9.969 34.156 -5.84 1 98.19 150 ILE B N 1
ATOM 3994 C CA . ILE B 1 150 ? 11.141 35 -5.922 1 98.19 150 ILE B CA 1
ATOM 3995 C C . ILE B 1 150 ? 11.07 35.844 -7.184 1 98.19 150 ILE B C 1
ATOM 3997 O O . ILE B 1 150 ? 11.367 37.062 -7.148 1 98.19 150 ILE B O 1
ATOM 4001 N N . GLU B 1 151 ? 10.641 35.25 -8.266 1 97.56 151 GLU B N 1
ATOM 4002 C CA . GLU B 1 151 ? 10.562 35.938 -9.555 1 97.56 151 GLU B CA 1
ATOM 4003 C C . GLU B 1 151 ? 9.633 37.156 -9.477 1 97.56 151 GLU B C 1
ATOM 4005 O O . GLU B 1 151 ? 9.852 38.156 -10.156 1 97.56 151 GLU B O 1
ATOM 4010 N N . VAL B 1 152 ? 8.602 37.062 -8.711 1 97.94 152 VAL B N 1
ATOM 4011 C CA . VAL B 1 152 ? 7.625 38.156 -8.656 1 97.94 152 VAL B CA 1
ATOM 4012 C C . VAL B 1 152 ? 7.863 39 -7.406 1 97.94 152 VAL B C 1
ATOM 4014 O O . VAL B 1 152 ? 7.02 39.812 -7.031 1 97.94 152 VAL B O 1
ATOM 4017 N N . LYS B 1 153 ? 8.914 38.75 -6.688 1 97.69 153 LYS B N 1
ATOM 4018 C CA . LYS B 1 153 ? 9.344 39.5 -5.508 1 97.69 153 LYS B CA 1
ATOM 4019 C C . LYS B 1 153 ? 8.32 39.406 -4.383 1 97.69 153 LYS B C 1
ATOM 4021 O O . LYS B 1 153 ? 7.949 40.406 -3.777 1 97.69 153 LYS B O 1
ATOM 4026 N N . ALA B 1 154 ? 7.824 38.219 -4.156 1 98.38 154 ALA B N 1
ATOM 4027 C CA . ALA B 1 154 ? 6.973 37.969 -2.996 1 98.38 154 ALA B CA 1
ATOM 4028 C C . ALA B 1 154 ? 7.703 38.281 -1.697 1 98.38 154 ALA B C 1
ATOM 4030 O O . ALA B 1 154 ? 8.938 38.281 -1.65 1 98.38 154 ALA B O 1
ATOM 4031 N N . LYS B 1 155 ? 6.969 38.531 -0.646 1 98 155 LYS B N 1
ATOM 4032 C CA . LYS B 1 155 ? 7.598 39.125 0.542 1 98 155 LYS B CA 1
ATOM 4033 C C . LYS B 1 155 ? 7.977 38.031 1.541 1 98 155 LYS B C 1
ATOM 4035 O O . LYS B 1 155 ? 9.008 38.125 2.209 1 98 155 LYS B O 1
ATOM 4040 N N . HIS B 1 156 ? 7.102 37.031 1.707 1 98.62 156 HIS B N 1
ATOM 4041 C CA . HIS B 1 156 ? 7.324 36.031 2.75 1 98.62 156 HIS B CA 1
ATOM 4042 C C . HIS B 1 156 ? 6.836 34.656 2.312 1 98.62 156 HIS B C 1
ATOM 4044 O O . HIS B 1 156 ? 5.773 34.531 1.696 1 98.62 156 HIS B O 1
ATOM 4050 N N . PHE B 1 157 ? 7.625 33.594 2.617 1 98.81 157 PHE B N 1
ATOM 4051 C CA . PHE B 1 157 ? 7.301 32.219 2.316 1 98.81 157 PHE B CA 1
ATOM 4052 C C . PHE B 1 157 ? 7.039 31.438 3.596 1 98.81 157 PHE B C 1
ATOM 4054 O O . PHE B 1 157 ? 7.887 31.391 4.492 1 98.81 157 PHE B O 1
ATOM 4061 N N . VAL B 1 158 ? 5.867 30.859 3.686 1 98.88 158 VAL B N 1
ATOM 4062 C CA . VAL B 1 158 ? 5.527 30 4.816 1 98.88 158 VAL B CA 1
ATOM 4063 C C . VAL B 1 158 ? 5.484 28.531 4.359 1 98.88 158 VAL B C 1
ATOM 4065 O O . VAL B 1 158 ? 4.719 28.188 3.459 1 98.88 158 VAL B O 1
ATOM 4068 N N . LEU B 1 159 ? 6.316 27.672 4.988 1 98.81 159 LEU B N 1
ATOM 4069 C CA . LEU B 1 159 ? 6.387 26.25 4.672 1 98.81 159 LEU B CA 1
ATOM 4070 C C . LEU B 1 159 ? 5.715 25.422 5.758 1 98.81 159 LEU B C 1
ATOM 4072 O O . LEU B 1 159 ? 6.047 25.547 6.938 1 98.81 159 LEU B O 1
ATOM 4076 N N . LEU B 1 160 ? 4.727 24.672 5.336 1 98.31 160 LEU B N 1
ATOM 4077 C CA . LEU B 1 160 ? 4.25 23.594 6.199 1 98.31 160 LEU B CA 1
ATOM 4078 C C . LEU B 1 160 ? 5.176 22.391 6.121 1 98.31 160 LEU B C 1
ATOM 4080 O O . LEU B 1 160 ? 5.051 21.562 5.215 1 98.31 160 LEU B O 1
ATOM 4084 N N . SER B 1 161 ? 6.082 22.297 7.055 1 97.81 161 SER B N 1
ATOM 4085 C CA . SER B 1 161 ? 6.992 21.156 7.168 1 97.81 161 SER B CA 1
ATOM 4086 C C . SER B 1 161 ? 6.438 20.094 8.109 1 97.81 161 SER B C 1
ATOM 4088 O O . SER B 1 161 ? 5.234 19.828 8.109 1 97.81 161 SER B O 1
ATOM 4090 N N . ALA B 1 162 ? 7.309 19.344 8.75 1 95.88 162 ALA B N 1
ATOM 4091 C CA . ALA B 1 162 ? 6.832 18.281 9.633 1 95.88 162 ALA B CA 1
ATOM 4092 C C . ALA B 1 162 ? 7.805 18.047 10.781 1 95.88 162 ALA B C 1
ATOM 4094 O O . ALA B 1 162 ? 9.023 18.094 10.594 1 95.88 162 ALA B O 1
ATOM 4095 N N . PHE B 1 163 ? 7.234 17.812 11.961 1 97.19 163 PHE B N 1
ATOM 4096 C CA . PHE B 1 163 ? 8.031 17.609 13.164 1 97.19 163 PHE B CA 1
ATOM 4097 C C . PHE B 1 163 ? 8.914 16.375 13.016 1 97.19 163 PHE B C 1
ATOM 4099 O O . PHE B 1 163 ? 10.039 16.344 13.523 1 97.19 163 PHE B O 1
ATOM 4106 N N . CYS B 1 164 ? 8.461 15.453 12.242 1 93.88 164 CYS B N 1
ATOM 4107 C CA . CYS B 1 164 ? 9.102 14.141 12.172 1 93.88 164 CYS B CA 1
ATOM 4108 C C . CYS B 1 164 ? 10.398 14.203 11.383 1 93.88 164 CYS B C 1
ATOM 4110 O O . CYS B 1 164 ? 11.18 13.25 11.383 1 93.88 164 CYS B O 1
ATOM 4112 N N . VAL B 1 165 ? 10.734 15.289 10.758 1 95.38 165 VAL B N 1
ATOM 4113 C CA . VAL B 1 165 ? 11.992 15.414 10.023 1 95.38 165 VAL B CA 1
ATOM 4114 C C . VAL B 1 165 ? 13.164 15.383 11.008 1 95.38 165 VAL B C 1
ATOM 4116 O O . VAL B 1 165 ? 14.32 15.242 10.594 1 95.38 165 VAL B O 1
ATOM 4119 N N . LYS B 1 166 ? 12.859 15.477 12.281 1 93.94 166 LYS B N 1
ATOM 4120 C CA . LYS B 1 166 ? 13.891 15.469 13.312 1 93.94 166 LYS B CA 1
ATOM 4121 C C . LYS B 1 166 ? 14.68 14.156 13.289 1 93.94 166 LYS B C 1
ATOM 4123 O O . LYS B 1 166 ? 15.867 14.133 13.625 1 93.94 166 LYS B O 1
ATOM 4128 N N . ASN B 1 167 ? 14.055 13.031 13.008 1 93.44 167 ASN B N 1
ATOM 4129 C CA . ASN B 1 167 ? 14.664 11.719 12.797 1 93.44 167 ASN B CA 1
ATOM 4130 C C . ASN B 1 167 ? 14.273 11.133 11.445 1 93.44 167 ASN B C 1
ATOM 4132 O O . ASN B 1 167 ? 13.406 10.25 11.375 1 93.44 167 ASN B O 1
ATOM 4136 N N . PRO B 1 168 ? 15.047 11.523 10.438 1 92.75 168 PRO B N 1
ATOM 4137 C CA . PRO B 1 168 ? 14.578 11.312 9.062 1 92.75 168 PRO B CA 1
ATOM 4138 C C . PRO B 1 168 ? 14.93 9.922 8.531 1 92.75 168 PRO B C 1
ATOM 4140 O O . PRO B 1 168 ? 15.742 9.797 7.613 1 92.75 168 PRO B O 1
ATOM 4143 N N . TRP B 1 169 ? 14.109 8.883 8.992 1 87.25 169 TRP B N 1
ATOM 4144 C CA . TRP B 1 169 ? 14.234 7.516 8.492 1 87.25 169 TRP B CA 1
ATOM 4145 C C . TRP B 1 169 ? 13.492 7.348 7.172 1 87.25 169 TRP B C 1
ATOM 4147 O O . TRP B 1 169 ? 13.766 6.41 6.414 1 87.25 169 TRP B O 1
ATOM 4157 N N . LEU B 1 170 ? 12.602 8.242 6.852 1 84.06 170 LEU B N 1
ATOM 4158 C CA . LEU B 1 170 ? 11.672 8.094 5.734 1 84.06 170 LEU B CA 1
ATOM 4159 C C . LEU B 1 170 ? 12.047 9.023 4.59 1 84.06 170 LEU B C 1
ATOM 4161 O O . LEU B 1 170 ? 12.641 10.078 4.809 1 84.06 170 LEU B O 1
ATOM 4165 N N . GLN B 1 171 ? 11.641 8.688 3.357 1 82.19 171 GLN B N 1
ATOM 4166 C CA . GLN B 1 171 ? 12.039 9.414 2.156 1 82.19 171 GLN B CA 1
ATOM 4167 C C . GLN B 1 171 ? 11.406 10.805 2.117 1 82.19 171 GLN B C 1
ATOM 4169 O O . GLN B 1 171 ? 12.055 11.773 1.722 1 82.19 171 GLN B O 1
ATOM 4174 N N . PHE B 1 172 ? 10.219 10.953 2.48 1 86 172 PHE B N 1
ATOM 4175 C CA . PHE B 1 172 ? 9.57 12.258 2.422 1 86 172 PHE B CA 1
ATOM 4176 C C . PHE B 1 172 ? 10.211 13.227 3.412 1 86 172 PHE B C 1
ATOM 4178 O O . PHE B 1 172 ? 10.234 14.43 3.176 1 86 172 PHE B O 1
ATOM 4185 N N . GLN B 1 173 ? 10.703 12.703 4.547 1 92.19 173 GLN B N 1
ATOM 4186 C CA . GLN B 1 173 ? 11.406 13.531 5.527 1 92.19 173 GLN B CA 1
ATOM 4187 C C . GLN B 1 173 ? 12.672 14.133 4.934 1 92.19 173 GLN B C 1
ATOM 4189 O O . GLN B 1 173 ? 12.953 15.312 5.125 1 92.19 173 GLN B O 1
ATOM 4194 N N . LYS B 1 174 ? 13.359 13.273 4.172 1 93.44 174 LYS B N 1
ATOM 4195 C CA . LYS B 1 174 ? 14.578 13.734 3.521 1 93.44 174 LYS B CA 1
ATOM 4196 C C . LYS B 1 174 ? 14.273 14.805 2.479 1 93.44 174 LYS B C 1
ATOM 4198 O O . LYS B 1 174 ? 15.016 15.789 2.352 1 93.44 174 LYS B O 1
ATOM 4203 N N . ALA B 1 175 ? 13.234 14.609 1.757 1 92.88 175 ALA B N 1
ATOM 4204 C CA . ALA B 1 175 ? 12.812 15.578 0.751 1 92.88 175 ALA B CA 1
ATOM 4205 C C . ALA B 1 175 ? 12.461 16.922 1.396 1 92.88 175 ALA B C 1
ATOM 4207 O O . ALA B 1 175 ? 12.859 17.969 0.9 1 92.88 175 ALA B O 1
ATOM 4208 N N . LYS B 1 176 ? 11.742 16.891 2.498 1 95.81 176 LYS B N 1
ATOM 4209 C CA . LYS B 1 176 ? 11.359 18.109 3.201 1 95.81 176 LYS B CA 1
ATOM 4210 C C . LYS B 1 176 ? 12.594 18.828 3.744 1 95.81 176 LYS B C 1
ATOM 4212 O O . LYS B 1 176 ? 12.656 20.062 3.717 1 95.81 176 LYS B O 1
ATOM 4217 N N . LEU B 1 177 ? 13.531 18.078 4.25 1 97.25 177 LEU B N 1
ATOM 4218 C CA . LEU B 1 177 ? 14.75 18.672 4.785 1 97.25 177 LEU B CA 1
ATOM 4219 C C . LEU B 1 177 ? 15.562 19.328 3.676 1 97.25 177 LEU B C 1
ATOM 4221 O O . LEU B 1 177 ? 16.156 20.391 3.881 1 97.25 177 LEU B O 1
ATOM 4225 N N . LYS B 1 178 ? 15.617 18.641 2.553 1 97 178 LYS B N 1
ATOM 4226 C CA . LYS B 1 178 ? 16.328 19.203 1.412 1 97 178 LYS B CA 1
ATOM 4227 C C . LYS B 1 178 ? 15.742 20.562 1.035 1 97 178 LYS B C 1
ATOM 4229 O O . LYS B 1 178 ? 16.484 21.531 0.797 1 97 178 LYS B O 1
ATOM 4234 N N . PHE B 1 179 ? 14.477 20.703 1.005 1 97.69 179 PHE B N 1
ATOM 4235 C CA . PHE B 1 179 ? 13.852 21.969 0.648 1 97.69 179 PHE B CA 1
ATOM 4236 C C . PHE B 1 179 ? 14.086 23 1.739 1 97.69 179 PHE B C 1
ATOM 4238 O O . PHE B 1 179 ? 14.328 24.172 1.446 1 97.69 179 PHE B O 1
ATOM 4245 N N . GLU B 1 180 ? 13.922 22.594 2.984 1 97.62 180 GLU B N 1
ATOM 4246 C CA . GLU B 1 180 ? 14.172 23.516 4.078 1 97.62 180 GLU B CA 1
ATOM 4247 C C . GLU B 1 180 ? 15.562 24.141 3.967 1 97.62 180 GLU B C 1
ATOM 4249 O O . GLU B 1 180 ? 15.742 25.328 4.273 1 97.62 180 GLU B O 1
ATOM 4254 N N . ALA B 1 181 ? 16.5 23.328 3.543 1 97.25 181 ALA B N 1
ATOM 4255 C CA . ALA B 1 181 ? 17.859 23.828 3.344 1 97.25 181 ALA B CA 1
ATOM 4256 C C . ALA B 1 181 ? 17.906 24.875 2.24 1 97.25 181 ALA B C 1
ATOM 4258 O O . ALA B 1 181 ? 18.594 25.891 2.361 1 97.25 181 ALA B O 1
ATOM 4259 N N . GLU B 1 182 ? 17.141 24.609 1.182 1 96.19 182 GLU B N 1
ATOM 4260 C CA . GLU B 1 182 ? 17.047 25.594 0.105 1 96.19 182 GLU B CA 1
ATOM 4261 C C . GLU B 1 182 ? 16.422 26.891 0.603 1 96.19 182 GLU B C 1
ATOM 4263 O O . GLU B 1 182 ? 16.859 27.984 0.205 1 96.19 182 GLU B O 1
ATOM 4268 N N . LEU B 1 183 ? 15.445 26.75 1.362 1 96.94 183 LEU B N 1
ATOM 4269 C CA . LEU B 1 183 ? 14.75 27.891 1.919 1 96.94 183 LEU B CA 1
ATOM 4270 C C . LEU B 1 183 ? 15.68 28.734 2.789 1 96.94 183 LEU B C 1
ATOM 4272 O O . LEU B 1 183 ? 15.664 29.969 2.727 1 96.94 183 LEU B O 1
ATOM 4276 N N . GLN B 1 184 ? 16.516 28.109 3.539 1 97.19 184 GLN B N 1
ATOM 4277 C CA . GLN B 1 184 ? 17.453 28.766 4.434 1 97.19 184 GLN B CA 1
ATOM 4278 C C . GLN B 1 184 ? 18.578 29.453 3.65 1 97.19 184 GLN B C 1
ATOM 4280 O O . GLN B 1 184 ? 19.141 30.453 4.105 1 97.19 184 GLN B O 1
ATOM 4285 N N . ASN B 1 185 ? 18.859 28.953 2.459 1 96.69 185 ASN B N 1
ATOM 4286 C CA . ASN B 1 185 ? 20.047 29.391 1.736 1 96.69 185 ASN B CA 1
ATOM 4287 C C . ASN B 1 185 ? 19.734 30.562 0.811 1 96.69 185 ASN B C 1
ATOM 4289 O O . ASN B 1 185 ? 20.656 31.234 0.322 1 96.69 185 ASN B O 1
ATOM 4293 N N . GLN B 1 186 ? 18.547 30.828 0.633 1 96.44 186 GLN B N 1
ATOM 4294 C CA . GLN B 1 186 ? 18.203 31.953 -0.215 1 96.44 186 GLN B CA 1
ATOM 4295 C C . GLN B 1 186 ? 17.953 33.219 0.618 1 96.44 186 GLN B C 1
ATOM 4297 O O . GLN B 1 186 ? 17.625 33.125 1.802 1 96.44 186 GLN B O 1
ATOM 4302 N N . ASN B 1 187 ? 18.141 34.406 -0.055 1 95.56 187 ASN B N 1
ATOM 4303 C CA . ASN B 1 187 ? 18 35.656 0.665 1 95.56 187 ASN B CA 1
ATOM 4304 C C . ASN B 1 187 ? 17.094 36.656 -0.078 1 95.56 187 ASN B C 1
ATOM 4306 O O . ASN B 1 187 ? 17.141 37.844 0.16 1 95.56 187 ASN B O 1
ATOM 4310 N N . GLU B 1 188 ? 16.328 36.125 -0.935 1 97 188 GLU B N 1
ATOM 4311 C CA . GLU B 1 188 ? 15.477 36.969 -1.766 1 97 188 GLU B CA 1
ATOM 4312 C C . GLU B 1 188 ? 14.156 37.281 -1.069 1 97 188 GLU B C 1
ATOM 4314 O O . GLU B 1 188 ? 13.578 38.344 -1.284 1 97 188 GLU B O 1
ATOM 4319 N N . LEU B 1 189 ? 13.641 36.406 -0.252 1 96.12 189 LEU B N 1
ATOM 4320 C CA . LEU B 1 189 ? 12.438 36.656 0.549 1 96.12 189 LEU B CA 1
ATOM 4321 C C . LEU B 1 189 ? 12.57 36 1.924 1 96.12 189 LEU B C 1
ATOM 4323 O O . LEU B 1 189 ? 13.359 35.062 2.104 1 96.12 189 LEU B O 1
ATOM 4327 N N . SER B 1 190 ? 11.859 36.625 2.9 1 98.38 190 SER B N 1
ATOM 4328 C CA . SER B 1 190 ? 11.844 36.031 4.238 1 98.38 190 SER B CA 1
ATOM 4329 C C . SER B 1 190 ? 10.977 34.781 4.289 1 98.38 190 SER B C 1
ATOM 4331 O O . SER B 1 190 ? 10.219 34.5 3.352 1 98.38 190 SER B O 1
ATOM 4333 N N . TRP B 1 191 ? 11.164 34 5.387 1 98.75 191 TRP B N 1
ATOM 4334 C CA . TRP B 1 191 ? 10.461 32.719 5.387 1 98.75 191 TRP B CA 1
ATOM 4335 C C . TRP B 1 191 ? 10.211 32.219 6.809 1 98.75 191 TRP B C 1
ATOM 4337 O O . TRP B 1 191 ? 10.82 32.719 7.762 1 98.75 191 TRP B O 1
ATOM 4347 N N . THR B 1 192 ? 9.258 31.406 6.977 1 98.69 192 THR B N 1
ATOM 4348 C CA . THR B 1 192 ? 8.969 30.625 8.172 1 98.69 192 THR B CA 1
ATOM 4349 C C . THR B 1 192 ? 8.703 29.172 7.812 1 98.69 192 THR B C 1
ATOM 4351 O O . THR B 1 192 ? 7.914 28.891 6.91 1 98.69 192 THR B O 1
ATOM 4354 N N . SER B 1 193 ? 9.422 28.25 8.406 1 98.75 193 SER B N 1
ATOM 4355 C CA . SER B 1 193 ? 9.125 26.828 8.289 1 98.75 193 SER B CA 1
ATOM 4356 C C . SER B 1 193 ? 8.5 26.281 9.578 1 98.75 193 SER B C 1
ATOM 4358 O O . SER B 1 193 ? 9.133 26.297 10.633 1 98.75 193 SER B O 1
ATOM 4360 N N . CYS B 1 194 ? 7.262 25.859 9.461 1 98.56 194 CYS B N 1
ATOM 4361 C CA . CYS B 1 194 ? 6.535 25.328 10.609 1 98.56 194 CYS B CA 1
ATOM 4362 C C . CYS B 1 194 ? 6.523 23.812 10.586 1 98.56 194 CYS B C 1
ATOM 4364 O O . CYS B 1 194 ? 6.129 23.203 9.594 1 98.56 194 CYS B O 1
ATOM 4366 N N . ARG B 1 195 ? 6.977 23.203 11.695 1 98.5 195 ARG B N 1
ATOM 4367 C CA . ARG B 1 195 ? 7.023 21.75 11.859 1 98.5 195 ARG B CA 1
ATOM 4368 C C . ARG B 1 195 ? 6 21.281 12.883 1 98.5 195 ARG B C 1
ATOM 4370 O O . ARG B 1 195 ? 6.324 21.109 14.062 1 98.5 195 ARG B O 1
ATOM 4377 N N . PRO B 1 196 ? 4.793 21.047 12.391 1 98.12 196 PRO B N 1
ATOM 4378 C CA . PRO B 1 196 ? 3.775 20.609 13.344 1 98.12 196 PRO B CA 1
ATOM 4379 C C . PRO B 1 196 ? 3.98 19.156 13.789 1 98.12 196 PRO B C 1
ATOM 4381 O O . PRO B 1 196 ? 4.535 18.344 13.039 1 98.12 196 PRO B O 1
ATOM 4384 N N . THR B 1 197 ? 3.518 18.797 14.984 1 96.81 197 THR B N 1
ATOM 4385 C CA . THR B 1 197 ? 3.684 17.469 15.562 1 96.81 197 THR B CA 1
ATOM 4386 C C . THR B 1 197 ? 2.693 16.484 14.938 1 96.81 197 THR B C 1
ATOM 4388 O O . THR B 1 197 ? 3.055 15.719 14.047 1 96.81 197 THR B O 1
ATOM 4391 N N . ALA B 1 198 ? 1.443 16.516 15.344 1 92.31 198 ALA B N 1
ATOM 4392 C CA . ALA B 1 198 ? 0.372 15.656 14.844 1 92.31 198 ALA B CA 1
ATOM 4393 C C . ALA B 1 198 ? -0.916 16.453 14.641 1 92.31 198 ALA B C 1
ATOM 4395 O O . ALA B 1 198 ? -1.103 17.516 15.25 1 92.31 198 ALA B O 1
ATOM 4396 N N . PHE B 1 199 ? -1.692 15.898 13.703 1 90.94 199 PHE B N 1
ATOM 4397 C CA . PHE B 1 199 ? -3.02 16.469 13.508 1 90.94 199 PHE B CA 1
ATOM 4398 C C . PHE B 1 199 ? -4.066 15.688 14.297 1 90.94 199 PHE B C 1
ATOM 4400 O O . PHE B 1 199 ? -3.922 14.477 14.5 1 90.94 199 PHE B O 1
ATOM 4407 N N . MET B 1 200 ? -5.078 16.359 14.648 1 91.19 200 MET B N 1
ATOM 4408 C CA . MET B 1 200 ? -6.117 15.734 15.453 1 91.19 200 MET B CA 1
ATOM 4409 C C . MET B 1 200 ? -6.738 14.555 14.711 1 91.19 200 MET B C 1
ATOM 4411 O O . MET B 1 200 ? -6.934 13.484 15.289 1 91.19 200 MET B O 1
ATOM 4415 N N . LYS B 1 201 ? -6.961 14.695 13.477 1 85.06 201 LYS B N 1
ATOM 4416 C CA . LYS B 1 201 ? -7.629 13.672 12.68 1 85.06 201 LYS B CA 1
ATOM 4417 C C . LYS B 1 201 ? -6.777 12.406 12.594 1 85.06 201 LYS B C 1
ATOM 4419 O O . LYS B 1 201 ? -7.309 11.297 12.531 1 85.06 201 LYS B O 1
ATOM 4424 N N . SER B 1 202 ? -5.492 12.578 12.562 1 84.69 202 SER B N 1
ATOM 4425 C CA . SER B 1 202 ? -4.586 11.438 12.453 1 84.69 202 SER B CA 1
ATOM 4426 C C . SER B 1 202 ? -4.695 10.523 13.664 1 84.69 202 SER B C 1
ATOM 4428 O O . SER B 1 202 ? -4.34 9.352 13.594 1 84.69 202 SER B O 1
ATOM 4430 N N . LEU B 1 203 ? -5.219 11.023 14.734 1 88.88 203 LEU B N 1
ATOM 4431 C CA . LEU B 1 203 ? -5.309 10.266 15.977 1 88.88 203 LEU B CA 1
ATOM 4432 C C . LEU B 1 203 ? -6.707 9.688 16.172 1 88.88 203 LEU B C 1
ATOM 4434 O O . LEU B 1 203 ? -7.008 9.109 17.219 1 88.88 203 LEU B O 1
ATOM 4438 N N . SER B 1 204 ? -7.492 9.805 15.195 1 88.62 204 SER B N 1
ATOM 4439 C CA . SER B 1 204 ? -8.875 9.352 15.312 1 88.62 204 SER B CA 1
ATOM 4440 C C . SER B 1 204 ? -9.125 8.125 14.445 1 88.62 204 SER B C 1
ATOM 4442 O O . SER B 1 204 ? -10.281 7.758 14.203 1 88.62 204 SER B O 1
ATOM 4444 N N . GLY B 1 205 ? -8.07 7.578 13.953 1 83.81 205 GLY B N 1
ATOM 4445 C CA . GLY B 1 205 ? -8.195 6.48 13.016 1 83.81 205 GLY B CA 1
ATOM 4446 C C . GLY B 1 205 ? -8.922 5.277 13.594 1 83.81 205 GLY B C 1
ATOM 4447 O O . GLY B 1 205 ? -9.484 4.469 12.852 1 83.81 205 GLY B O 1
ATOM 4448 N N . GLN B 1 206 ? -9.008 5.102 14.883 1 87.31 206 GLN B N 1
ATOM 4449 C CA . GLN B 1 206 ? -9.586 3.91 15.5 1 87.31 206 GLN B CA 1
ATOM 4450 C C . GLN B 1 206 ? -10.992 4.188 16.016 1 87.31 206 GLN B C 1
ATOM 4452 O O . GLN B 1 206 ? -11.609 3.322 16.641 1 87.31 206 GLN B O 1
ATOM 4457 N N . TYR B 1 207 ? -11.477 5.398 15.82 1 88.94 207 TYR B N 1
ATOM 4458 C CA . TYR B 1 207 ? -12.789 5.805 16.328 1 88.94 207 TYR B CA 1
ATOM 4459 C C . TYR B 1 207 ? -13.875 4.84 15.859 1 88.94 207 TYR B C 1
ATOM 4461 O O . TYR B 1 207 ? -14.625 4.301 16.672 1 88.94 207 TYR B O 1
ATOM 4469 N N . ASP B 1 208 ? -13.906 4.5 14.586 1 83.19 208 ASP B N 1
ATOM 4470 C CA . ASP B 1 208 ? -14.992 3.707 14.016 1 83.19 208 ASP B CA 1
ATOM 4471 C C . ASP B 1 208 ? -14.984 2.285 14.578 1 83.19 208 ASP B C 1
ATOM 4473 O O . ASP B 1 208 ? -16.031 1.718 14.867 1 83.19 208 ASP B O 1
ATOM 4477 N N . VAL B 1 209 ? -13.836 1.755 14.734 1 84.31 209 VAL B N 1
ATOM 4478 C CA . VAL B 1 209 ? -13.773 0.37 15.195 1 84.31 209 VAL B CA 1
ATOM 4479 C C . VAL B 1 209 ? -14.109 0.299 16.672 1 84.31 209 VAL B C 1
ATOM 4481 O O . VAL B 1 209 ? -14.68 -0.694 17.141 1 84.31 209 VAL B O 1
ATOM 4484 N N . ILE B 1 210 ? -13.766 1.261 17.359 1 88.94 210 ILE B N 1
ATOM 4485 C CA . ILE B 1 210 ? -14.047 1.296 18.781 1 88.94 210 ILE B CA 1
ATOM 4486 C C . ILE B 1 210 ? -15.547 1.421 19.016 1 88.94 210 ILE B C 1
ATOM 4488 O O . ILE B 1 210 ? -16.109 0.743 19.875 1 88.94 210 ILE B O 1
ATOM 4492 N N . ILE B 1 211 ? -16.172 2.254 18.234 1 89.5 211 ILE B N 1
ATOM 4493 C CA . ILE B 1 211 ? -17.609 2.426 18.391 1 89.5 211 ILE B CA 1
ATOM 4494 C C . ILE B 1 211 ? -18.328 1.114 18.078 1 89.5 211 ILE B C 1
ATOM 4496 O O . ILE B 1 211 ? -19.406 0.838 18.609 1 89.5 211 ILE B O 1
ATOM 4500 N N . GLN B 1 212 ? -17.719 0.302 17.266 1 86.56 212 GLN B N 1
ATOM 4501 C CA . GLN B 1 212 ? -18.297 -0.99 16.906 1 86.56 212 GLN B CA 1
ATOM 4502 C C . GLN B 1 212 ? -17.953 -2.0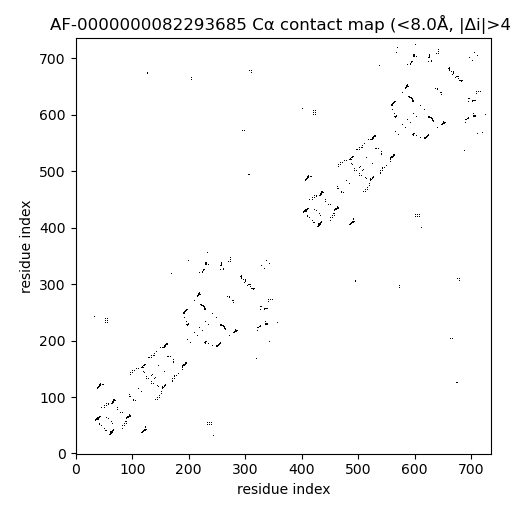57 17.938 1 86.56 212 GLN B C 1
ATOM 4504 O O . GLN B 1 212 ? -18.406 -3.197 17.844 1 86.56 212 GLN B O 1
ATOM 4509 N N . GLY B 1 213 ? -17.109 -1.729 18.891 1 88.62 213 GLY B N 1
ATOM 4510 C CA . GLY B 1 213 ? -16.891 -2.633 20.016 1 88.62 213 GLY B CA 1
ATOM 4511 C C . GLY B 1 213 ? -15.484 -3.193 20.062 1 88.62 213 GLY B C 1
ATOM 4512 O O . GLY B 1 213 ? -15.148 -3.955 20.969 1 88.62 213 GLY B O 1
ATOM 4513 N N . ALA B 1 214 ? -14.648 -2.76 19.188 1 88.19 214 ALA B N 1
ATOM 4514 C CA . ALA B 1 214 ? -13.273 -3.256 19.172 1 88.19 214 ALA B CA 1
ATOM 4515 C C . ALA B 1 214 ? -12.43 -2.574 20.234 1 88.19 214 ALA B C 1
ATOM 4517 O O . ALA B 1 214 ? -12.758 -1.474 20.688 1 88.19 214 ALA B O 1
ATOM 4518 N N . PRO B 1 215 ? -11.43 -3.299 20.703 1 93.88 215 PRO B N 1
ATOM 4519 C CA . PRO B 1 215 ? -10.5 -2.625 21.609 1 93.88 215 PRO B CA 1
ATOM 4520 C C . PRO B 1 215 ? -9.617 -1.603 20.906 1 93.88 215 PRO B C 1
ATOM 4522 O O . PRO B 1 215 ? -9.5 -1.635 19.672 1 93.88 215 PRO B O 1
ATOM 4525 N N . PHE B 1 216 ? -9.164 -0.647 21.672 1 94.44 216 PHE B N 1
ATOM 4526 C CA . PHE B 1 216 ? -8.125 0.254 21.188 1 94.44 216 PHE B CA 1
ATOM 4527 C C . PHE B 1 216 ? -6.789 -0.473 21.062 1 94.44 216 PHE B C 1
ATOM 4529 O O . PHE B 1 216 ? -6.277 -1.014 22.047 1 94.44 216 PHE B O 1
ATOM 4536 N N . VAL B 1 217 ? -6.273 -0.467 19.859 1 91.12 217 VAL B N 1
ATOM 4537 C CA . VAL B 1 217 ? -5.027 -1.179 19.594 1 91.12 217 VAL B CA 1
ATOM 4538 C C . VAL B 1 217 ? -3.842 -0.239 19.812 1 91.12 217 VAL B C 1
ATOM 4540 O O . VAL B 1 217 ? -3.816 0.871 19.281 1 91.12 217 VAL B O 1
ATOM 4543 N N . MET B 1 218 ? -2.971 -0.656 20.656 1 91.88 218 MET B N 1
ATOM 4544 C CA . MET B 1 218 ? -1.735 0.091 20.859 1 91.88 218 MET B CA 1
ATOM 4545 C C . MET B 1 218 ? -0.524 -0.834 20.812 1 91.88 218 MET B C 1
ATOM 4547 O O . MET B 1 218 ? -0.673 -2.057 20.766 1 91.88 218 MET B O 1
ATOM 4551 N N . PHE B 1 219 ? 0.601 -0.219 20.703 1 88.38 219 PHE B N 1
ATOM 4552 C CA . PHE B 1 219 ? 1.822 -1.005 20.578 1 88.38 219 PHE B CA 1
ATOM 4553 C C . PHE B 1 219 ? 2.652 -0.926 21.859 1 88.38 219 PHE B C 1
ATOM 4555 O O . PHE B 1 219 ? 2.689 0.116 22.516 1 88.38 219 PHE B O 1
ATOM 4562 N N . GLY B 1 220 ? 3.326 -2.02 22.109 1 90.38 220 GLY B N 1
ATOM 4563 C CA . GLY B 1 220 ? 4.035 -2.084 23.391 1 90.38 220 GLY B CA 1
ATOM 4564 C C . GLY B 1 220 ? 3.115 -2.016 24.594 1 90.38 220 GLY B C 1
ATOM 4565 O O . GLY B 1 220 ? 2.115 -2.734 24.656 1 90.38 220 GLY B O 1
ATOM 4566 N N . ASP B 1 221 ? 3.502 -1.207 25.562 1 92.88 221 ASP B N 1
ATOM 4567 C CA . ASP B 1 221 ? 2.678 -1.054 26.75 1 92.88 221 ASP B CA 1
ATOM 4568 C C . ASP B 1 221 ? 1.809 0.197 26.672 1 92.88 221 ASP B C 1
ATOM 4570 O O . ASP B 1 221 ? 1.181 0.596 27.641 1 92.88 221 ASP B O 1
ATOM 4574 N N . GLY B 1 222 ? 1.846 0.861 25.5 1 93.56 222 GLY B N 1
ATOM 4575 C CA . GLY B 1 222 ? 1.042 2.053 25.281 1 93.56 222 GLY B CA 1
ATOM 4576 C C . GLY B 1 222 ? 1.703 3.322 25.781 1 93.56 222 GLY B C 1
ATOM 4577 O O . GLY B 1 222 ? 1.143 4.414 25.656 1 93.56 222 GLY B O 1
ATOM 4578 N N . GLU B 1 223 ? 2.873 3.203 26.281 1 95 223 GLU B N 1
ATOM 4579 C CA . GLU B 1 223 ? 3.58 4.348 26.844 1 95 223 GLU B CA 1
ATOM 4580 C C . GLU B 1 223 ? 4.848 4.66 26.062 1 95 223 GLU B C 1
ATOM 4582 O O . GLU B 1 223 ? 5.637 5.516 26.453 1 95 223 GLU B O 1
ATOM 4587 N N . VAL B 1 224 ? 5.02 4.07 24.938 1 90.25 224 VAL B N 1
ATOM 4588 C CA . VAL B 1 224 ? 6.262 4.117 24.172 1 90.25 224 VAL B CA 1
ATOM 4589 C C . VAL B 1 224 ? 6.426 5.5 23.547 1 90.25 224 VAL B C 1
ATOM 4591 O O . VAL B 1 224 ? 7.535 6.043 23.516 1 90.25 224 VAL B O 1
ATOM 4594 N N . THR B 1 225 ? 5.379 6.012 23.047 1 93.31 225 THR B N 1
ATOM 4595 C CA . THR B 1 225 ? 5.434 7.289 22.344 1 93.31 225 THR B CA 1
ATOM 4596 C C . THR B 1 225 ? 4.434 8.281 22.922 1 93.31 225 THR B C 1
ATOM 4598 O O . THR B 1 225 ? 3.426 7.875 23.516 1 93.31 225 THR B O 1
ATOM 4601 N N . ARG B 1 226 ? 4.758 9.57 22.859 1 96.44 226 ARG B N 1
ATOM 4602 C CA . ARG B 1 226 ? 3.906 10.664 23.312 1 96.44 226 ARG B CA 1
ATOM 4603 C C . ARG B 1 226 ? 3.725 11.703 22.203 1 96.44 226 ARG B C 1
ATOM 4605 O O . ARG B 1 226 ? 4.57 11.828 21.312 1 96.44 226 ARG B O 1
ATOM 4612 N N . CYS B 1 227 ? 2.6 12.398 22.234 1 97.62 227 CYS B N 1
ATOM 4613 C CA . CYS B 1 227 ? 2.357 13.453 21.25 1 97.62 227 CYS B CA 1
ATOM 4614 C C . CYS B 1 227 ? 1.524 14.578 21.859 1 97.62 227 CYS B C 1
ATOM 4616 O O . CYS B 1 227 ? 0.992 14.438 22.969 1 97.62 227 CYS B O 1
ATOM 4618 N N . ASN B 1 228 ? 1.513 15.727 21.297 1 98.25 228 ASN B N 1
ATOM 4619 C CA . ASN B 1 228 ? 0.589 16.828 21.547 1 98.25 228 ASN B CA 1
ATOM 4620 C C . ASN B 1 228 ? 0.045 17.422 20.25 1 98.25 228 ASN B C 1
ATOM 4622 O O . ASN B 1 228 ? 0.552 18.422 19.766 1 98.25 228 ASN B O 1
ATOM 4626 N N . PRO B 1 229 ? -1.053 16.844 19.734 1 97.25 229 PRO B N 1
ATOM 4627 C CA . PRO B 1 229 ? -1.585 17.219 18.422 1 97.25 229 PRO B CA 1
ATOM 4628 C C . PRO B 1 229 ? -2.139 18.641 18.391 1 97.25 229 PRO B C 1
ATOM 4630 O O . PRO B 1 229 ? -2.498 19.188 19.438 1 97.25 229 PRO B O 1
ATOM 4633 N N . ILE B 1 230 ? -2.152 19.25 17.219 1 97.56 230 ILE B N 1
ATOM 4634 C CA . ILE B 1 230 ? -2.674 20.609 17.031 1 97.56 230 ILE B CA 1
ATOM 4635 C C . ILE B 1 230 ? -3.887 20.562 16.094 1 97.56 230 ILE B C 1
ATOM 4637 O O . ILE B 1 230 ? -3.891 19.828 15.109 1 97.56 230 ILE B O 1
ATOM 4641 N N . ALA B 1 231 ? -4.902 21.312 16.422 1 96.19 231 ALA B N 1
ATOM 4642 C CA . ALA B 1 231 ? -6.105 21.391 15.609 1 96.19 231 ALA B CA 1
ATOM 4643 C C . ALA B 1 231 ? -5.809 22.031 14.25 1 96.19 231 ALA B C 1
ATOM 4645 O O . ALA B 1 231 ? -5.039 22.984 14.172 1 96.19 231 ALA B O 1
ATOM 4646 N N . GLU B 1 232 ? -6.469 21.547 13.234 1 94.19 232 GLU B N 1
ATOM 4647 C CA . GLU B 1 232 ? -6.23 22 11.867 1 94.19 232 GLU B CA 1
ATOM 4648 C C . GLU B 1 232 ? -6.469 23.5 11.734 1 94.19 232 GLU B C 1
ATOM 4650 O O . GLU B 1 232 ? -5.672 24.203 11.109 1 94.19 232 GLU B O 1
ATOM 4655 N N . SER B 1 233 ? -7.535 23.984 12.336 1 94.69 233 SER B N 1
ATOM 4656 C CA . SER B 1 233 ? -7.875 25.406 12.25 1 94.69 233 SER B CA 1
ATOM 4657 C C . SER B 1 233 ? -6.824 26.266 12.938 1 94.69 233 SER B C 1
ATOM 4659 O O . SER B 1 233 ? -6.484 27.344 12.453 1 94.69 233 SER B O 1
ATOM 4661 N N . GLU B 1 234 ? -6.344 25.766 14.039 1 96.75 234 GLU B N 1
ATOM 4662 C CA . GLU B 1 234 ? -5.352 26.531 14.797 1 96.75 234 GLU B CA 1
ATOM 4663 C C . GLU B 1 234 ? -3.992 26.5 14.109 1 96.75 234 GLU B C 1
ATOM 4665 O O . GLU B 1 234 ? -3.254 27.484 14.133 1 96.75 234 GLU B O 1
ATOM 4670 N N . LEU B 1 235 ? -3.689 25.344 13.508 1 97.56 235 LEU B N 1
ATOM 4671 C CA . LEU B 1 235 ? -2.482 25.281 12.688 1 97.56 235 LEU B CA 1
ATOM 4672 C C . LEU B 1 235 ? -2.57 26.266 11.516 1 97.56 235 LEU B C 1
ATOM 4674 O O . LEU B 1 235 ? -1.606 26.969 11.219 1 97.56 235 LEU B O 1
ATOM 4678 N N . ALA B 1 236 ? -3.746 26.297 10.859 1 97.88 236 ALA B N 1
ATOM 4679 C CA . ALA B 1 236 ? -3.959 27.234 9.758 1 97.88 236 ALA B CA 1
ATOM 4680 C C . ALA B 1 236 ? -3.762 28.672 10.211 1 97.88 236 ALA B C 1
ATOM 4682 O O . ALA B 1 236 ? -3.119 29.469 9.516 1 97.88 236 ALA B O 1
ATOM 4683 N N . GLN B 1 237 ? -4.273 29 11.336 1 97.56 237 GLN B N 1
ATOM 4684 C CA . GLN B 1 237 ? -4.094 30.344 11.891 1 97.56 237 GLN B CA 1
ATOM 4685 C C . GLN B 1 237 ? -2.617 30.656 12.094 1 97.56 237 GLN B C 1
ATOM 4687 O O . GLN B 1 237 ? -2.16 31.75 11.742 1 97.56 237 GLN B O 1
ATOM 4692 N N . TYR B 1 238 ? -1.963 29.703 12.641 1 97.94 238 TYR B N 1
ATOM 4693 C CA . TYR B 1 238 ? -0.541 29.891 12.898 1 97.94 238 TYR B CA 1
ATOM 4694 C C . TYR B 1 238 ? 0.218 30.156 11.602 1 97.94 238 TYR B C 1
ATOM 4696 O O . TYR B 1 238 ? 1.068 31.047 11.539 1 97.94 238 TYR B O 1
ATOM 4704 N N . LEU B 1 239 ? -0.077 29.375 10.602 1 98.5 239 LEU B N 1
ATOM 4705 C CA . LEU B 1 239 ? 0.595 29.5 9.312 1 98.5 239 LEU B CA 1
ATOM 4706 C C . LEU B 1 239 ? 0.306 30.859 8.68 1 98.5 239 LEU B C 1
ATOM 4708 O O . LEU B 1 239 ? 1.227 31.547 8.234 1 98.5 239 LEU B O 1
ATOM 4712 N N . VAL B 1 240 ? -0.908 31.312 8.664 1 98.44 240 VAL B N 1
ATOM 4713 C CA . VAL B 1 240 ? -1.286 32.562 8.039 1 98.44 240 VAL B CA 1
ATOM 4714 C C . VAL B 1 240 ? -0.703 33.75 8.836 1 98.44 240 VAL B C 1
ATOM 4716 O O . VAL B 1 240 ? -0.167 34.688 8.258 1 98.44 240 VAL B O 1
ATOM 4719 N N . ASP B 1 241 ? -0.733 33.656 10.172 1 97.75 241 ASP B N 1
ATOM 4720 C CA . ASP B 1 241 ? -0.158 34.688 11.023 1 97.75 241 ASP B CA 1
ATOM 4721 C C . ASP B 1 241 ? 1.329 34.875 10.734 1 97.75 241 ASP B C 1
ATOM 4723 O O . ASP B 1 241 ? 1.867 35.969 10.906 1 97.75 241 ASP B O 1
ATOM 4727 N N . SER B 1 242 ? 1.943 33.812 10.32 1 98 242 SER B N 1
ATOM 4728 C CA . SER B 1 242 ? 3.389 33.844 10.117 1 98 242 SER B CA 1
ATOM 4729 C C . SER B 1 242 ? 3.77 34.75 8.961 1 98 242 SER B C 1
ATOM 4731 O O . SER B 1 242 ? 4.926 35.188 8.852 1 98 242 SER B O 1
ATOM 4733 N N . ILE B 1 243 ? 2.842 35.094 8.086 1 97.81 243 ILE B N 1
ATOM 4734 C CA . ILE B 1 243 ? 3.121 35.969 6.957 1 97.81 243 ILE B CA 1
ATOM 4735 C C . ILE B 1 243 ? 3.621 37.312 7.473 1 97.81 243 ILE B C 1
ATOM 4737 O O . ILE B 1 243 ? 4.551 37.906 6.906 1 97.81 243 ILE B O 1
ATOM 4741 N N . THR B 1 244 ? 3.004 37.812 8.578 1 95.75 244 THR B N 1
ATOM 4742 C CA . THR B 1 244 ? 3.295 39.156 9.008 1 95.75 244 THR B CA 1
ATOM 4743 C C . THR B 1 244 ? 3.979 39.188 10.367 1 95.75 244 THR B C 1
ATOM 4745 O O . THR B 1 244 ? 4.441 40.219 10.828 1 95.75 244 THR B O 1
ATOM 4748 N N . ASP B 1 245 ? 4.055 38.062 11.039 1 96.38 245 ASP B N 1
ATOM 4749 C CA . ASP B 1 245 ? 4.664 38 12.359 1 96.38 245 ASP B CA 1
ATOM 4750 C C . ASP B 1 245 ? 6.184 38.094 12.273 1 96.38 245 ASP B C 1
ATOM 4752 O O . ASP B 1 245 ? 6.852 37.094 11.992 1 96.38 245 ASP B O 1
ATOM 4756 N N . GLU B 1 246 ? 6.75 39.188 12.664 1 96.38 246 GLU B N 1
ATOM 4757 C CA . GLU B 1 246 ? 8.18 39.438 12.547 1 96.38 246 GLU B CA 1
ATOM 4758 C C . GLU B 1 246 ? 8.992 38.5 13.414 1 96.38 246 GLU B C 1
ATOM 4760 O O . GLU B 1 246 ? 10.133 38.156 13.086 1 96.38 246 GLU B O 1
ATOM 4765 N N . SER B 1 247 ? 8.406 38.031 14.43 1 96.62 247 SER B N 1
ATOM 4766 C CA . SER B 1 247 ? 9.125 37.188 15.359 1 96.62 247 SER B CA 1
ATOM 4767 C C . SER B 1 247 ? 9.352 35.781 14.766 1 96.62 247 SER B C 1
ATOM 4769 O O . SER B 1 247 ? 10.164 35.031 15.281 1 96.62 247 SER B O 1
ATOM 4771 N N . ARG B 1 248 ? 8.711 35.469 13.688 1 97.31 248 ARG B N 1
ATOM 4772 C CA . ARG B 1 248 ? 8.789 34.125 13.094 1 97.31 248 ARG B CA 1
ATOM 4773 C C . ARG B 1 248 ? 9.602 34.156 11.805 1 97.31 248 ARG B C 1
ATOM 4775 O O . ARG B 1 248 ? 9.773 33.125 11.156 1 97.31 248 ARG B O 1
ATOM 4782 N N . LYS B 1 249 ? 10.156 35.312 11.531 1 97.62 249 LYS B N 1
ATOM 4783 C CA . LYS B 1 249 ? 10.883 35.469 10.273 1 97.62 249 LYS B CA 1
ATOM 4784 C C . LYS B 1 249 ? 12.195 34.688 10.281 1 97.62 249 LYS B C 1
ATOM 4786 O O . LYS B 1 249 ? 12.961 34.781 11.25 1 97.62 249 LYS B O 1
ATOM 4791 N N . ASN B 1 250 ? 12.391 33.969 9.25 1 98.31 250 ASN B N 1
ATOM 4792 C CA . ASN B 1 250 ? 13.609 33.219 8.984 1 98.31 250 ASN B CA 1
ATOM 4793 C C . ASN B 1 250 ? 13.922 32.219 10.125 1 98.31 250 ASN B C 1
ATOM 4795 O O . ASN B 1 250 ? 15.047 32.188 10.617 1 98.31 250 ASN B O 1
ATOM 4799 N N . LYS B 1 251 ? 12.828 31.484 10.484 1 97.88 251 LYS B N 1
ATOM 4800 C CA . LYS B 1 251 ? 12.961 30.5 11.562 1 97.88 251 LYS B CA 1
ATOM 4801 C C . LYS B 1 251 ? 12.281 29.188 11.203 1 97.88 251 LYS B C 1
ATOM 4803 O O . LYS B 1 251 ? 11.281 29.172 10.484 1 97.88 251 LYS B O 1
ATOM 4808 N N . ILE B 1 252 ? 12.898 28.109 11.672 1 98.12 252 ILE B N 1
ATOM 4809 C CA . ILE B 1 252 ? 12.234 26.812 11.766 1 98.12 252 ILE B CA 1
ATOM 4810 C C . ILE B 1 252 ? 11.578 26.656 13.133 1 98.12 252 ILE B C 1
ATOM 4812 O O . ILE B 1 252 ? 12.227 26.828 14.164 1 98.12 252 ILE B O 1
ATOM 4816 N N . ILE B 1 253 ? 10.328 26.406 13.109 1 98.19 253 ILE B N 1
ATOM 4817 C CA . ILE B 1 253 ? 9.578 26.391 14.359 1 98.19 253 ILE B CA 1
ATOM 4818 C C . ILE B 1 253 ? 8.867 25.047 14.508 1 98.19 253 ILE B C 1
ATOM 4820 O O . ILE B 1 253 ? 8.031 24.672 13.672 1 98.19 253 ILE B O 1
ATOM 4824 N N . ASN B 1 254 ? 9.227 24.281 15.555 1 98.38 254 ASN B N 1
ATOM 4825 C CA . ASN B 1 254 ? 8.406 23.141 15.969 1 98.38 254 ASN B CA 1
ATOM 4826 C C . ASN B 1 254 ? 7.105 23.594 16.625 1 98.38 254 ASN B C 1
ATOM 4828 O O . ASN B 1 254 ? 7.094 24.562 17.375 1 98.38 254 ASN B O 1
ATOM 4832 N N . LEU B 1 255 ? 6.047 22.938 16.297 1 98.44 255 LEU B N 1
ATOM 4833 C CA . LEU B 1 255 ? 4.766 23.438 16.781 1 98.44 255 LEU B CA 1
ATOM 4834 C C . LEU B 1 255 ? 3.846 22.281 17.172 1 98.44 255 LEU B C 1
ATOM 4836 O O . LEU B 1 255 ? 3.521 21.438 16.344 1 98.44 255 LEU B O 1
ATOM 4840 N N . GLY B 1 256 ? 3.459 22.203 18.438 1 98.31 256 GLY B N 1
ATOM 4841 C CA . GLY B 1 256 ? 2.469 21.266 18.938 1 98.31 256 GLY B CA 1
ATOM 4842 C C . GLY B 1 256 ? 1.229 21.938 19.484 1 98.31 256 GLY B C 1
ATOM 4843 O O . GLY B 1 256 ? 1.157 23.172 19.531 1 98.31 256 GLY B O 1
ATOM 4844 N N . GLY B 1 257 ? 0.183 21.172 19.75 1 98.19 257 GLY B N 1
ATOM 4845 C CA . GLY B 1 257 ? -1.032 21.688 20.375 1 98.19 257 GLY B CA 1
ATOM 4846 C C . GLY B 1 257 ? -0.895 21.891 21.875 1 98.19 257 GLY B C 1
ATOM 4847 O O . GLY B 1 257 ? 0.208 21.812 22.406 1 98.19 257 GLY B O 1
ATOM 4848 N N . PRO B 1 258 ? -2 22.219 22.438 1 97.69 258 PRO B N 1
ATOM 4849 C CA . PRO B 1 258 ? -1.947 22.672 23.828 1 97.69 258 PRO B CA 1
ATOM 4850 C C . PRO B 1 258 ? -1.85 21.516 24.812 1 97.69 258 PRO B C 1
ATOM 4852 O O . PRO B 1 258 ? -1.565 21.734 26 1 97.69 258 PRO B O 1
ATOM 4855 N N . ASP B 1 259 ? -2.084 20.297 24.422 1 97.81 259 ASP B N 1
ATOM 4856 C CA . ASP B 1 259 ? -2.17 19.172 25.344 1 97.81 259 ASP B CA 1
ATOM 4857 C C . ASP B 1 259 ? -0.821 18.906 26.016 1 97.81 259 ASP B C 1
ATOM 4859 O O . ASP B 1 259 ? 0.23 19.188 25.438 1 97.81 259 ASP B O 1
ATOM 4863 N N . GLU B 1 260 ? -0.901 18.422 27.266 1 96.94 260 GLU B N 1
ATOM 4864 C CA . GLU B 1 260 ? 0.263 17.75 27.844 1 96.94 260 GLU B CA 1
ATOM 4865 C C . GLU B 1 260 ? 0.62 16.5 27.062 1 96.94 260 GLU B C 1
ATOM 4867 O O . GLU B 1 260 ? -0.177 16.016 26.25 1 96.94 260 GLU B O 1
ATOM 4872 N N . PRO B 1 261 ? 1.837 16 27.312 1 97.38 261 PRO B N 1
ATOM 4873 C CA . PRO B 1 261 ? 2.207 14.797 26.562 1 97.38 261 PRO B CA 1
ATOM 4874 C C . PRO B 1 261 ? 1.167 13.688 26.688 1 97.38 261 PRO B C 1
ATOM 4876 O O . PRO B 1 261 ? 0.762 13.336 27.797 1 97.38 261 PRO B O 1
ATOM 4879 N N . LEU B 1 262 ? 0.719 13.195 25.578 1 97.94 262 LEU B N 1
ATOM 4880 C CA . LEU B 1 262 ? -0.29 12.141 25.547 1 97.94 262 LEU B CA 1
ATOM 4881 C C . LEU B 1 262 ? 0.3 10.844 25.016 1 97.94 262 LEU B C 1
ATOM 4883 O O . LEU B 1 262 ? 0.768 10.789 23.875 1 97.94 262 LEU B O 1
ATOM 4887 N N . THR B 1 263 ? 0.241 9.836 25.859 1 97.12 263 THR B N 1
ATOM 4888 C CA . THR B 1 263 ? 0.601 8.492 25.422 1 97.12 263 THR B CA 1
ATOM 4889 C C . THR B 1 263 ? -0.54 7.863 24.625 1 97.12 263 THR B C 1
ATOM 4891 O O . THR B 1 263 ? -1.66 8.375 24.625 1 97.12 263 THR B O 1
ATOM 4894 N N . MET B 1 264 ? -0.202 6.754 23.953 1 95.69 264 MET B N 1
ATOM 4895 C CA . MET B 1 264 ? -1.272 6.059 23.25 1 95.69 264 MET B CA 1
ATOM 4896 C C . MET B 1 264 ? -2.334 5.555 24.219 1 95.69 264 MET B C 1
ATOM 4898 O O . MET B 1 264 ? -3.525 5.57 23.906 1 95.69 264 MET B O 1
ATOM 4902 N N . LYS B 1 265 ? -1.898 5.094 25.344 1 97.06 265 LYS B N 1
ATOM 4903 C CA . LYS B 1 265 ? -2.836 4.629 26.359 1 97.06 265 LYS B CA 1
ATOM 4904 C C . LYS B 1 265 ? -3.803 5.742 26.766 1 97.06 265 LYS B C 1
ATOM 4906 O O . LYS B 1 265 ? -5.016 5.523 26.828 1 97.06 265 LYS B O 1
ATOM 4911 N N . LYS B 1 266 ? -3.234 6.906 27.031 1 97.44 266 LYS B N 1
ATOM 4912 C CA . LYS B 1 266 ? -4.066 8.047 27.391 1 97.44 266 LYS B CA 1
ATOM 4913 C C . LYS B 1 266 ? -5.027 8.414 26.266 1 97.44 266 LYS B C 1
ATOM 4915 O O . LYS B 1 266 ? -6.184 8.766 26.531 1 97.44 266 LYS B O 1
ATOM 4920 N N . GLN B 1 267 ? -4.586 8.391 25.031 1 97 267 GLN B N 1
ATOM 4921 C CA . GLN B 1 267 ? -5.441 8.656 23.891 1 97 267 GLN B CA 1
ATOM 4922 C C . GLN B 1 267 ? -6.613 7.688 23.828 1 97 267 GLN B C 1
ATOM 4924 O O . GLN B 1 267 ? -7.754 8.094 23.594 1 97 267 GLN B O 1
ATOM 4929 N N . GLY B 1 268 ? -6.281 6.375 24.062 1 96.75 268 GLY B N 1
ATOM 4930 C CA . GLY B 1 268 ? -7.344 5.383 24.109 1 96.75 268 GLY B CA 1
ATOM 4931 C C . GLY B 1 268 ? -8.375 5.652 25.188 1 96.75 268 GLY B C 1
ATOM 4932 O O . GLY B 1 268 ? -9.578 5.582 24.938 1 96.75 268 GLY B O 1
ATOM 4933 N N . GLU B 1 269 ? -7.883 5.973 26.328 1 97.81 269 GLU B N 1
ATOM 4934 C CA . GLU B 1 269 ? -8.781 6.305 27.438 1 97.81 269 GLU B CA 1
ATOM 4935 C C . GLU B 1 269 ? -9.672 7.492 27.078 1 97.81 269 GLU B C 1
ATOM 4937 O O . GLU B 1 269 ? -10.875 7.477 27.359 1 97.81 269 GLU B O 1
ATOM 4942 N N . MET B 1 270 ? -9.047 8.508 26.5 1 97.62 270 MET B N 1
ATOM 4943 C CA . MET B 1 270 ? -9.773 9.719 26.109 1 97.62 270 MET B CA 1
ATOM 4944 C C . MET B 1 270 ? -10.852 9.406 25.078 1 97.62 270 MET B C 1
ATOM 4946 O O . MET B 1 270 ? -11.953 9.945 25.141 1 97.62 270 MET B O 1
ATOM 4950 N N . LEU B 1 271 ? -10.508 8.547 24.141 1 96.12 271 LEU B N 1
ATOM 4951 C CA . LEU B 1 271 ? -11.453 8.195 23.094 1 96.12 271 LEU B CA 1
ATOM 4952 C C . LEU B 1 271 ? -12.625 7.398 23.656 1 96.12 271 LEU B C 1
ATOM 4954 O O . LEU B 1 271 ? -13.781 7.68 23.344 1 96.12 271 LEU B O 1
ATOM 4958 N N . PHE B 1 272 ? -12.375 6.41 24.516 1 97.44 272 PHE B N 1
ATOM 4959 C CA . PHE B 1 272 ? -13.438 5.629 25.156 1 97.44 272 PHE B CA 1
ATOM 4960 C C . PHE B 1 272 ? -14.336 6.523 26 1 97.44 272 PHE B C 1
ATOM 4962 O O . PHE B 1 272 ? -15.555 6.352 26.016 1 97.44 272 PHE B O 1
ATOM 4969 N N . LYS B 1 273 ? -13.703 7.438 26.719 1 97.38 273 LYS B N 1
ATOM 4970 C CA . LYS B 1 273 ? -14.477 8.391 27.516 1 97.38 273 LYS B CA 1
ATOM 4971 C C . LYS B 1 273 ? -15.43 9.195 26.625 1 97.38 273 LYS B C 1
ATOM 4973 O O . LYS B 1 273 ? -16.594 9.375 26.984 1 97.38 273 LYS B O 1
ATOM 4978 N N . ALA B 1 274 ? -14.969 9.703 25.5 1 96.5 274 ALA B N 1
ATOM 4979 C CA . ALA B 1 274 ? -15.758 10.523 24.594 1 96.5 274 ALA B CA 1
ATOM 4980 C C . ALA B 1 274 ? -16.953 9.742 24.047 1 96.5 274 ALA B C 1
ATOM 4982 O O . ALA B 1 274 ? -18.031 10.312 23.859 1 96.5 274 ALA B O 1
ATOM 4983 N N . VAL B 1 275 ? -16.781 8.414 23.828 1 95.06 275 VAL B N 1
ATOM 4984 C CA . VAL B 1 275 ? -17.844 7.648 23.203 1 95.06 275 VAL B CA 1
ATOM 4985 C C . VAL B 1 275 ? -18.703 6.973 24.281 1 95.06 275 VAL B C 1
ATOM 4987 O O . VAL B 1 275 ? -19.672 6.285 23.953 1 95.06 275 VAL B O 1
ATOM 4990 N N . GLY B 1 276 ? -18.359 7.062 25.484 1 95.81 276 GLY B N 1
ATOM 4991 C CA . GLY B 1 276 ? -19.141 6.547 26.609 1 95.81 276 GLY B CA 1
ATOM 4992 C C . GLY B 1 276 ? -19.016 5.047 26.781 1 95.81 276 GLY B C 1
ATOM 4993 O O . GLY B 1 276 ? -19.984 4.363 27.078 1 95.81 276 GLY B O 1
ATOM 4994 N N . LYS B 1 277 ? -17.875 4.504 26.531 1 96.25 277 LYS B N 1
ATOM 4995 C CA . LYS B 1 277 ? -17.625 3.07 26.672 1 96.25 277 LYS B CA 1
ATOM 4996 C C . LYS B 1 277 ? -16.469 2.797 27.625 1 96.25 277 LYS B C 1
ATOM 4998 O O . LYS B 1 277 ? -15.625 3.664 27.859 1 96.25 277 LYS B O 1
ATOM 5003 N N . GLU B 1 278 ? -16.438 1.636 28.234 1 97.12 278 GLU B N 1
ATOM 5004 C CA . GLU B 1 278 ? -15.328 1.213 29.078 1 97.12 278 GLU B CA 1
ATOM 5005 C C . GLU B 1 278 ? -14.086 0.905 28.234 1 97.12 278 GLU B C 1
ATOM 5007 O O . GLU B 1 278 ? -14.188 0.254 27.188 1 97.12 278 GLU B O 1
ATOM 5012 N N . PRO B 1 279 ? -12.977 1.36 28.672 1 96.81 279 PRO B N 1
ATOM 5013 C CA . PRO B 1 279 ? -11.758 1.147 27.875 1 96.81 279 PRO B CA 1
ATOM 5014 C C . PRO B 1 279 ? -11.391 -0.329 27.75 1 96.81 279 PRO B C 1
ATOM 5016 O O . PRO B 1 279 ? -11.438 -1.071 28.734 1 96.81 279 PRO B O 1
ATOM 5019 N N . LYS B 1 280 ? -11.164 -0.738 26.625 1 96.06 280 LYS B N 1
ATOM 5020 C CA . LYS B 1 280 ? -10.57 -2.021 26.25 1 96.06 280 LYS B CA 1
ATOM 5021 C C . LYS B 1 280 ? -9.344 -1.827 25.375 1 96.06 280 LYS B C 1
ATOM 5023 O O . LYS B 1 280 ? -9.375 -1.059 24.422 1 96.06 280 LYS B O 1
ATOM 5028 N N . PHE B 1 281 ? -8.312 -2.539 25.812 1 95.75 281 PHE B N 1
ATOM 5029 C CA . PHE B 1 281 ? -7.066 -2.307 25.094 1 95.75 281 PHE B CA 1
ATOM 5030 C C . PHE B 1 281 ? -6.496 -3.615 24.562 1 95.75 281 PHE B C 1
ATOM 5032 O O . PHE B 1 281 ? -6.703 -4.676 25.156 1 95.75 281 PHE B O 1
ATOM 5039 N N . PHE B 1 282 ? -5.973 -3.582 23.438 1 92.94 282 PHE B N 1
ATOM 5040 C CA . PHE B 1 282 ? -5.133 -4.645 22.906 1 92.94 282 PHE B CA 1
ATOM 5041 C C . PHE B 1 282 ? -3.701 -4.16 22.719 1 92.94 282 PHE B C 1
ATOM 5043 O O . PHE B 1 282 ? -3.467 -3.152 22.047 1 92.94 282 PHE B O 1
ATOM 5050 N N . TYR B 1 283 ? -2.738 -4.859 23.312 1 92.75 283 TYR B N 1
ATOM 5051 C CA . TYR B 1 283 ? -1.328 -4.488 23.266 1 92.75 283 TYR B CA 1
ATOM 5052 C C . TYR B 1 283 ? -0.579 -5.316 22.234 1 92.75 283 TYR B C 1
ATOM 5054 O O . TYR B 1 283 ? -0.226 -6.473 22.5 1 92.75 283 TYR B O 1
ATOM 5062 N N . ALA B 1 284 ? -0.368 -4.742 21.094 1 88.81 284 ALA B N 1
ATOM 5063 C CA . ALA B 1 284 ? 0.416 -5.422 20.062 1 88.81 284 ALA B CA 1
ATOM 5064 C C . ALA B 1 284 ? 1.911 -5.23 20.297 1 88.81 284 ALA B C 1
ATOM 5066 O O . ALA B 1 284 ? 2.361 -4.125 20.609 1 88.81 284 ALA B O 1
ATOM 5067 N N . PRO B 1 285 ? 2.676 -6.285 20.188 1 88.88 285 PRO B N 1
ATOM 5068 C CA . PRO B 1 285 ? 4.121 -6.109 20.344 1 88.88 285 PRO B CA 1
ATOM 5069 C C . PRO B 1 285 ? 4.75 -5.32 19.203 1 88.88 285 PRO B C 1
ATOM 5071 O O . PRO B 1 285 ? 4.309 -5.434 18.062 1 88.88 285 PRO B O 1
ATOM 5074 N N . LEU B 1 286 ? 5.793 -4.629 19.469 1 87.56 286 LEU B N 1
ATOM 5075 C CA . LEU B 1 286 ? 6.438 -3.771 18.484 1 87.56 286 LEU B CA 1
ATOM 5076 C C . LEU B 1 286 ? 7.098 -4.605 17.391 1 87.56 286 LEU B C 1
ATOM 5078 O O . LEU B 1 286 ? 7.18 -4.172 16.234 1 87.56 286 LEU B O 1
ATOM 5082 N N . TRP B 1 287 ? 7.559 -5.801 17.781 1 87.06 287 TRP B N 1
ATOM 5083 C CA . TRP B 1 287 ? 8.258 -6.629 16.797 1 87.06 287 TRP B CA 1
ATOM 5084 C C . TRP B 1 287 ? 7.312 -7.066 15.688 1 87.06 287 TRP B C 1
ATOM 5086 O O . TRP B 1 287 ? 7.758 -7.551 14.641 1 87.06 287 TRP B O 1
ATOM 5096 N N . LEU B 1 288 ? 5.996 -6.992 15.984 1 86.19 288 LEU B N 1
ATOM 5097 C CA . LEU B 1 288 ? 5.008 -7.324 14.969 1 86.19 288 LEU B CA 1
ATOM 5098 C C . LEU B 1 288 ? 5.207 -6.465 13.719 1 86.19 288 LEU B C 1
ATOM 5100 O O . LEU B 1 288 ? 5.016 -6.934 12.602 1 86.19 288 LEU B O 1
ATOM 5104 N N . PHE B 1 289 ? 5.59 -5.188 13.844 1 85.44 289 PHE B N 1
ATOM 5105 C CA . PHE B 1 289 ? 5.883 -4.316 12.711 1 85.44 289 PHE B CA 1
ATOM 5106 C C . PHE B 1 289 ? 6.973 -4.918 11.836 1 85.44 289 PHE B C 1
ATOM 5108 O O . PHE B 1 289 ? 6.855 -4.918 10.609 1 85.44 289 PHE B O 1
ATOM 5115 N N . ASP B 1 290 ? 7.945 -5.473 12.531 1 83.44 290 ASP B N 1
ATOM 5116 C CA . ASP B 1 290 ? 9.055 -6.043 11.781 1 83.44 290 ASP B CA 1
ATOM 5117 C C . ASP B 1 290 ? 8.609 -7.258 10.969 1 83.44 290 ASP B C 1
ATOM 5119 O O . ASP B 1 290 ? 9.023 -7.43 9.82 1 83.44 290 ASP B O 1
ATOM 5123 N N . VAL B 1 291 ? 7.809 -8.016 11.562 1 83.38 291 VAL B N 1
ATOM 5124 C CA . VAL B 1 291 ? 7.297 -9.203 10.883 1 83.38 291 VAL B CA 1
ATOM 5125 C C . VAL B 1 291 ? 6.488 -8.781 9.656 1 83.38 291 VAL B C 1
ATOM 5127 O O . VAL B 1 291 ? 6.676 -9.32 8.562 1 83.38 291 VAL B O 1
ATOM 5130 N N . ILE B 1 292 ? 5.605 -7.848 9.82 1 84.62 292 ILE B N 1
ATOM 5131 C CA . ILE B 1 292 ? 4.742 -7.387 8.734 1 84.62 292 ILE B CA 1
ATOM 5132 C C . ILE B 1 292 ? 5.586 -6.762 7.629 1 84.62 292 ILE B C 1
ATOM 5134 O O . ILE B 1 292 ? 5.453 -7.117 6.457 1 84.62 292 ILE B O 1
ATOM 5138 N N . ILE B 1 293 ? 6.48 -5.887 7.996 1 85.94 293 ILE B N 1
ATOM 5139 C CA . ILE B 1 293 ? 7.309 -5.168 7.035 1 85.94 293 ILE B CA 1
ATOM 5140 C C . ILE B 1 293 ? 8.18 -6.156 6.27 1 85.94 293 ILE B C 1
ATOM 5142 O O . ILE B 1 293 ? 8.25 -6.113 5.039 1 85.94 293 ILE B O 1
ATOM 5146 N N . ASP B 1 294 ? 8.805 -7.035 7.004 1 82.44 294 ASP B N 1
ATOM 5147 C CA . ASP B 1 294 ? 9.711 -7.992 6.371 1 82.44 294 ASP B CA 1
ATOM 5148 C C . ASP B 1 294 ? 8.945 -8.93 5.438 1 82.44 294 ASP B C 1
ATOM 5150 O O . ASP B 1 294 ? 9.438 -9.281 4.359 1 82.44 294 ASP B O 1
ATOM 5154 N N . SER B 1 295 ? 7.809 -9.328 5.855 1 83.38 295 SER B N 1
ATOM 5155 C CA . SER B 1 295 ? 6.996 -10.203 5.016 1 83.38 295 SER B CA 1
ATOM 5156 C C . SER B 1 295 ? 6.562 -9.492 3.738 1 83.38 295 SER B C 1
ATOM 5158 O O . SER B 1 295 ? 6.664 -10.055 2.645 1 83.38 295 SER B O 1
ATOM 5160 N N . LEU B 1 296 ? 6.09 -8.273 3.918 1 83.44 296 LEU B N 1
ATOM 5161 C CA . LEU B 1 296 ? 5.668 -7.488 2.766 1 83.44 296 LEU B CA 1
ATOM 5162 C C . LEU B 1 296 ? 6.84 -7.219 1.827 1 83.44 296 LEU B C 1
ATOM 5164 O O . LEU B 1 296 ? 6.695 -7.312 0.606 1 83.44 296 LEU B O 1
ATOM 5168 N N . GLN B 1 297 ? 7.953 -6.883 2.434 1 81.94 297 GLN B N 1
ATOM 5169 C CA . GLN B 1 297 ? 9.141 -6.629 1.633 1 81.94 297 GLN B CA 1
ATOM 5170 C C . GLN B 1 297 ? 9.578 -7.887 0.886 1 81.94 297 GLN B C 1
ATOM 5172 O O . GLN B 1 297 ? 10.016 -7.812 -0.266 1 81.94 297 GLN B O 1
ATOM 5177 N N . TRP B 1 298 ? 9.516 -8.961 1.551 1 81.56 298 TRP B N 1
ATOM 5178 C CA . TRP B 1 298 ? 9.844 -10.234 0.914 1 81.56 298 TRP B CA 1
ATOM 5179 C C . TRP B 1 298 ? 8.945 -10.492 -0.289 1 81.56 298 TRP B C 1
ATOM 5181 O O . TRP B 1 298 ? 9.422 -10.859 -1.363 1 81.56 298 TRP B O 1
ATOM 5191 N N . VAL B 1 299 ? 7.656 -10.336 -0.121 1 79.62 299 VAL B N 1
ATOM 5192 C CA . VAL B 1 299 ? 6.715 -10.531 -1.216 1 79.62 299 VAL B CA 1
ATOM 5193 C C . VAL B 1 299 ? 7.031 -9.562 -2.352 1 79.62 299 VAL B C 1
ATOM 5195 O O . VAL B 1 299 ? 7.02 -9.945 -3.525 1 79.62 299 VAL B O 1
ATOM 5198 N N . ALA B 1 300 ? 7.293 -8.32 -1.95 1 79.19 300 ALA B N 1
ATOM 5199 C CA . ALA B 1 300 ? 7.645 -7.305 -2.941 1 79.19 300 ALA B CA 1
ATOM 5200 C C . ALA B 1 300 ? 8.867 -7.734 -3.754 1 79.19 300 ALA B C 1
ATOM 5202 O O . ALA B 1 300 ? 8.859 -7.652 -4.984 1 79.19 300 ALA B O 1
ATOM 5203 N N . ASP B 1 301 ? 9.828 -8.234 -3.053 1 75.69 301 ASP B N 1
ATOM 5204 C CA . ASP B 1 301 ? 11.07 -8.633 -3.707 1 75.69 301 ASP B CA 1
ATOM 5205 C C . ASP B 1 301 ? 10.867 -9.875 -4.566 1 75.69 301 ASP B C 1
ATOM 5207 O O . ASP B 1 301 ? 11.414 -9.977 -5.668 1 75.69 301 ASP B O 1
ATOM 5211 N N . THR B 1 302 ? 10.117 -10.773 -4.098 1 74.5 302 THR B N 1
ATOM 5212 C CA . THR B 1 302 ? 9.898 -12.047 -4.777 1 74.5 302 THR B CA 1
ATOM 5213 C C . THR B 1 302 ? 9.055 -11.852 -6.035 1 74.5 302 THR B C 1
ATOM 5215 O O . THR B 1 302 ? 9.344 -12.445 -7.078 1 74.5 302 THR B O 1
ATOM 5218 N N . PHE B 1 303 ? 8 -10.992 -5.898 1 73 303 PHE B N 1
ATOM 5219 C CA . PHE B 1 303 ? 7.051 -10.859 -7 1 73 303 PHE B CA 1
ATOM 5220 C C . PHE B 1 303 ? 7.242 -9.539 -7.727 1 73 303 PHE B C 1
ATOM 5222 O O . PHE B 1 303 ? 6.438 -9.18 -8.586 1 73 303 PHE B O 1
ATOM 5229 N N . GLN B 1 304 ? 8.352 -8.797 -7.359 1 72.5 304 GLN B N 1
ATOM 5230 C CA . GLN B 1 304 ? 8.656 -7.504 -7.957 1 72.5 304 GLN B CA 1
ATOM 5231 C C . GLN B 1 304 ? 7.418 -6.617 -8.016 1 72.5 304 GLN B C 1
ATOM 5233 O O . GLN B 1 304 ? 7.102 -6.059 -9.07 1 72.5 304 GLN B O 1
ATOM 5238 N N . SER B 1 305 ? 6.832 -6.59 -6.875 1 75.25 305 SER B N 1
ATOM 5239 C CA . SER B 1 305 ? 5.566 -5.871 -6.801 1 75.25 305 SER B CA 1
ATOM 5240 C C . SER B 1 305 ? 5.742 -4.508 -6.137 1 75.25 305 SER B C 1
ATOM 5242 O O . SER B 1 305 ? 6.172 -4.422 -4.984 1 75.25 305 SER B O 1
ATOM 5244 N N . GLU B 1 306 ? 5.359 -3.475 -6.84 1 72.56 306 GLU B N 1
ATOM 5245 C CA . GLU B 1 306 ? 5.422 -2.119 -6.305 1 72.56 306 GLU B CA 1
ATOM 5246 C C . GLU B 1 306 ? 4.398 -1.919 -5.188 1 72.56 306 GLU B C 1
ATOM 5248 O O . GLU B 1 306 ? 4.656 -1.19 -4.227 1 72.56 306 GLU B O 1
ATOM 5253 N N . LYS B 1 307 ? 3.371 -2.559 -5.293 1 75 307 LYS B N 1
ATOM 5254 C CA . LYS B 1 307 ? 2.305 -2.439 -4.301 1 75 307 LYS B CA 1
ATOM 5255 C C . LYS B 1 307 ? 2.773 -2.918 -2.93 1 75 307 LYS B C 1
ATOM 5257 O O . LYS B 1 307 ? 2.541 -2.25 -1.919 1 75 307 LYS B O 1
ATOM 5262 N N . PHE B 1 308 ? 3.432 -3.975 -2.982 1 78.19 308 PHE B N 1
ATOM 5263 C CA . PHE B 1 308 ? 3.877 -4.535 -1.713 1 78.19 308 PHE B CA 1
ATOM 5264 C C . PHE B 1 308 ? 5.059 -3.75 -1.16 1 78.19 308 PHE B C 1
ATOM 5266 O O . PHE B 1 308 ? 5.223 -3.637 0.057 1 78.19 308 PHE B O 1
ATOM 5273 N N . GLU B 1 309 ? 5.816 -3.254 -2.072 1 78.81 309 GLU B N 1
ATOM 5274 C CA . GLU B 1 309 ? 6.883 -2.367 -1.626 1 78.81 309 GLU B CA 1
ATOM 5275 C C . GLU B 1 309 ? 6.32 -1.128 -0.935 1 78.81 309 GLU B C 1
ATOM 5277 O O . GLU B 1 309 ? 6.84 -0.697 0.098 1 78.81 309 GLU B O 1
ATOM 5282 N N . ASN B 1 310 ? 5.289 -0.615 -1.505 1 78.5 310 ASN B N 1
ATOM 5283 C CA . ASN B 1 310 ? 4.633 0.544 -0.909 1 78.5 310 ASN B CA 1
ATOM 5284 C C . ASN B 1 310 ? 3.992 0.199 0.433 1 78.5 310 ASN B C 1
ATOM 5286 O O . ASN B 1 310 ? 4.043 0.995 1.372 1 78.5 310 ASN B O 1
ATOM 5290 N N . ALA B 1 311 ? 3.432 -0.925 0.455 1 80.19 311 ALA B N 1
ATOM 5291 C CA . ALA B 1 311 ? 2.83 -1.371 1.709 1 80.19 311 ALA B CA 1
ATOM 5292 C C . ALA B 1 311 ? 3.889 -1.532 2.797 1 80.19 311 ALA B C 1
ATOM 5294 O O . ALA B 1 311 ? 3.645 -1.206 3.961 1 80.19 311 ALA B O 1
ATOM 5295 N N . ALA B 1 312 ? 5.035 -2.033 2.393 1 82.81 312 ALA B N 1
ATOM 5296 C CA . ALA B 1 312 ? 6.133 -2.154 3.352 1 82.81 312 ALA B CA 1
ATOM 5297 C C . ALA B 1 312 ? 6.562 -0.786 3.871 1 82.81 312 ALA B C 1
ATOM 5299 O O . ALA B 1 312 ? 6.832 -0.624 5.062 1 82.81 312 ALA B O 1
ATOM 5300 N N . GLU B 1 313 ? 6.574 0.127 2.971 1 78.88 313 GLU B N 1
ATOM 5301 C CA . GLU B 1 313 ? 6.941 1.481 3.373 1 78.88 313 GLU B CA 1
ATOM 5302 C C . GLU B 1 313 ? 5.91 2.068 4.336 1 78.88 313 GLU B C 1
ATOM 5304 O O . GLU B 1 313 ? 6.27 2.768 5.285 1 78.88 313 GLU B O 1
ATOM 5309 N N . LEU B 1 314 ? 4.695 1.851 4.043 1 82.06 314 LEU B N 1
ATOM 5310 C CA . LEU B 1 314 ? 3.65 2.287 4.961 1 82.06 314 LEU B CA 1
ATOM 5311 C C . LEU B 1 314 ? 3.826 1.642 6.332 1 82.06 314 LEU B C 1
ATOM 5313 O O . LEU B 1 314 ? 3.562 2.271 7.359 1 82.06 314 LEU B O 1
ATOM 5317 N N . GLY B 1 315 ? 4.207 0.35 6.273 1 84.31 315 GLY B N 1
ATOM 5318 C CA . GLY B 1 315 ? 4.531 -0.303 7.531 1 84.31 315 GLY B CA 1
ATOM 5319 C C . GLY B 1 315 ? 5.652 0.382 8.289 1 84.31 315 GLY B C 1
ATOM 5320 O O . GLY B 1 315 ? 5.598 0.509 9.516 1 84.31 315 GLY B O 1
ATOM 5321 N N . ARG B 1 316 ? 6.633 0.833 7.543 1 84.75 316 ARG B N 1
ATOM 5322 C CA . ARG B 1 316 ? 7.746 1.547 8.156 1 84.75 316 ARG B CA 1
ATOM 5323 C C . ARG B 1 316 ? 7.289 2.879 8.742 1 84.75 316 ARG B C 1
ATOM 5325 O O . ARG B 1 316 ? 7.723 3.271 9.828 1 84.75 316 ARG B O 1
ATOM 5332 N N . ILE B 1 317 ? 6.457 3.514 8.008 1 83.62 317 ILE B N 1
ATOM 5333 C CA . ILE B 1 317 ? 5.883 4.758 8.5 1 83.62 317 ILE B CA 1
ATOM 5334 C C . ILE B 1 317 ? 5.102 4.496 9.781 1 83.62 317 ILE B C 1
ATOM 5336 O O . ILE B 1 317 ? 5.266 5.207 10.773 1 83.62 317 ILE B O 1
ATOM 5340 N N . GLY B 1 318 ? 4.297 3.467 9.734 1 85.88 318 GLY B N 1
ATOM 5341 C CA . GLY B 1 318 ? 3.564 3.084 10.93 1 85.88 318 GLY B CA 1
ATOM 5342 C C . GLY B 1 318 ? 4.465 2.801 12.117 1 85.88 318 GLY B C 1
ATOM 5343 O O . GLY B 1 318 ? 4.191 3.254 13.234 1 85.88 318 GLY B O 1
ATOM 5344 N N . LYS B 1 319 ? 5.504 2.033 11.82 1 87.5 319 LYS B N 1
ATOM 5345 C CA . LYS B 1 319 ? 6.453 1.726 12.883 1 87.5 319 LYS B CA 1
ATOM 5346 C C . LYS B 1 319 ? 7.098 2.996 13.43 1 87.5 319 LYS B C 1
ATOM 5348 O O . LYS B 1 319 ? 7.215 3.168 14.648 1 87.5 319 LYS B O 1
ATOM 5353 N N . TYR B 1 320 ? 7.527 3.879 12.539 1 88.19 320 TYR B N 1
ATOM 5354 C CA . TYR B 1 320 ? 8.148 5.137 12.945 1 88.19 320 TYR B CA 1
ATOM 5355 C C . TYR B 1 320 ? 7.27 5.871 13.953 1 88.19 320 TYR B C 1
ATOM 5357 O O . TYR B 1 320 ? 7.738 6.273 15.016 1 88.19 320 TYR B O 1
ATOM 5365 N N . TYR B 1 321 ? 6.012 5.969 13.617 1 87.44 321 TYR B N 1
ATOM 5366 C CA . TYR B 1 321 ? 5.117 6.77 14.453 1 87.44 321 TYR B CA 1
ATOM 5367 C C . TYR B 1 321 ? 4.688 5.996 15.688 1 87.44 321 TYR B C 1
ATOM 5369 O O . TYR B 1 321 ? 4.148 6.578 16.641 1 87.44 321 TYR B O 1
ATOM 5377 N N . ALA B 1 322 ? 4.953 4.711 15.711 1 87.75 322 ALA B N 1
ATOM 5378 C CA . ALA B 1 322 ? 4.688 3.904 16.906 1 87.75 322 ALA B CA 1
ATOM 5379 C C . ALA B 1 322 ? 5.828 4.008 17.906 1 87.75 322 ALA B C 1
ATOM 5381 O O . ALA B 1 322 ? 5.664 3.666 19.078 1 87.75 322 ALA B O 1
ATOM 5382 N N . VAL B 1 323 ? 6.996 4.523 17.406 1 90.38 323 VAL B N 1
ATOM 5383 C CA . VAL B 1 323 ? 8.133 4.457 18.328 1 90.38 323 VAL B CA 1
ATOM 5384 C C . VAL B 1 323 ? 8.719 5.852 18.531 1 90.38 323 VAL B C 1
ATOM 5386 O O . VAL B 1 323 ? 9.516 6.074 19.438 1 90.38 323 VAL B O 1
ATOM 5389 N N . GLU B 1 324 ? 8.359 6.816 17.641 1 92.75 324 GLU B N 1
ATOM 5390 C CA . GLU B 1 324 ? 8.93 8.156 17.719 1 92.75 324 GLU B CA 1
ATOM 5391 C C . GLU B 1 324 ? 7.922 9.156 18.281 1 92.75 324 GLU B C 1
ATOM 5393 O O . GLU B 1 324 ? 6.781 9.219 17.828 1 92.75 324 GLU B O 1
ATOM 5398 N N . ASP B 1 325 ? 8.359 9.938 19.203 1 95 325 ASP B N 1
ATOM 5399 C CA . ASP B 1 325 ? 7.52 10.984 19.766 1 95 325 ASP B CA 1
ATOM 5400 C C . ASP B 1 325 ? 7.191 12.055 18.734 1 95 325 ASP B C 1
ATOM 5402 O O . ASP B 1 325 ? 8.039 12.422 17.922 1 95 325 ASP B O 1
ATOM 5406 N N . MET B 1 326 ? 6.004 12.508 18.734 1 96.56 326 MET B N 1
ATOM 5407 C CA . MET B 1 326 ? 5.57 13.727 18.062 1 96.56 326 MET B CA 1
ATOM 5408 C C . MET B 1 326 ? 5.168 14.797 19.062 1 96.56 326 MET B C 1
ATOM 5410 O O . MET B 1 326 ? 4.012 15.227 19.078 1 96.56 326 MET B O 1
ATOM 5414 N N . LEU B 1 327 ? 6.207 15.242 19.781 1 97.38 327 LEU B N 1
ATOM 5415 C CA . LEU B 1 327 ? 5.926 16 20.984 1 97.38 327 LEU B CA 1
ATOM 5416 C C . LEU B 1 327 ? 6.852 17.203 21.094 1 97.38 327 LEU B C 1
ATOM 5418 O O . LEU B 1 327 ? 8.07 17.062 21.016 1 97.38 327 LEU B O 1
ATOM 5422 N N . THR B 1 328 ? 6.195 18.328 21.172 1 97.12 328 THR B N 1
ATOM 5423 C CA . THR B 1 328 ? 6.938 19.5 21.641 1 97.12 328 THR B CA 1
ATOM 5424 C C . THR B 1 328 ? 6.773 19.672 23.141 1 97.12 328 THR B C 1
ATOM 5426 O O . THR B 1 328 ? 5.688 19.438 23.688 1 97.12 328 THR B O 1
ATOM 5429 N N . THR B 1 329 ? 7.883 20.031 23.828 1 93.31 329 THR B N 1
ATOM 5430 C CA . THR B 1 329 ? 7.809 20.203 25.266 1 93.31 329 THR B CA 1
ATOM 5431 C C . THR B 1 329 ? 8.055 21.656 25.672 1 93.31 329 THR B C 1
ATOM 5433 O O . THR B 1 329 ? 7.703 22.062 26.766 1 93.31 329 THR B O 1
ATOM 5436 N N . ASP B 1 330 ? 8.648 22.406 24.797 1 95.38 330 ASP B N 1
ATOM 5437 C CA . ASP B 1 330 ? 8.859 23.828 25.047 1 95.38 330 ASP B CA 1
ATOM 5438 C C . ASP B 1 330 ? 7.555 24.609 24.938 1 95.38 330 ASP B C 1
ATOM 5440 O O . ASP B 1 330 ? 6.887 24.562 23.906 1 95.38 330 ASP B O 1
ATOM 5444 N N . PRO B 1 331 ? 7.195 25.375 25.906 1 94.38 331 PRO B N 1
ATOM 5445 C CA . PRO B 1 331 ? 5.949 26.156 25.875 1 94.38 331 PRO B CA 1
ATOM 5446 C C . PRO B 1 331 ? 5.875 27.094 24.688 1 94.38 331 PRO B C 1
ATOM 5448 O O . PRO B 1 331 ? 4.785 27.359 24.172 1 94.38 331 PRO B O 1
ATOM 5451 N N . SER B 1 332 ? 6.957 27.578 24.219 1 94.31 332 SER B N 1
ATOM 5452 C CA . SER B 1 332 ? 6.98 28.5 23.078 1 94.31 332 SER B CA 1
ATOM 5453 C C . SER B 1 332 ? 6.652 27.766 21.781 1 94.31 332 SER B C 1
ATOM 5455 O O . SER B 1 332 ? 6.371 28.406 20.766 1 94.31 332 SER B O 1
ATOM 5457 N N . GLU B 1 333 ? 6.625 26.391 21.875 1 97.25 333 GLU B N 1
ATOM 5458 C CA . GLU B 1 333 ? 6.344 25.578 20.688 1 97.25 333 GLU B CA 1
ATOM 5459 C C . GLU B 1 333 ? 4.938 24.984 20.75 1 97.25 333 GLU B C 1
ATOM 5461 O O . GLU B 1 333 ? 4.648 24 20.078 1 97.25 333 GLU B O 1
ATOM 5466 N N . LYS B 1 334 ? 4.168 25.562 21.578 1 97.44 334 LYS B N 1
ATOM 5467 C CA . LYS B 1 334 ? 2.768 25.172 21.688 1 97.44 334 LYS B CA 1
ATOM 5468 C C . LYS B 1 334 ? 1.844 26.297 21.219 1 97.44 334 LYS B C 1
ATOM 5470 O O . LYS B 1 334 ? 2.146 27.469 21.391 1 97.44 334 LYS B O 1
ATOM 5475 N N . PHE B 1 335 ? 0.796 25.953 20.609 1 97.44 335 PHE B N 1
ATOM 5476 C CA . PHE B 1 335 ? -0.16 26.922 20.094 1 97.44 335 PHE B CA 1
ATOM 5477 C C . PHE B 1 335 ? -1.57 26.344 20.078 1 97.44 335 PHE B C 1
ATOM 5479 O O . PHE B 1 335 ? -1.753 25.141 19.859 1 97.44 335 PHE B O 1
ATOM 5486 N N . GLY B 1 336 ? -2.512 27.203 20.344 1 96.5 336 GLY B N 1
ATOM 5487 C CA . GLY B 1 336 ? -3.91 26.812 20.25 1 96.5 336 GLY B CA 1
ATOM 5488 C C . GLY B 1 336 ? -4.527 26.453 21.594 1 96.5 336 GLY B C 1
ATOM 5489 O O . GLY B 1 336 ? -3.852 26.516 22.625 1 96.5 336 GLY B O 1
ATOM 5490 N N . LYS B 1 337 ? -5.879 26.203 21.594 1 96.75 337 LYS B N 1
ATOM 5491 C CA . LYS B 1 337 ? -6.633 25.938 22.812 1 96.75 337 LYS B CA 1
ATOM 5492 C C . LYS B 1 337 ? -7.426 24.641 22.688 1 96.75 337 LYS B C 1
ATOM 5494 O O . LYS B 1 337 ? -7.918 24.109 23.688 1 96.75 337 LYS B O 1
ATOM 5499 N N . ILE B 1 338 ? -7.566 24.141 21.516 1 96.06 338 ILE B N 1
ATOM 5500 C CA . ILE B 1 338 ? -8.367 22.938 21.281 1 96.06 338 ILE B CA 1
ATOM 5501 C C . ILE B 1 338 ? -7.57 21.703 21.688 1 96.06 338 ILE B C 1
ATOM 5503 O O . ILE B 1 338 ? -6.5 21.438 21.125 1 96.06 338 ILE B O 1
ATOM 5507 N N . THR B 1 339 ? -8.086 20.953 22.625 1 97.19 339 THR B N 1
ATOM 5508 C CA . THR B 1 339 ? -7.41 19.75 23.094 1 97.19 339 THR B CA 1
ATOM 5509 C C . THR B 1 339 ? -7.871 18.531 22.312 1 97.19 339 THR B C 1
ATOM 5511 O O . THR B 1 339 ? -8.875 18.594 21.594 1 97.19 339 THR B O 1
ATOM 5514 N N . LEU B 1 340 ? -7.082 17.422 22.484 1 97.25 340 LEU B N 1
ATOM 5515 C CA . LEU B 1 340 ? -7.484 16.172 21.844 1 97.25 340 LEU B CA 1
ATOM 5516 C C . LEU B 1 340 ? -8.828 15.688 22.391 1 97.25 340 LEU B C 1
ATOM 5518 O O . LEU B 1 340 ? -9.648 15.164 21.641 1 97.25 340 LEU B O 1
ATOM 5522 N N . GLN B 1 341 ? -9.07 15.93 23.719 1 97.62 341 GLN B N 1
ATOM 5523 C CA . GLN B 1 341 ? -10.359 15.523 24.297 1 97.62 341 GLN B CA 1
ATOM 5524 C C . GLN B 1 341 ? -11.508 16.297 23.656 1 97.62 341 GLN B C 1
ATOM 5526 O O . GLN B 1 341 ? -12.578 15.734 23.406 1 97.62 341 GLN B O 1
ATOM 5531 N N . ASP B 1 342 ? -11.273 17.625 23.469 1 95.81 342 ASP B N 1
ATOM 5532 C CA . ASP B 1 342 ? -12.273 18.422 22.781 1 95.81 342 ASP B CA 1
ATOM 5533 C C . ASP B 1 342 ? -12.602 17.828 21.406 1 95.81 342 ASP B C 1
ATOM 5535 O O . ASP B 1 342 ? -13.773 17.734 21.031 1 95.81 342 ASP B O 1
ATOM 5539 N N . HIS B 1 343 ? -11.57 17.438 20.688 1 94.88 343 HIS B N 1
ATOM 5540 C CA . HIS B 1 343 ? -11.742 16.844 19.359 1 94.88 343 HIS B CA 1
ATOM 5541 C C . HIS B 1 343 ? -12.516 15.539 19.438 1 94.88 343 HIS B C 1
ATOM 5543 O O . HIS B 1 343 ? -13.469 15.328 18.672 1 94.88 343 HIS B O 1
ATOM 5549 N N . TYR B 1 344 ? -12.117 14.617 20.344 1 95.44 344 TYR B N 1
ATOM 5550 C CA . TYR B 1 344 ? -12.797 13.328 20.484 1 95.44 344 TYR B CA 1
ATOM 5551 C C . TYR B 1 344 ? -14.258 13.523 20.859 1 95.44 344 TYR B C 1
ATOM 5553 O O . TYR B 1 344 ? -15.141 12.828 20.359 1 95.44 344 TYR B O 1
ATOM 5561 N N . ASN B 1 345 ? -14.539 14.516 21.797 1 95.5 345 ASN B N 1
ATOM 5562 C CA . ASN B 1 345 ? -15.914 14.82 22.172 1 95.5 345 ASN B CA 1
ATOM 5563 C C . ASN B 1 345 ? -16.734 15.258 20.969 1 95.5 345 ASN B C 1
ATOM 5565 O O . ASN B 1 345 ? -17.906 14.859 20.828 1 95.5 345 ASN B O 1
ATOM 5569 N N . ARG B 1 346 ? -16.109 15.992 20.156 1 91.94 346 ARG B N 1
ATOM 5570 C CA . ARG B 1 346 ? -16.812 16.516 18.984 1 91.94 346 ARG B CA 1
ATOM 5571 C C . ARG B 1 346 ? -17.141 15.383 18 1 91.94 346 ARG B C 1
ATOM 5573 O O . ARG B 1 346 ? -18.25 15.297 17.5 1 91.94 346 ARG B O 1
ATOM 5580 N N . ILE B 1 347 ? -16.156 14.523 17.766 1 89.38 347 ILE B N 1
ATOM 5581 C CA . ILE B 1 347 ? -16.391 13.508 16.75 1 89.38 347 ILE B CA 1
ATOM 5582 C C . ILE B 1 347 ? -17.344 12.445 17.281 1 89.38 347 ILE B C 1
ATOM 5584 O O . ILE B 1 347 ? -18.047 11.781 16.516 1 89.38 347 ILE B O 1
ATOM 5588 N N . ALA B 1 348 ? -17.406 12.281 18.531 1 91.12 348 ALA B N 1
ATOM 5589 C CA . ALA B 1 348 ? -18.344 11.352 19.141 1 91.12 348 ALA B CA 1
ATOM 5590 C C . ALA B 1 348 ? -19.781 11.789 18.906 1 91.12 348 ALA B C 1
ATOM 5592 O O . ALA B 1 348 ? -20.688 10.953 18.828 1 91.12 348 ALA B O 1
ATOM 5593 N N . VAL B 1 349 ? -19.984 13.125 18.766 1 88.06 349 VAL B N 1
ATOM 5594 C CA . VAL B 1 349 ? -21.312 13.68 18.594 1 88.06 349 VAL B CA 1
ATOM 5595 C C . VAL B 1 349 ? -21.609 13.883 17.109 1 88.06 349 VAL B C 1
ATOM 5597 O O . VAL B 1 349 ? -22.688 13.508 16.625 1 88.06 349 VAL B O 1
ATOM 5600 N N . GLU B 1 350 ? -20.625 14.375 16.375 1 82.81 350 GLU B N 1
ATOM 5601 C CA . GLU B 1 350 ? -20.859 14.82 15 1 82.81 350 GLU B CA 1
ATOM 5602 C C . GLU B 1 350 ? -20.328 13.805 13.992 1 82.81 350 GLU B C 1
ATOM 5604 O O . GLU B 1 350 ? -20.609 13.898 12.797 1 82.81 350 GLU B O 1
ATOM 5609 N N . GLY B 1 351 ? -19.625 12.883 14.422 1 77.38 351 GLY B N 1
ATOM 5610 C CA . GLY B 1 351 ? -18.906 12.008 13.5 1 77.38 351 GLY B CA 1
ATOM 5611 C C . GLY B 1 351 ? -17.578 12.586 13.039 1 77.38 351 GLY B C 1
ATOM 5612 O O . GLY B 1 351 ? -17.219 13.703 13.406 1 77.38 351 GLY B O 1
ATOM 5613 N N . GLN B 1 352 ? -16.812 11.828 12.375 1 67.56 352 GLN B N 1
ATOM 5614 C CA . GLN B 1 352 ? -15.453 12.211 12 1 67.56 352 GLN B CA 1
ATOM 5615 C C . GLN B 1 352 ? -15.469 13.234 10.867 1 67.56 352 GLN B C 1
ATOM 5617 O O . GLN B 1 352 ? -14.453 13.891 10.609 1 67.56 352 GLN B O 1
ATOM 5622 N N . GLU B 1 353 ? -16.5 13.375 10.211 1 57.62 353 GLU B N 1
ATOM 5623 C CA . GLU B 1 353 ? -16.562 14.336 9.117 1 57.62 353 GLU B CA 1
ATOM 5624 C C . GLU B 1 353 ? -16.875 15.734 9.625 1 57.62 353 GLU B C 1
ATOM 5626 O O . GLU B 1 353 ? -17.188 16.625 8.836 1 57.62 353 GLU B O 1
ATOM 5631 N N . TYR B 1 354 ? -16.688 16 10.883 1 38.84 354 TYR B N 1
ATOM 5632 C CA . TYR B 1 354 ? -17.078 17.297 11.422 1 38.84 354 TYR B CA 1
ATOM 5633 C C . TYR B 1 354 ? -16.094 18.391 11.031 1 38.84 354 TYR B C 1
ATOM 5635 O O . TYR B 1 354 ? -14.906 18.109 10.797 1 38.84 354 TYR B O 1
ATOM 5643 N N . ASP B 1 355 ? -16.531 19.641 10.641 1 42.47 355 ASP B N 1
ATOM 5644 C CA . ASP B 1 355 ? -15.781 20.859 10.32 1 42.47 355 ASP B CA 1
ATOM 5645 C C . ASP B 1 355 ? -15.414 21.625 11.586 1 42.47 355 ASP B C 1
ATOM 5647 O O . ASP B 1 355 ? -16.297 22.094 12.312 1 42.47 355 ASP B O 1
ATOM 5651 N N . PRO B 1 356 ? -14.242 21.547 12.078 1 36.22 356 PRO B N 1
ATOM 5652 C CA . PRO B 1 356 ? -13.906 22.234 13.328 1 36.22 356 PRO B CA 1
ATOM 5653 C C . PRO B 1 356 ? -14.188 23.734 13.281 1 36.22 356 PRO B C 1
ATOM 5655 O O . PRO B 1 356 ? -14.289 24.375 14.328 1 36.22 356 PRO B O 1
ATOM 5658 N N . TYR B 1 357 ? -14.133 24.391 12.148 1 37.06 357 TYR B N 1
ATOM 5659 C CA . TYR B 1 357 ? -14.406 25.828 12.109 1 37.06 357 TYR B CA 1
ATOM 5660 C C . TYR B 1 357 ? -15.82 26.125 12.594 1 37.06 357 TYR B C 1
ATOM 5662 O O . TYR B 1 357 ? -16.078 27.219 13.117 1 37.06 357 TYR B O 1
ATOM 5670 N N . THR B 1 358 ? -16.703 25.312 12.43 1 35.16 358 THR B N 1
ATOM 5671 C CA . THR B 1 358 ? -18.047 25.625 12.883 1 35.16 358 THR B CA 1
ATOM 5672 C C . THR B 1 358 ? -18.078 25.781 14.406 1 35.16 358 THR B C 1
ATOM 5674 O O . THR B 1 358 ? -18.859 26.562 14.938 1 35.16 358 THR B O 1
ATOM 5677 N N . THR B 1 359 ? -17.484 25 15.031 1 34.19 359 THR B N 1
ATOM 5678 C CA . THR B 1 359 ? -17.562 25.078 16.484 1 34.19 359 THR B CA 1
ATOM 5679 C C . THR B 1 359 ? -16.75 26.266 17 1 34.19 359 THR B C 1
ATOM 5681 O O . THR B 1 359 ? -17.109 26.875 18.016 1 34.19 359 THR B O 1
ATOM 5684 N N . MET B 1 360 ? -15.711 26.5 16.422 1 33.81 360 MET B N 1
ATOM 5685 C CA . MET B 1 360 ? -14.859 27.547 16.984 1 33.81 360 MET B CA 1
ATOM 5686 C C . MET B 1 360 ? -15.492 28.922 16.781 1 33.81 360 MET B C 1
ATOM 5688 O O . MET B 1 360 ? -15.359 29.812 17.641 1 33.81 360 MET B O 1
ATOM 5692 N N . PHE B 1 361 ? -16.141 29.219 15.477 1 36.66 361 PHE B N 1
ATOM 5693 C CA . PHE B 1 361 ? -16.625 30.562 15.219 1 36.66 361 PHE B CA 1
ATOM 5694 C C . PHE B 1 361 ? -18.141 30.625 15.328 1 36.66 361 PHE B C 1
ATOM 5696 O O . PHE B 1 361 ? -18.766 31.531 14.766 1 36.66 361 PHE B O 1
ATOM 5703 N N . ALA B 1 362 ? -18.938 29.875 15.938 1 31.59 362 ALA B N 1
ATOM 5704 C CA . ALA B 1 362 ? -20.375 30.031 16.203 1 31.59 362 ALA B CA 1
ATOM 5705 C C . ALA B 1 362 ? -20.641 31.344 16.938 1 31.59 362 ALA B C 1
ATOM 5707 O O . ALA B 1 362 ? -20.031 31.641 17.953 1 31.59 362 ALA B O 1
ATOM 5708 N N . LYS B 1 363 ? -21.484 32.156 16.234 1 33.97 363 LYS B N 1
ATOM 5709 C CA . LYS B 1 363 ? -22.078 33.406 16.688 1 33.97 363 LYS B CA 1
ATOM 5710 C C . LYS B 1 363 ? -22.812 33.219 18.016 1 33.97 363 LYS B C 1
ATOM 5712 O O . LYS B 1 363 ? -23.516 32.25 18.203 1 33.97 363 LYS B O 1
ATOM 5717 N N . ALA B 1 364 ? -22.422 33.969 19.062 1 32 364 ALA B N 1
ATOM 5718 C CA . ALA B 1 364 ? -23.219 34.156 20.266 1 32 364 ALA B CA 1
ATOM 5719 C C . ALA B 1 364 ? -24.688 34.406 19.922 1 32 364 ALA B C 1
ATOM 5721 O O . ALA B 1 364 ? -24.984 35.125 18.969 1 32 364 ALA B O 1
ATOM 5722 N N . PRO B 1 365 ? -25.656 33.594 20.188 1 28.75 365 PRO B N 1
ATOM 5723 C CA . PRO B 1 365 ? -27.031 34 19.953 1 28.75 365 PRO B CA 1
ATOM 5724 C C . PRO B 1 365 ? -27.281 35.469 20.234 1 28.75 365 PRO B C 1
ATOM 5726 O O . PRO B 1 365 ? -26.594 36.062 21.078 1 28.75 365 PRO B O 1
ATOM 5729 N N . ALA B 1 366 ? -28 36.062 19.344 1 25.69 366 ALA B N 1
ATOM 5730 C CA . ALA B 1 366 ? -28.562 37.406 19.516 1 25.69 366 ALA B CA 1
ATOM 5731 C C . ALA B 1 366 ? -29.375 37.469 20.812 1 25.69 366 ALA B C 1
ATOM 5733 O O . ALA B 1 366 ? -30.219 36.625 21.062 1 25.69 366 ALA B O 1
ATOM 5734 N N . SER B 1 367 ? -28.688 37.938 21.875 1 25.31 367 SER B N 1
ATOM 5735 C CA . SER B 1 367 ? -29.484 38.406 23.016 1 25.31 367 SER B CA 1
ATOM 5736 C C . SER B 1 367 ? -30.766 39.094 22.562 1 25.31 367 SER B C 1
ATOM 5738 O O . SER B 1 367 ? -30.703 40.062 21.828 1 25.31 367 SER B O 1
ATOM 5740 N N . GLU B 1 368 ? -31.906 38.344 22.359 1 22.06 368 GLU B N 1
ATOM 5741 C CA . GLU B 1 368 ? -33.094 39.125 22.672 1 22.06 368 GLU B CA 1
ATOM 5742 C C . GLU B 1 368 ? -33.188 39.406 24.172 1 22.06 368 GLU B C 1
ATOM 5744 O O . GLU B 1 368 ? -32.875 38.531 24.984 1 22.06 368 GLU B O 1
#

Nearest PDB structures (foldseek):
  8cwl-assembly1_B  TM=7.269E-01  e=6.487E-11  Homo sapiens
  2gdz-assembly1_A-2  TM=7.223E-01  e=1.240E-09  Homo sapiens
  6m5n-assembly1_A  TM=7.441E-01  e=1.605E-08  Pseudomonas sp. TCU-HL1
  3ioy-assembly1_A  TM=7.484E-01  e=9.016E-08  Novosphingobium aromaticivorans DSM 12444
  4yae-assembly1_B  TM=6.107E-01  e=3.571E-09  Sphingobium sp. SYK-6

Organism: NCBI:txid303405

Sequence (736 aa):
MTRTRQFPAFIVAAAVAMVLATTTTVECFSMHMSAAGKTAVVAGATGYIGKWVVQEANRQGYNTIALVRDKSKVESKQGQAQFGKYFEGAEVVECDVCDPEQLTKTMKEIAEKNGSVDGLISCLASRSGIKKDAFAIDYQATKNFLDAGIEVKAKHFVLLSAFCVKNPWLQFQKAKLKFEAELQNQNELSWTSCRPTAFMKSLSGQYDVIIQGAPFVMFGDGEVTRCNPIAESELAQYLVDSITDESRKNKIINLGGPDEPLTMKKQGEMLFKAVGKEPKFFYAPLWLFDVIIDSLQWVADTFQSEKFENAAELGRIGKYYAVEDMLTTDPSEKFGKITLQDHYNRIAVEGQEYDPYTTMFAKAPASEMTRTRQFPAFIVAAAVAMVLATTTTVECFSMHMSAAGKTAVVAGATGYIGKWVVQEANRQGYNTIALVRDKSKVESKQGQAQFGKYFEGAEVVECDVCDPEQLTKTMKEIAEKNGSVDGLISCLASRSGIKKDAFAIDYQATKNFLDAGIEVKAKHFVLLSAFCVKNPWLQFQKAKLKFEAELQNQNELSWTSCRPTAFMKSLSGQYDVIIQGAPFVMFGDGEVTRCNPIAESELAQYLVDSITDESRKNKIINLGGPDEPLTMKKQGEMLFKAVGKEPKFFYAPLWLFDVIIDSLQWVADTFQSEKFENAAELGRIGKYYAVEDMLTTDPSEKFGKITLQDHYNRIAVEGQEYDPYTTMFAKAPASE

Secondary structure (DSSP, 8-state):
-----------------------------------TT-EEEEESTTSTTHHHHHHHHHHTT-EEE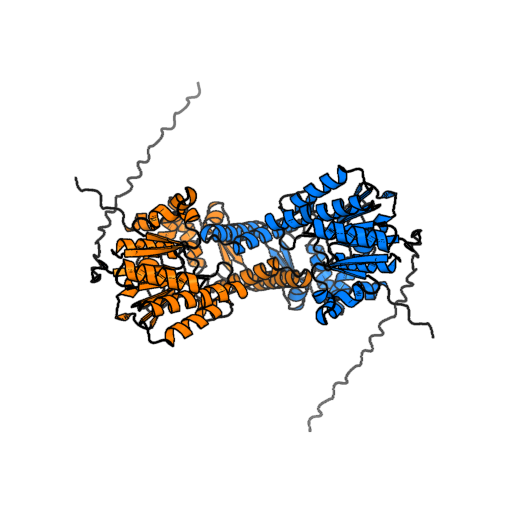EEES-HHHHHSHHHHHHHHHHHTTPEEEE--TT-HHHHHHHHHHHHHHHS---EEEE----SS--HHHHIIIIIIIHHHHHHHHHHTT-SEEEEE--GGGGS--SHHHHHHHHHHHHHHH--SSEEEEEEE--BTGGGGTTHHHHHTTPPEEEETTS-S-EE--B-HHHHHHHHHHTTT-GGGTTEEEEEB-SSPPEEHHHHHHHHHHHHT----EEEE-THHHHHHHHHHHHHHHHHT-HHHHHHHHHHHHHHHHHHS-B---SGGGB--S--HHHHHHHHHHH-TT--HHHHHSPPP----/-----------------------------------TT-EEEEESTTSTTHHHHHHHHHHTT-EEEEEES-HHHHHSHHHHHHHHHHHTTPEEEE--TT-HHHHHHHHHHHHHHHS---EEEE----SS--HHHHIIIIIIIHHHHHHHHHHTT-SEEEEE--GGGGS--SHHHHHHHHHHHHHHH--SSEEEEEEE--BTGGG-TTHHHHHTTPPEEEETTS-S-EE--B-HHHHHHHHHHTTT-GGGTTEEEEEB-SSPPEEHHHHHHHHHHHHT----EEEE-THHHHHHHHHHHHHHHHHT-HHHHHHHHHHHHHHHHHHS-B---SGGGB--S--HHHHHHHHHHH-TT--HHHHHS-------

Solvent-accessible surface area (backbone atoms only — not comparable to full-atom values): 38813 Å² total; per-residue (Å²): 131,87,80,77,81,74,81,79,81,81,77,78,76,77,77,76,74,76,75,74,71,74,70,72,70,72,72,72,72,62,85,67,71,75,30,61,84,34,23,34,39,29,39,32,22,86,38,80,60,16,30,38,32,47,31,42,33,31,72,56,39,25,52,23,34,33,34,30,72,52,52,63,56,51,67,29,75,67,19,34,73,73,39,40,83,30,44,58,85,40,46,80,42,70,40,46,52,77,37,53,67,60,33,35,55,51,40,44,52,48,27,65,74,59,72,45,36,41,23,37,35,38,40,51,64,41,69,67,33,43,58,72,48,4,39,51,32,32,18,47,21,48,47,34,51,50,53,28,34,54,75,57,61,27,48,20,38,33,37,56,58,48,40,63,44,79,66,57,86,48,50,34,33,48,20,40,50,54,35,52,50,52,61,69,71,49,84,79,48,47,30,30,36,37,15,42,37,39,49,53,72,75,74,46,43,57,52,69,46,37,76,73,66,45,56,43,76,35,49,48,88,18,67,68,25,35,26,11,40,25,41,62,64,50,51,17,43,52,54,54,49,47,51,74,36,72,90,41,55,70,36,80,40,59,35,12,10,53,44,67,83,36,28,52,48,54,48,41,47,44,45,23,57,42,65,72,48,81,74,44,76,40,68,39,58,64,66,53,47,54,50,53,26,49,25,29,37,44,48,11,66,69,62,70,19,66,51,32,41,50,38,20,48,50,38,48,51,51,44,47,62,57,59,42,63,32,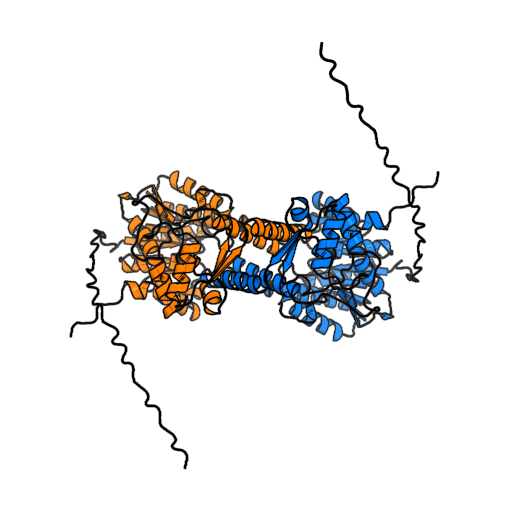59,60,83,53,72,89,24,41,49,65,79,57,35,69,59,58,52,37,42,45,30,57,75,63,36,84,82,56,64,68,66,58,71,74,68,63,74,72,76,74,84,120,130,85,78,78,79,75,80,79,82,80,77,79,77,76,78,76,77,76,74,75,70,76,71,71,70,71,70,73,71,62,84,68,72,77,28,64,83,34,24,33,40,29,38,32,23,84,36,80,58,15,29,38,32,48,30,41,35,32,72,57,39,26,52,24,34,34,35,30,73,54,53,66,54,51,68,29,76,68,19,35,73,72,39,38,83,30,46,56,86,41,46,79,42,70,41,45,52,78,37,54,67,58,34,35,54,51,41,45,51,49,27,65,74,60,72,45,36,41,23,36,36,40,40,49,65,40,70,66,34,41,59,71,47,3,39,50,32,32,19,47,21,50,47,34,51,50,53,29,35,55,74,59,60,26,48,22,38,34,38,55,58,48,40,65,45,80,65,58,85,46,50,33,32,49,19,39,49,54,36,52,50,53,61,69,71,48,84,79,48,46,29,29,36,38,15,42,36,40,49,54,70,76,74,47,45,57,51,70,47,39,76,75,67,45,55,45,78,35,50,48,87,20,66,68,23,34,28,12,40,25,41,61,64,50,50,17,43,53,54,54,50,48,54,75,36,73,88,42,54,70,36,80,40,58,36,13,10,53,43,66,82,34,27,53,49,53,50,42,47,44,44,24,56,42,65,71,48,81,76,45,75,39,69,41,59,63,66,53,48,53,50,52,25,50,25,30,38,44,49,11,63,70,62,69,18,66,51,32,43,50,39,19,48,50,37,49,51,51,44,47,61,58,61,42,63,32,58,61,83,55,73,90,22,41,48,64,79,59,35,68,60,57,51,36,41,46,30,58,72,62,34,84,82,58,65,68,65,57,70,75,67,62,73,74,74,77,82,124

pLDDT: mean 83.93, std 22.86, range [20.78, 98.88]

InterPro domains:
  IPR016040 NAD(P)-binding domain [PF13460] (44-245)
  IPR044201 Divinyl reductase-like [PTHR47378] (23-353)

Radius of gyration: 31.88 Å; Cα contacts (8 Å, |Δi|>4): 1327; chains: 2; bounding box: 112×90×78 Å